Protein AF-A0A844MXN6-F1 (afdb_monomer)

pLDDT: mean 94.79, std 4.89, range [46.62, 98.81]

Sequence (641 aa):
MQPAPTQPIGYYDYFGKLLSPQQAAELVAQQGLNPNHPTSYQQVGAVEITQDLIAKGEEIFFKRKIGDTFGLQGVFGFGQGLAIIRPEINAAIANLHGQPTTNLQITLQKDITLGSRTFLKGTLINTGLQVEKGATNSFGATPDGNLTCAVCHATLNNKGDRLVGVPNGVLALPLFIALSPNTAAGFARLNFNPLDPQYQGNGKTIIDSQGQLVQLPDPQKFEQAFDDAVLDVPFGHFESSPDSINNTTQIPSIFTFKTNPYGFDGQFAVGPFAGLSAINNGVHSSEINLLAAFQLSEKALNIDSEVYLGTVLQNAADPRLRLPPGEPVQPSQWLRKVAPEATQAELEDQVSAPGTDAYPNLQPSLFTYNGLIFSPKSENPDDIASGTFLFANNAMSAFQNSLVPPANRTPENLRALKSGSVRRGAKVFQQANCATCHIPPFFTDNKIHSVEEIGTNPARARARLGLNQLLVPPKLYTFDTPVPIPANAQVLDVPTEGISDTPTTLPQGILPNGGYKTTSLRGLDLSAPYLHDGGVAVREGSLDFAKDGSFTVVDNSGLGLTGTLSQTKPADAASSLRALVDRELRALVITANKANPALVRNNLDGTGHDFYVDEQAGFSPQQQADLVNFMLALDDDPGRF

Nearest PDB structures (foldseek):
  4b2n-assembly2_B  TM=3.513E-01  e=5.515E-03  Xanthomonas sp. 35Y
  5fyf-assembly1_A  TM=2.257E-01  e=2.311E+00  Marinobacter nauticus
  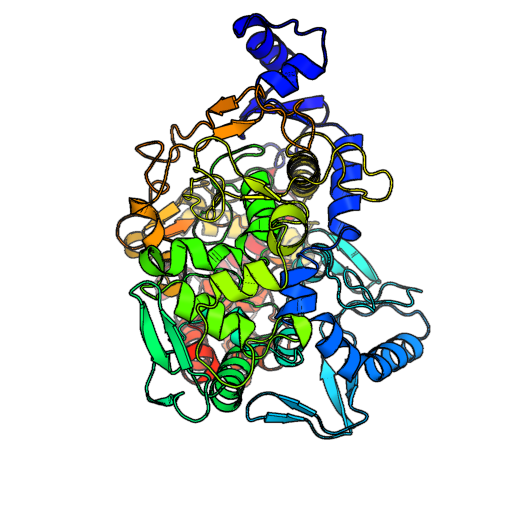6t0l-assembly1_A  TM=2.305E-01  e=2.709E+00  Mycobacterium tuberculosis H37Rv

Solvent-accessible surface area (backbone atoms only — not comparable to full-atom values): 31673 Å² total; per-residue (Å²): 113,68,60,53,82,70,72,62,75,66,24,27,33,45,51,44,44,79,28,50,59,66,57,46,35,51,54,24,44,74,73,76,39,56,62,90,40,78,59,37,39,18,60,73,52,32,45,72,36,41,70,66,40,25,54,47,7,48,49,32,38,50,69,39,64,54,48,46,69,40,38,37,42,32,27,26,8,37,24,63,14,46,53,76,49,39,69,32,49,55,51,37,53,60,71,40,73,42,50,46,39,64,52,43,57,28,51,36,89,51,69,46,74,42,41,87,45,74,48,52,52,67,42,76,42,76,42,24,42,26,31,42,63,64,48,92,55,48,50,25,40,48,92,72,44,46,37,17,57,31,42,47,29,25,37,52,47,101,86,43,48,79,37,72,31,32,26,28,54,52,24,32,52,31,58,50,48,42,47,15,74,18,48,39,38,55,35,44,25,32,71,59,63,63,77,42,76,89,28,54,74,82,24,60,56,29,27,38,86,84,71,44,8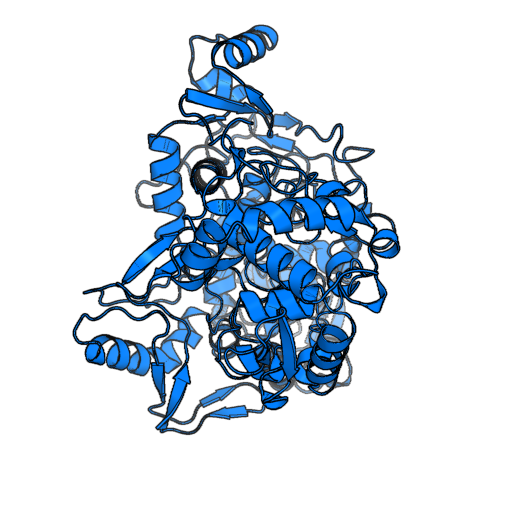3,43,66,38,31,12,63,67,59,40,29,28,53,42,24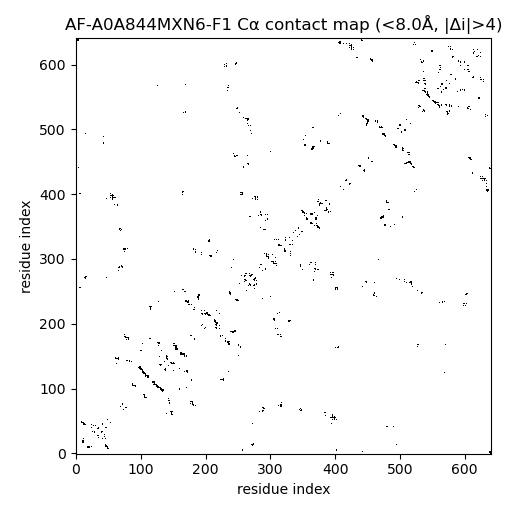,47,57,38,63,40,50,37,35,15,31,56,63,50,58,74,62,42,46,43,38,38,27,41,57,61,63,41,62,45,58,87,44,39,32,34,76,58,48,29,45,30,52,27,34,47,61,28,2,44,26,17,45,52,24,36,49,45,37,47,42,40,29,58,62,63,54,32,57,43,22,44,80,49,63,74,36,52,40,24,55,48,43,36,57,34,26,57,55,15,48,34,72,80,63,24,60,75,85,80,78,63,47,39,36,65,64,50,46,42,72,72,46,68,54,51,62,73,43,83,38,55,41,40,41,71,33,53,83,18,67,54,88,75,58,36,32,23,24,62,46,25,82,52,16,41,36,43,36,34,47,36,87,36,93,91,44,84,46,37,25,33,40,45,40,45,28,50,17,33,32,51,26,34,27,63,42,70,58,72,51,58,80,48,73,67,52,53,50,30,58,74,72,44,31,28,68,52,4,54,51,42,37,53,75,64,50,49,49,77,48,35,26,71,57,52,23,28,64,48,44,36,43,31,37,87,80,48,53,39,63,56,61,48,25,42,63,64,59,60,44,38,90,51,34,34,59,33,36,37,62,23,41,66,36,51,30,79,76,56,96,81,60,55,75,40,81,49,73,40,83,95,46,24,93,43,58,40,43,62,47,58,32,32,75,92,73,12,7,36,25,46,64,49,50,66,43,43,67,60,49,42,35,41,73,61,44,25,12,27,19,18,20,73,78,20,59,48,75,49,95,62,41,42,71,46,81,74,33,78,72,20,31,2,35,67,30,7,31,63,65,78,34,69,39,27,40,66,56,13,46,47,28,60,26,24,67,69,54,29,50,51,18,29,50,43,12,60,71,34,67,49,28,51,66,32,61,26,33,44,59,48,54,86,69,50,48,26,67,93,70,73,28,54,44,43,47,36,46,16,29,47,44,22,52,46,41,42,43,63,54,30,13,77,102

Radius of gyration: 24.49 Å; Cα contacts (8 Å, |Δi|>4): 1531; chains: 1; bounding box: 60×54×67 Å

Foldseek 3Di:
DAFDDFDDAFWKWQWQDTHHLVRLLVQLVVVVHHSVDPLSSLQQQIHHLHPVLLVLLVCCQFPPFFFDCFQQCFQFNLLVLLLQCLVQQQVQLVVCVQPKDQWRKGFACAWDDFQNDIDHGRDIDTASFIAARNGSDTGQADNSRTGGNCSAQWTADPRRDIDGQFGSQLHPVLSSLRSTQQSLLLQLLAQDDQQPPVQADPADWAQFPVRDTDGGGDRSNSRSVSSLLSLLQFGQWDGQASQNFLAIFGRHGLLPAPFADDDFQRALCWGTSRRLLLVVFCRRQPRNQSLLCLLCCCQRVVHTSQSSLLSSACRGPNPLSHDDPDDHYRSVVSNCVSPVDCCVRRANQKDFFPPQDDPPNGFAFSSGRSRIGRAHFQPDPVDSRHHFGSSNSNSSSSNSSNDARAFDPDPVLVVCVVVCLLVLLVVLCVVLVQCVALPPLQGGPNDWAACVVFVFLLRCQCRCLSRLQRHDQGKHFRRNAGPVGDPPTHMDGIDCPPQDPDRRGHGPNSPDRGTTGRGGLGNLQSHADDDGLSFLFFAPPQWDADPQLDIDGPHLCRATSNSARSVSHHGGSLNSLLLLQAPVSVVSSLVSQVVDVSSVSSSRRSGTGNSHQDVVVVHGSSNSSSNSSNSSRSSVRSPVD

Structure (mmCIF, N/CA/C/O backbone):
data_AF-A0A844MXN6-F1
#
_entry.id   AF-A0A844MXN6-F1
#
loop_
_atom_site.group_PDB
_atom_site.id
_atom_site.type_symbol
_atom_site.label_atom_id
_atom_site.label_alt_id
_atom_site.label_comp_id
_atom_site.label_asym_id
_atom_site.label_entity_id
_atom_site.label_seq_id
_atom_site.pdbx_PDB_ins_code
_atom_site.Cartn_x
_atom_site.Cartn_y
_atom_site.Cartn_z
_atom_site.occupancy
_atom_site.B_iso_or_equiv
_atom_site.auth_seq_id
_atom_site.auth_comp_id
_atom_site.auth_asym_id
_atom_site.auth_atom_id
_atom_site.pdbx_PDB_model_num
ATOM 1 N N . MET A 1 1 ? 6.397 8.516 -31.342 1.00 46.62 1 MET A N 1
ATOM 2 C CA . MET A 1 1 ? 5.245 8.529 -30.424 1.00 46.62 1 MET A CA 1
ATOM 3 C C . MET A 1 1 ? 5.465 9.695 -29.455 1.00 46.62 1 MET A C 1
ATOM 5 O O . MET A 1 1 ? 6.564 10.241 -29.443 1.00 46.62 1 MET A O 1
ATOM 9 N N . GLN A 1 2 ? 4.419 10.214 -28.812 1.00 50.38 2 GLN A N 1
ATOM 10 C CA . GLN A 1 2 ? 4.538 11.359 -27.890 1.00 50.38 2 GLN A CA 1
ATOM 11 C C . GLN A 1 2 ? 5.003 10.851 -26.511 1.00 50.38 2 GLN A C 1
ATOM 13 O O . GLN A 1 2 ? 4.646 9.719 -26.179 1.00 50.38 2 GLN A O 1
ATOM 18 N N . PRO A 1 3 ? 5.784 11.624 -25.724 1.00 64.31 3 PRO A N 1
ATOM 19 C CA . PRO A 1 3 ? 6.111 11.278 -24.334 1.00 64.31 3 PRO A CA 1
ATOM 20 C C . PRO A 1 3 ? 4.849 10.922 -23.543 1.00 64.31 3 PRO A C 1
ATOM 22 O O . PRO A 1 3 ? 3.760 11.394 -23.878 1.00 64.31 3 PRO A O 1
ATOM 25 N N . ALA A 1 4 ? 4.997 10.088 -22.505 1.00 75.25 4 ALA A N 1
ATOM 26 C CA . ALA A 1 4 ? 3.883 9.764 -21.620 1.00 75.25 4 ALA A CA 1
ATOM 27 C C . ALA A 1 4 ? 3.258 11.082 -21.140 1.00 75.25 4 ALA A C 1
ATOM 29 O O . ALA A 1 4 ? 3.989 11.945 -20.641 1.00 75.25 4 ALA A O 1
ATOM 30 N N . PRO A 1 5 ? 1.946 11.282 -21.343 1.00 82.75 5 PRO A N 1
ATOM 31 C CA . PRO A 1 5 ? 1.316 12.514 -20.917 1.00 82.75 5 PRO A CA 1
ATOM 32 C C . PRO A 1 5 ? 1.423 12.621 -19.397 1.00 82.75 5 PRO A C 1
ATOM 34 O O . PRO A 1 5 ? 1.317 11.623 -18.687 1.00 82.75 5 PRO A O 1
ATOM 37 N N . THR A 1 6 ? 1.616 13.835 -18.901 1.00 89.44 6 THR A N 1
ATOM 38 C CA . THR A 1 6 ? 1.512 14.141 -17.474 1.00 89.44 6 THR A CA 1
ATOM 39 C C . THR A 1 6 ? 0.121 14.674 -17.171 1.00 89.44 6 THR A C 1
ATOM 41 O O . THR A 1 6 ? -0.581 15.142 -18.074 1.00 89.44 6 THR A O 1
ATOM 44 N N . GLN A 1 7 ? -0.274 14.649 -15.900 1.00 93.31 7 GLN A N 1
ATOM 45 C CA . GLN A 1 7 ? -1.505 15.295 -15.467 1.00 93.31 7 GLN A CA 1
ATOM 46 C C . GLN A 1 7 ? -1.488 16.790 -15.851 1.00 93.31 7 GLN A C 1
ATOM 48 O O . GLN A 1 7 ? -0.564 17.504 -15.451 1.00 93.31 7 GLN A O 1
ATOM 53 N N . PRO A 1 8 ? -2.470 17.284 -16.627 1.00 95.50 8 PRO A N 1
ATOM 54 C CA . PRO A 1 8 ? -2.497 18.683 -17.028 1.00 95.50 8 PRO A CA 1
ATOM 55 C C . PRO A 1 8 ? -3.156 19.566 -15.962 1.00 95.50 8 PRO A C 1
ATOM 57 O O . PRO A 1 8 ? -4.239 19.263 -15.465 1.00 95.50 8 PRO A O 1
ATOM 60 N N . ILE A 1 9 ? -2.514 20.695 -15.656 1.00 97.19 9 ILE A N 1
ATOM 61 C CA . ILE A 1 9 ? -3.061 21.735 -14.776 1.00 97.19 9 ILE A CA 1
ATOM 62 C C . ILE A 1 9 ? -4.164 22.509 -15.514 1.00 97.19 9 ILE A C 1
ATOM 64 O O . ILE A 1 9 ? -4.044 22.791 -16.709 1.00 97.19 9 ILE A O 1
ATOM 68 N N . GLY A 1 10 ? -5.234 22.852 -14.796 1.00 97.00 10 GLY A N 1
ATOM 69 C CA . GLY A 1 10 ? -6.414 23.561 -15.298 1.00 97.00 10 GLY A CA 1
ATOM 70 C C . GLY A 1 10 ? -7.475 22.655 -15.929 1.00 97.00 10 GLY A C 1
ATOM 71 O O . GLY A 1 10 ? -8.504 23.147 -16.374 1.00 97.00 10 GLY A O 1
ATOM 72 N N . TYR A 1 11 ? -7.241 21.342 -15.994 1.00 98.19 11 TYR A N 1
ATOM 73 C CA . TYR A 1 11 ? -8.258 20.360 -16.385 1.00 98.19 11 TYR A CA 1
ATOM 74 C C . TYR A 1 11 ? -9.068 19.920 -15.164 1.00 98.19 11 TYR A C 1
ATOM 76 O O . TYR A 1 11 ? -8.690 20.200 -14.029 1.00 98.19 11 TYR A O 1
ATOM 84 N N . TYR A 1 12 ? -10.161 19.199 -15.401 1.00 98.50 12 TYR A N 1
ATOM 85 C CA . TYR A 1 12 ? -10.999 18.642 -14.346 1.00 98.50 12 TYR A CA 1
ATOM 86 C C . TYR A 1 12 ? -10.928 17.117 -14.357 1.00 98.50 12 TYR A C 1
ATOM 88 O O . TYR A 1 12 ? -11.031 16.499 -15.419 1.00 98.50 12 TYR A O 1
ATOM 96 N N . ASP A 1 13 ? -10.787 16.505 -13.186 1.00 98.56 13 ASP A N 1
ATOM 97 C CA . ASP A 1 13 ? -11.123 15.095 -13.013 1.00 98.56 13 ASP A CA 1
ATOM 98 C C . ASP A 1 13 ? -12.626 14.956 -12.756 1.00 98.56 13 ASP A C 1
ATOM 100 O O . ASP A 1 13 ? -13.174 15.612 -11.873 1.00 98.56 13 ASP A O 1
ATOM 104 N N . TYR A 1 14 ? -13.286 14.096 -13.524 1.00 97.94 14 TYR A N 1
ATOM 105 C CA . TYR A 1 14 ? -14.669 13.684 -13.320 1.00 97.94 14 TYR A CA 1
ATOM 106 C C . TYR A 1 14 ? -14.715 12.159 -13.214 1.00 97.94 14 TYR A C 1
ATOM 108 O O . TYR A 1 14 ? -14.846 11.452 -14.218 1.00 97.94 14 TYR A O 1
ATOM 116 N N . PHE A 1 15 ? -14.538 11.651 -11.993 1.00 97.56 15 PHE A N 1
ATOM 117 C CA . PHE A 1 15 ? -14.502 10.216 -11.691 1.00 97.56 15 PHE A CA 1
ATOM 118 C C . PHE A 1 15 ? -13.494 9.441 -12.564 1.00 97.56 15 PHE A C 1
ATOM 120 O O . PHE A 1 15 ? -13.806 8.388 -13.119 1.00 97.56 15 PHE A O 1
ATOM 127 N N . GLY A 1 16 ? -12.288 9.996 -12.750 1.00 95.19 16 GLY A N 1
ATOM 128 C CA . GLY A 1 16 ? -11.233 9.420 -13.598 1.00 95.19 16 GLY A CA 1
ATOM 129 C C . GLY A 1 16 ? -11.273 9.820 -15.074 1.00 95.19 16 GLY A C 1
ATOM 130 O O . GLY A 1 16 ? -10.302 9.590 -15.810 1.00 95.19 16 GLY A O 1
ATOM 131 N N . LYS A 1 17 ? -12.362 10.449 -15.532 1.00 95.81 17 LYS A N 1
ATOM 132 C CA . LYS A 1 17 ? -12.421 11.072 -16.859 1.00 95.81 17 LYS A CA 1
ATOM 133 C C . LYS A 1 17 ? -11.791 12.456 -16.775 1.00 95.81 17 LYS A C 1
ATOM 135 O O . LYS A 1 17 ? -12.267 13.322 -16.053 1.00 95.81 17 LYS A O 1
ATOM 140 N N . LEU A 1 18 ? -10.731 12.663 -17.546 1.00 97.06 18 LEU A N 1
ATOM 141 C CA . LEU A 1 18 ? -10.053 13.950 -17.636 1.00 97.06 18 LEU A CA 1
ATOM 142 C C . LEU A 1 18 ? -10.790 14.846 -18.641 1.00 97.06 18 LEU A C 1
ATOM 144 O O . LEU A 1 18 ? -10.838 14.519 -19.828 1.00 97.06 18 LEU A O 1
ATOM 148 N N . LEU A 1 19 ? -11.353 15.955 -18.169 1.00 98.12 19 LEU A N 1
ATOM 149 C CA . LEU A 1 19 ? -12.131 16.907 -18.961 1.00 98.12 19 LEU A CA 1
ATOM 150 C C . LEU A 1 19 ? -11.348 18.206 -19.162 1.00 98.12 19 LEU A C 1
ATOM 152 O O . LEU A 1 19 ? -10.768 18.747 -18.218 1.00 98.12 19 LEU A O 1
ATOM 156 N N . SER A 1 20 ? -11.360 18.736 -20.384 1.00 98.06 20 SER A N 1
ATOM 157 C CA . SER A 1 20 ? -10.918 20.112 -20.626 1.00 98.06 20 SER A CA 1
ATOM 158 C C . SER A 1 20 ? -11.861 21.113 -19.935 1.00 98.06 20 SER A C 1
ATOM 160 O O . SER A 1 20 ? -13.013 20.765 -19.658 1.00 98.06 20 SER A O 1
ATOM 162 N N . PRO A 1 21 ? -11.441 22.375 -19.711 1.00 98.00 21 PRO A N 1
ATOM 163 C CA . PRO A 1 21 ? -12.321 23.407 -19.155 1.00 98.00 21 PRO A CA 1
ATOM 164 C C . PRO A 1 21 ? -13.652 23.543 -19.901 1.00 98.00 21 PRO A C 1
ATOM 166 O O . PRO A 1 21 ? -14.703 23.697 -19.288 1.00 98.00 21 PRO A O 1
ATOM 169 N N . GLN A 1 22 ? -13.622 23.427 -21.232 1.00 98.06 22 GLN A N 1
ATOM 170 C CA . GLN A 1 22 ? -14.827 23.493 -22.053 1.00 98.06 22 GLN A CA 1
ATOM 171 C C . GLN A 1 22 ? -15.756 22.299 -21.792 1.00 98.06 22 GLN A C 1
ATOM 173 O O . GLN A 1 22 ? -16.947 22.492 -21.570 1.00 98.06 22 GLN A O 1
ATOM 178 N N . GLN A 1 23 ? -15.218 21.076 -21.781 1.00 98.50 23 GLN A N 1
ATOM 179 C CA . GLN A 1 23 ? -16.004 19.863 -21.525 1.00 98.50 23 GLN A CA 1
ATOM 180 C C . GLN A 1 23 ? -16.601 19.862 -20.112 1.00 98.50 23 GLN A C 1
ATOM 182 O O . GLN A 1 23 ? -17.740 19.443 -19.919 1.00 98.50 23 GLN A O 1
ATOM 187 N N . ALA A 1 24 ? -15.849 20.354 -19.125 1.00 98.12 24 ALA A N 1
ATOM 188 C CA . ALA A 1 24 ? -16.332 20.501 -17.758 1.00 98.12 24 ALA A CA 1
ATOM 189 C C . ALA A 1 24 ? -17.461 21.544 -17.666 1.00 98.12 24 ALA A C 1
ATOM 191 O O . ALA A 1 24 ? -18.482 21.289 -17.029 1.00 98.12 24 ALA A O 1
ATOM 192 N N . ALA A 1 25 ? -17.326 22.690 -18.343 1.00 98.25 25 ALA A N 1
ATOM 193 C CA . ALA A 1 25 ? -18.375 23.708 -18.397 1.00 98.25 25 ALA A CA 1
ATOM 194 C C . ALA A 1 25 ? -19.654 23.192 -19.083 1.00 98.25 25 ALA A C 1
ATOM 196 O O . ALA A 1 25 ? -20.762 23.482 -18.629 1.00 98.25 25 ALA A O 1
ATOM 197 N N . GLU A 1 26 ? -19.512 22.396 -20.148 1.00 98.25 26 GLU A N 1
ATOM 198 C CA . GLU A 1 26 ? -20.628 21.726 -20.825 1.00 98.25 26 GLU A CA 1
ATOM 199 C C . GLU A 1 26 ? -21.339 20.730 -19.894 1.00 98.25 26 GLU A C 1
ATOM 201 O O . GLU A 1 26 ? -22.567 20.760 -19.811 1.00 98.25 26 GLU A O 1
ATOM 206 N N . LEU A 1 27 ? -20.592 19.906 -19.146 1.00 97.31 27 LEU A N 1
ATOM 207 C CA . LEU A 1 27 ? -21.141 18.991 -18.135 1.00 97.31 27 LEU A CA 1
ATOM 208 C C . LEU A 1 27 ? -21.956 19.747 -17.074 1.00 97.31 27 LEU A C 1
ATOM 210 O O . LEU A 1 27 ? -23.088 19.369 -16.775 1.00 97.31 27 LEU A O 1
ATOM 214 N N . VAL A 1 28 ? -21.401 20.833 -16.529 1.00 98.06 28 VAL A N 1
ATOM 215 C CA . VAL A 1 28 ? -22.071 21.672 -15.523 1.00 98.06 28 VAL A CA 1
ATOM 216 C C . VAL A 1 28 ? -23.369 22.274 -16.074 1.00 98.06 28 VAL A C 1
ATOM 218 O O . VAL A 1 28 ? -24.412 22.200 -15.423 1.00 98.06 28 VAL A O 1
ATOM 221 N N . ALA A 1 29 ? -23.334 22.820 -17.292 1.00 97.62 29 ALA A N 1
ATOM 222 C CA . ALA A 1 29 ? -24.511 23.404 -17.931 1.00 97.62 29 ALA A CA 1
ATOM 223 C C . ALA A 1 29 ? -25.607 22.360 -18.221 1.00 97.62 29 ALA A C 1
ATOM 225 O O . ALA A 1 29 ? -26.791 22.655 -18.055 1.00 97.62 29 ALA A O 1
ATOM 226 N N . GLN A 1 30 ? -25.235 21.133 -18.608 1.00 97.06 30 GLN A N 1
ATOM 227 C CA . GLN A 1 30 ? -26.180 20.027 -18.830 1.00 97.06 30 GLN A CA 1
ATOM 228 C C . GLN A 1 30 ? -26.918 19.610 -17.552 1.00 97.06 30 GLN A C 1
ATOM 230 O O . GLN A 1 30 ? -28.066 19.177 -17.630 1.00 97.06 30 GLN A O 1
ATOM 235 N N . GLN A 1 31 ? -26.296 19.791 -16.385 1.00 94.69 31 GLN A N 1
ATOM 236 C CA . GLN A 1 31 ? -26.916 19.566 -15.074 1.00 94.69 31 GLN A CA 1
ATOM 237 C C . GLN A 1 31 ? -27.732 20.776 -14.576 1.00 94.69 31 GLN A C 1
ATOM 239 O O . GLN A 1 31 ? -28.207 20.786 -13.444 1.00 94.69 31 GLN A O 1
ATOM 244 N N . GLY A 1 32 ? -27.910 21.812 -15.408 1.00 96.44 32 GLY A N 1
ATOM 245 C CA . GLY A 1 32 ? -28.693 23.004 -15.070 1.00 96.44 32 GLY A CA 1
ATOM 246 C C . GLY A 1 32 ? -27.996 23.969 -14.106 1.00 96.44 32 GLY A C 1
ATOM 247 O O . GLY A 1 32 ? -28.651 24.845 -13.541 1.00 96.44 32 GLY A O 1
ATOM 248 N N . LEU A 1 33 ? -26.683 23.826 -13.913 1.00 97.12 33 LEU A N 1
ATOM 249 C CA . LEU A 1 33 ? -25.873 24.664 -13.032 1.00 97.12 33 LEU A CA 1
ATOM 250 C C . LEU A 1 33 ? -25.109 25.738 -13.827 1.00 97.12 33 LEU A C 1
ATOM 252 O O . LEU A 1 33 ? -24.984 25.669 -15.049 1.00 97.12 33 LEU A O 1
ATOM 256 N N . ASN A 1 34 ? -24.602 26.766 -13.139 1.00 96.94 34 ASN A N 1
ATOM 257 C CA . ASN A 1 34 ? -23.904 27.883 -13.778 1.00 96.94 34 ASN A CA 1
ATOM 258 C C . ASN A 1 34 ? -22.399 27.581 -13.930 1.00 96.94 34 ASN A C 1
ATOM 260 O O . ASN A 1 34 ? -21.684 27.624 -12.929 1.00 96.94 34 ASN A O 1
ATOM 264 N N . PRO A 1 35 ? -21.866 27.387 -15.152 1.00 96.12 35 PRO A N 1
ATOM 265 C CA . PRO A 1 35 ? -20.444 27.090 -15.357 1.00 96.12 35 PRO A CA 1
ATOM 266 C C . PRO A 1 35 ? -19.499 28.240 -14.974 1.00 96.12 35 PRO A C 1
ATOM 268 O O . PRO A 1 35 ? -18.294 28.029 -14.872 1.00 96.12 35 PRO A O 1
ATOM 271 N N . ASN A 1 36 ? -20.019 29.449 -14.729 1.00 94.94 36 ASN A N 1
ATOM 272 C CA . ASN A 1 36 ? -19.228 30.578 -14.229 1.00 94.94 36 ASN A CA 1
ATOM 273 C C . ASN A 1 36 ? -19.079 30.583 -12.697 1.00 94.94 36 ASN A C 1
ATOM 275 O O . ASN A 1 36 ? -18.428 31.476 -12.159 1.00 94.94 36 ASN A O 1
ATOM 279 N N . HIS A 1 37 ? -19.704 29.640 -11.984 1.00 94.31 37 HIS A N 1
ATOM 280 C CA . HIS A 1 37 ? -19.610 29.532 -10.532 1.00 94.31 37 HIS A CA 1
ATOM 281 C C . HIS A 1 37 ? -18.724 28.331 -10.142 1.00 94.31 37 HIS A C 1
ATOM 283 O O . HIS A 1 37 ? -19.098 27.195 -10.432 1.00 94.31 37 HIS A O 1
ATOM 289 N N . PRO A 1 38 ? -17.575 28.528 -9.462 1.00 88.69 38 PRO A N 1
ATOM 290 C CA . PRO A 1 38 ? -16.629 27.442 -9.168 1.00 88.69 38 PRO A CA 1
ATOM 291 C C . PRO A 1 38 ? -17.231 26.254 -8.402 1.00 88.69 38 PRO A C 1
ATOM 293 O O . PRO A 1 38 ? -16.878 25.105 -8.657 1.00 88.69 38 PRO A O 1
ATOM 296 N N . THR A 1 39 ? -18.188 26.499 -7.501 1.00 94.38 39 THR A N 1
ATOM 297 C CA . THR A 1 39 ? -18.835 25.411 -6.742 1.00 94.38 39 THR A CA 1
ATOM 298 C C . THR A 1 39 ? -19.716 24.516 -7.614 1.00 94.38 39 THR A C 1
ATOM 300 O O . THR A 1 39 ? -19.966 23.376 -7.240 1.00 94.38 39 THR A O 1
ATOM 303 N N . SER A 1 40 ? -20.160 24.971 -8.791 1.00 97.75 40 SER A N 1
ATOM 304 C CA . SER A 1 40 ? -20.992 24.151 -9.677 1.00 97.75 40 SER A CA 1
ATOM 305 C C . SER A 1 40 ? -20.249 22.926 -10.217 1.00 97.75 40 SER A C 1
ATOM 307 O O . SER A 1 40 ? -20.870 21.893 -10.442 1.00 97.75 40 SER A O 1
ATOM 309 N N . TYR A 1 41 ? -18.921 22.994 -10.352 1.00 98.06 41 TYR A N 1
ATOM 310 C CA . TYR A 1 41 ? -18.093 21.838 -10.712 1.00 98.06 41 TYR A CA 1
ATOM 311 C C . TYR A 1 41 ? -18.046 20.813 -9.568 1.00 98.06 41 TYR A C 1
ATOM 313 O O . TYR A 1 41 ? -18.233 19.619 -9.788 1.00 98.06 41 TYR A O 1
ATOM 321 N N . GLN A 1 42 ? -17.907 21.281 -8.326 1.00 97.56 42 GLN A N 1
ATOM 322 C CA . GLN A 1 42 ? -17.929 20.431 -7.130 1.00 97.56 42 GLN A CA 1
ATOM 323 C C . GLN A 1 42 ? -19.292 19.745 -6.931 1.00 97.56 42 GLN A C 1
ATOM 325 O O . GLN A 1 42 ? -19.348 18.574 -6.548 1.00 97.56 42 GLN A O 1
ATOM 330 N N . GLN A 1 43 ? -20.381 20.446 -7.262 1.00 97.75 43 GLN A N 1
ATOM 331 C CA . GLN A 1 43 ? -21.756 19.935 -7.213 1.00 97.75 43 GLN A CA 1
ATOM 332 C C . GLN A 1 43 ? -22.038 18.818 -8.213 1.00 97.75 43 GLN A C 1
ATOM 334 O O . GLN A 1 43 ? -22.926 18.013 -7.966 1.00 97.75 43 GLN A O 1
ATOM 339 N N . VAL A 1 44 ? -21.290 18.737 -9.318 1.00 97.62 44 VAL A N 1
ATOM 340 C CA . VAL A 1 44 ? -21.395 17.618 -10.270 1.00 97.62 44 VAL A CA 1
ATOM 341 C C . VAL A 1 44 ? -20.345 16.534 -10.027 1.00 97.62 44 VAL A C 1
ATOM 343 O O . VAL A 1 44 ? -20.328 15.547 -10.751 1.00 97.62 44 VAL A O 1
ATOM 346 N N . GLY A 1 45 ? -19.467 16.688 -9.031 1.00 97.38 45 GLY A N 1
ATOM 347 C CA . GLY A 1 45 ? -18.380 15.742 -8.762 1.00 97.38 45 GLY A CA 1
ATOM 348 C C . GLY A 1 45 ? -17.146 15.924 -9.650 1.00 97.38 45 GLY A C 1
ATOM 349 O O . GLY A 1 45 ? -16.383 14.977 -9.832 1.00 97.38 45 GLY A O 1
ATOM 350 N N . ALA A 1 46 ? -16.947 17.113 -10.224 1.00 98.25 46 ALA A N 1
ATOM 351 C CA . ALA A 1 46 ? -15.739 17.467 -10.962 1.00 98.25 46 ALA A CA 1
ATOM 352 C C . ALA A 1 46 ? -14.735 18.201 -10.054 1.00 98.25 46 ALA A C 1
ATOM 354 O O . ALA A 1 46 ? -15.088 19.151 -9.351 1.00 98.25 46 ALA A O 1
ATOM 355 N N . VAL A 1 47 ? -13.471 17.780 -10.092 1.00 98.44 47 VAL A N 1
ATOM 356 C CA . VAL A 1 47 ? -12.365 18.351 -9.309 1.00 98.44 47 VAL A CA 1
ATOM 357 C C . VAL A 1 47 ? -11.414 19.083 -10.243 1.00 98.44 47 VAL A C 1
ATOM 359 O O . VAL A 1 47 ? -10.808 18.464 -11.114 1.00 98.44 47 VAL A O 1
ATOM 362 N N . GLU A 1 48 ? -11.253 20.391 -10.059 1.00 98.25 48 GLU A N 1
ATOM 363 C CA . GLU A 1 48 ? -10.260 21.158 -10.813 1.00 98.25 48 GLU A CA 1
ATOM 364 C C . GLU A 1 48 ? -8.839 20.798 -10.370 1.00 98.25 48 GLU A C 1
ATOM 366 O O . GLU A 1 48 ? -8.505 20.842 -9.186 1.00 98.25 48 GLU A O 1
ATOM 371 N N . ILE A 1 49 ? -7.980 20.483 -11.332 1.00 98.56 49 ILE A N 1
ATOM 372 C CA . ILE A 1 49 ? -6.582 20.142 -11.099 1.00 98.56 49 ILE A CA 1
ATOM 373 C C . ILE A 1 49 ? -5.761 21.430 -11.119 1.00 98.56 49 ILE A C 1
ATOM 375 O O . ILE A 1 49 ? -5.283 21.874 -12.164 1.00 98.56 49 ILE A O 1
ATOM 379 N N . THR A 1 50 ? -5.589 22.042 -9.952 1.00 98.44 50 THR A N 1
ATOM 380 C CA . THR A 1 50 ? -4.805 23.274 -9.790 1.00 98.44 50 THR A CA 1
ATOM 381 C C . THR A 1 50 ? -3.443 22.999 -9.156 1.00 98.44 50 THR A C 1
ATOM 383 O O . THR A 1 50 ? -3.237 21.984 -8.487 1.00 98.44 50 THR A O 1
ATOM 386 N N . GLN A 1 51 ? -2.499 23.929 -9.332 1.00 98.44 51 GLN A N 1
ATOM 387 C CA . GLN A 1 51 ? -1.207 23.855 -8.642 1.00 98.44 51 GLN A CA 1
ATOM 388 C C . GLN A 1 51 ? -1.375 23.919 -7.116 1.00 98.44 51 GLN A C 1
ATOM 390 O O . GLN A 1 51 ? -0.652 23.233 -6.396 1.00 98.44 51 GLN A O 1
ATOM 395 N N . ASP A 1 52 ? -2.349 24.692 -6.631 1.00 98.38 52 ASP A N 1
ATOM 396 C CA . ASP A 1 52 ? -2.646 24.814 -5.202 1.00 98.38 52 ASP A CA 1
ATOM 397 C C . ASP A 1 52 ? -3.199 23.505 -4.628 1.00 98.38 52 ASP A C 1
ATOM 399 O O . ASP A 1 52 ? -2.792 23.095 -3.541 1.00 98.38 52 ASP A O 1
ATOM 403 N N . LEU A 1 53 ? -4.067 22.804 -5.370 1.00 98.56 53 LEU A N 1
ATOM 404 C CA . LEU A 1 53 ? -4.575 21.491 -4.968 1.00 98.56 53 LEU A CA 1
ATOM 405 C C . LEU A 1 53 ? -3.437 20.465 -4.868 1.00 98.56 53 LEU A C 1
ATOM 407 O O . LEU A 1 53 ? -3.364 19.726 -3.888 1.00 98.56 53 LEU A O 1
ATOM 411 N N . ILE A 1 54 ? -2.527 20.457 -5.848 1.00 98.75 54 ILE A N 1
ATOM 412 C CA . ILE A 1 54 ? -1.333 19.597 -5.854 1.00 98.75 54 ILE A CA 1
ATOM 413 C C . ILE A 1 54 ? -0.431 19.917 -4.655 1.00 98.75 54 ILE A C 1
ATOM 415 O O . ILE A 1 54 ? -0.044 19.009 -3.924 1.00 98.75 54 ILE A O 1
ATOM 419 N N . ALA A 1 55 ? -0.129 21.195 -4.414 1.00 98.62 55 ALA A N 1
ATOM 420 C CA . ALA A 1 55 ? 0.709 21.615 -3.291 1.00 98.62 55 ALA A CA 1
ATOM 421 C C . ALA A 1 55 ? 0.075 21.257 -1.937 1.00 98.62 55 ALA A C 1
ATOM 423 O O . ALA A 1 55 ? 0.772 20.845 -1.007 1.00 98.62 55 ALA A O 1
ATOM 424 N N . LYS A 1 56 ? -1.255 21.364 -1.821 1.00 98.56 56 LYS A N 1
ATOM 425 C CA . LYS A 1 56 ? -1.958 20.954 -0.605 1.00 98.56 56 LYS A CA 1
ATOM 426 C C . LYS A 1 56 ? -1.966 19.440 -0.428 1.00 98.56 56 LYS A C 1
ATOM 428 O O . LYS A 1 56 ? -1.775 18.965 0.688 1.00 98.56 56 LYS A O 1
ATOM 433 N N . GLY A 1 57 ? -2.112 18.694 -1.519 1.00 98.44 57 GLY A N 1
ATOM 434 C CA . GLY A 1 57 ? -1.961 17.244 -1.537 1.00 98.44 57 GLY A CA 1
ATOM 435 C C . GLY A 1 57 ? -0.593 16.795 -1.042 1.00 98.44 57 GLY A C 1
ATOM 436 O O . GLY A 1 57 ? -0.520 15.927 -0.177 1.00 98.44 57 GLY A O 1
ATOM 437 N N . GLU A 1 58 ? 0.477 17.432 -1.522 1.00 98.06 58 GLU A N 1
ATOM 438 C CA . GLU A 1 58 ? 1.841 17.196 -1.040 1.00 98.06 58 GLU A CA 1
ATOM 439 C C . GLU A 1 58 ? 1.958 17.492 0.460 1.00 98.06 58 GLU A C 1
ATOM 441 O O . GLU A 1 58 ? 2.476 16.682 1.227 1.00 98.06 58 GLU A O 1
ATOM 446 N N . GLU A 1 59 ? 1.438 18.631 0.918 1.00 97.50 59 GLU A N 1
ATOM 447 C CA . GLU A 1 59 ? 1.510 18.988 2.332 1.00 97.50 59 GLU A CA 1
ATOM 448 C C . GLU A 1 59 ? 0.822 17.949 3.230 1.00 97.50 59 GLU A C 1
ATOM 450 O O . GLU A 1 59 ? 1.417 17.503 4.217 1.00 97.50 59 GLU A O 1
ATOM 455 N N . ILE A 1 60 ? -0.397 17.538 2.873 1.00 97.69 60 ILE A N 1
ATOM 456 C CA . ILE A 1 60 ? -1.156 16.509 3.594 1.00 97.69 60 ILE A CA 1
ATOM 457 C C . ILE A 1 60 ? -0.373 15.194 3.587 1.00 97.69 60 ILE A C 1
ATOM 459 O O . ILE A 1 60 ? -0.122 14.630 4.648 1.00 97.69 60 ILE A O 1
ATOM 463 N N . PHE A 1 61 ? 0.093 14.755 2.419 1.00 96.88 61 PHE A N 1
ATOM 464 C CA . PHE A 1 61 ? 0.819 13.499 2.247 1.00 96.88 61 PHE A CA 1
ATOM 465 C C . PHE A 1 61 ? 2.073 13.395 3.132 1.00 96.88 61 PHE A C 1
ATOM 467 O O . PHE A 1 61 ? 2.372 12.331 3.680 1.00 96.88 61 PHE A O 1
ATOM 474 N N . PHE A 1 62 ? 2.818 14.495 3.280 1.00 95.19 62 PHE A N 1
ATOM 475 C CA . PHE A 1 62 ? 4.068 14.511 4.041 1.00 95.19 62 PHE A CA 1
ATOM 476 C C . PHE A 1 62 ? 3.889 14.799 5.527 1.00 95.19 62 PHE A C 1
ATOM 478 O O . PHE A 1 62 ? 4.702 14.323 6.323 1.00 95.19 62 PHE A O 1
ATOM 485 N N . LYS A 1 63 ? 2.888 15.598 5.909 1.00 94.62 63 LYS A N 1
ATOM 486 C CA . LYS A 1 63 ? 2.806 16.172 7.260 1.00 94.62 63 LYS A CA 1
ATOM 487 C C . LYS A 1 63 ? 1.579 15.739 8.052 1.00 94.62 63 LYS A C 1
ATOM 489 O O . LYS A 1 63 ? 1.607 15.847 9.277 1.00 94.62 63 LYS A O 1
ATOM 494 N N . ARG A 1 64 ? 0.507 15.275 7.405 1.00 94.38 64 ARG A N 1
ATOM 495 C CA . ARG A 1 64 ? -0.703 14.849 8.114 1.00 94.38 64 ARG A CA 1
ATOM 496 C C . ARG A 1 64 ? -0.568 13.395 8.538 1.00 94.38 64 ARG A C 1
ATOM 498 O O . ARG A 1 64 ? -0.210 12.542 7.730 1.00 94.38 64 ARG A O 1
ATOM 505 N N . LYS A 1 65 ? -0.892 13.111 9.804 1.00 92.94 65 LYS A N 1
ATOM 506 C CA . LYS A 1 65 ? -0.921 11.738 10.311 1.00 92.94 65 LYS A CA 1
ATOM 507 C C . LYS A 1 65 ? -1.936 10.883 9.536 1.00 92.94 65 LYS A C 1
ATOM 509 O O . LYS A 1 65 ? -3.040 11.360 9.250 1.00 92.94 65 LYS A O 1
ATOM 514 N N . ILE A 1 66 ? -1.572 9.635 9.258 1.00 91.56 66 ILE A N 1
ATOM 515 C CA . ILE A 1 66 ? -2.489 8.541 8.935 1.00 91.56 66 ILE A CA 1
ATOM 516 C C . ILE A 1 66 ? -2.927 7.872 10.242 1.00 91.56 66 ILE A C 1
ATOM 518 O O . ILE A 1 66 ? -2.165 7.838 11.210 1.00 91.56 66 ILE A O 1
ATOM 522 N N . GLY A 1 67 ? -4.136 7.321 10.264 1.00 82.62 67 GLY A N 1
ATOM 523 C CA . GLY A 1 67 ? -4.668 6.668 11.456 1.00 82.62 67 GLY A CA 1
ATOM 524 C C . GLY A 1 67 ? -5.359 7.592 12.439 1.00 82.62 67 GLY A C 1
ATOM 525 O O . GLY A 1 67 ? -5.160 8.811 12.453 1.00 82.62 67 GLY A O 1
ATOM 526 N N . ASP A 1 68 ? -6.192 6.964 13.258 1.00 86.62 68 ASP A N 1
ATOM 527 C CA . ASP A 1 68 ? -6.980 7.615 14.284 1.00 86.62 68 ASP A CA 1
ATOM 528 C C . ASP A 1 68 ? -6.308 7.495 15.663 1.00 86.62 68 ASP A C 1
ATOM 530 O O . ASP A 1 68 ? -5.601 6.537 15.990 1.00 86.62 68 ASP A O 1
ATOM 534 N N . THR A 1 69 ? -6.509 8.509 16.496 1.00 90.44 69 THR A N 1
ATOM 535 C CA . THR A 1 69 ? -5.944 8.600 17.847 1.00 90.44 69 THR A CA 1
ATOM 536 C C . THR A 1 69 ? -6.504 7.504 18.751 1.00 90.44 69 THR A C 1
ATOM 538 O O . THR A 1 69 ? -5.830 7.044 19.673 1.00 90.44 69 THR A O 1
ATOM 541 N N . PHE A 1 70 ? -7.735 7.067 18.506 1.00 92.75 70 PHE A N 1
ATOM 542 C CA . PHE A 1 70 ? -8.427 6.134 19.380 1.00 92.75 70 PHE A CA 1
ATOM 543 C C . PHE A 1 70 ? -7.962 4.687 19.166 1.00 92.75 70 PHE A C 1
ATOM 545 O O . PHE A 1 70 ? -7.501 4.041 20.102 1.00 92.75 70 PHE A O 1
ATOM 552 N N . GLY A 1 71 ? -8.015 4.190 17.938 1.00 93.56 71 GLY A N 1
ATOM 553 C CA . GLY A 1 71 ? -7.620 2.859 17.502 1.00 93.56 71 GLY A CA 1
ATOM 554 C C . GLY A 1 71 ? -6.106 2.681 17.451 1.00 93.56 71 GLY A C 1
ATOM 555 O O . GLY A 1 71 ? -5.567 1.842 18.174 1.00 93.56 71 GLY A O 1
ATOM 556 N N . LEU A 1 72 ? -5.391 3.474 16.646 1.00 93.19 72 LEU A N 1
ATOM 557 C CA . LEU A 1 72 ? -3.947 3.280 16.441 1.00 93.19 72 LEU A CA 1
ATOM 558 C C . LEU A 1 72 ? -3.120 3.616 17.694 1.00 93.19 72 LEU A C 1
ATOM 560 O O . LEU A 1 72 ? -2.169 2.905 18.029 1.00 93.19 72 LEU A O 1
ATOM 564 N N . GLN A 1 73 ? -3.471 4.687 18.412 1.00 93.69 73 GLN A N 1
ATOM 565 C CA . GLN A 1 73 ? -2.723 5.093 19.609 1.00 93.69 73 GLN A CA 1
ATOM 566 C C . GLN A 1 73 ? -3.343 4.545 20.901 1.00 93.69 73 GLN A C 1
ATOM 568 O O . GLN A 1 73 ? -2.620 4.009 21.739 1.00 93.69 73 GLN A O 1
ATOM 573 N N . GLY A 1 74 ? -4.662 4.653 21.075 1.00 95.25 74 GLY A N 1
ATOM 574 C CA . GLY A 1 74 ? -5.349 4.232 22.301 1.00 95.25 74 GLY A CA 1
ATOM 575 C C . GLY A 1 74 ? -5.543 2.720 22.433 1.00 95.25 74 GLY A C 1
ATOM 576 O O . GLY A 1 74 ? -5.307 2.167 23.505 1.00 95.25 74 GLY A O 1
ATOM 577 N N . VAL A 1 75 ? -5.951 2.026 21.370 1.00 96.75 75 VAL A N 1
ATOM 578 C CA . VAL A 1 75 ? -6.189 0.575 21.411 1.00 96.75 75 VAL A CA 1
ATOM 579 C C . VAL A 1 75 ? -4.908 -0.198 21.123 1.00 96.75 75 VAL A C 1
ATOM 581 O O . VAL A 1 75 ? -4.532 -1.044 21.928 1.00 96.75 75 VAL A O 1
ATOM 584 N N . PHE A 1 76 ? -4.228 0.090 20.016 1.00 96.94 76 PHE A N 1
ATOM 585 C CA . PHE A 1 76 ? -3.046 -0.656 19.568 1.00 96.94 76 PHE A CA 1
ATOM 586 C C . PHE A 1 76 ? -1.764 -0.241 20.292 1.00 96.94 76 PHE A C 1
ATOM 588 O O . PHE A 1 76 ? -0.961 -1.087 20.679 1.00 96.94 76 PHE A O 1
ATOM 595 N N . GLY A 1 77 ? -1.593 1.062 20.534 1.00 96.56 77 GLY A N 1
ATOM 596 C CA . GLY A 1 77 ? -0.451 1.596 21.275 1.00 96.56 77 GLY A CA 1
ATOM 597 C C . GLY A 1 77 ? 0.802 1.813 20.432 1.00 96.56 77 GLY A C 1
ATOM 598 O O . GLY A 1 77 ? 1.902 1.674 20.965 1.00 96.56 77 GLY A O 1
ATOM 599 N N . PHE A 1 78 ? 0.663 2.191 19.156 1.00 95.62 78 PHE A N 1
ATOM 600 C CA . PHE A 1 78 ? 1.808 2.358 18.248 1.00 95.62 78 PHE A CA 1
ATOM 601 C C . PHE A 1 78 ? 2.879 3.312 18.809 1.00 95.62 78 PHE A C 1
ATOM 603 O O . PHE A 1 78 ? 4.061 2.971 18.891 1.00 95.62 78 PHE A O 1
ATOM 610 N N . GLY A 1 79 ? 2.473 4.490 19.291 1.00 95.12 79 GLY A N 1
ATOM 611 C CA . GLY A 1 79 ? 3.378 5.455 19.918 1.00 95.12 79 GLY A CA 1
ATOM 612 C C . GLY A 1 79 ? 3.976 4.985 21.246 1.00 95.12 79 GLY A C 1
ATOM 613 O O . GLY A 1 79 ? 5.109 5.357 21.568 1.00 95.12 79 GLY A O 1
ATOM 614 N N . GLN A 1 80 ? 3.266 4.137 22.002 1.00 96.50 80 GLN A N 1
ATOM 615 C CA . GLN A 1 80 ? 3.815 3.506 23.210 1.00 96.50 80 GLN A CA 1
ATOM 616 C C . GLN A 1 80 ? 4.914 2.502 22.846 1.00 96.50 80 GLN A C 1
ATOM 618 O O . GLN A 1 80 ? 5.964 2.498 23.488 1.00 96.50 80 GLN A O 1
ATOM 623 N N . GLY A 1 81 ? 4.712 1.716 21.784 1.00 96.06 81 GLY A N 1
ATOM 624 C CA . GLY A 1 81 ? 5.721 0.801 21.258 1.00 96.06 81 GLY A CA 1
ATOM 625 C C . GLY A 1 81 ? 6.956 1.532 20.741 1.00 96.06 81 GLY A C 1
ATOM 626 O O . GLY A 1 81 ? 8.077 1.236 21.154 1.00 96.06 81 GLY A O 1
ATOM 627 N N . LEU A 1 82 ? 6.772 2.576 19.925 1.00 94.62 82 LEU A N 1
ATOM 628 C CA . LEU A 1 82 ? 7.890 3.380 19.418 1.00 94.62 82 LEU A CA 1
ATOM 629 C C . LEU A 1 82 ? 8.693 4.045 20.552 1.00 94.62 82 LEU A C 1
ATOM 631 O O . LEU A 1 82 ? 9.917 4.169 20.467 1.00 94.62 82 LEU A O 1
ATOM 635 N N . ALA A 1 83 ? 8.033 4.424 21.653 1.00 95.50 83 ALA A N 1
ATOM 636 C CA . ALA A 1 83 ? 8.698 4.988 22.825 1.00 95.50 83 ALA A CA 1
ATOM 637 C C . ALA A 1 83 ? 9.725 4.037 23.469 1.00 95.50 83 ALA A C 1
ATOM 639 O O . ALA A 1 83 ? 10.657 4.525 24.113 1.00 95.50 83 ALA A O 1
ATOM 640 N N . ILE A 1 84 ? 9.596 2.714 23.281 1.00 95.56 84 ILE A N 1
ATOM 641 C CA . ILE A 1 84 ? 10.514 1.702 23.832 1.00 95.56 84 ILE A CA 1
ATOM 642 C C . ILE A 1 84 ? 11.936 1.878 23.291 1.00 95.56 84 ILE A C 1
ATOM 644 O O . ILE A 1 84 ? 12.875 1.685 24.067 1.00 95.56 84 ILE A O 1
ATOM 648 N N . ILE A 1 85 ? 12.068 2.250 22.009 1.00 95.81 85 ILE A N 1
ATOM 649 C CA . ILE A 1 85 ? 13.340 2.406 21.276 1.00 95.81 85 ILE A CA 1
ATOM 650 C C . ILE A 1 85 ? 13.664 3.866 20.915 1.00 95.81 85 ILE A C 1
ATOM 652 O O . ILE A 1 85 ? 14.614 4.156 20.185 1.00 95.81 85 ILE A O 1
ATOM 656 N N . ARG A 1 86 ? 12.859 4.822 21.389 1.00 94.88 86 ARG A N 1
ATOM 657 C CA . ARG A 1 86 ? 13.042 6.250 21.093 1.00 94.88 86 ARG A CA 1
ATOM 658 C C . ARG A 1 86 ? 14.396 6.808 21.561 1.00 94.88 86 ARG A C 1
ATOM 660 O O . ARG A 1 86 ? 14.978 7.593 20.811 1.00 94.88 86 ARG A O 1
ATOM 667 N N . PRO A 1 87 ? 14.939 6.438 22.739 1.00 95.75 87 PRO A N 1
ATOM 668 C CA . PRO A 1 87 ? 16.291 6.846 23.125 1.00 95.75 87 PRO A CA 1
ATOM 669 C C . PRO A 1 87 ? 17.357 6.415 22.109 1.00 95.75 87 PRO A C 1
ATOM 671 O O . PRO A 1 87 ? 18.254 7.194 21.789 1.00 95.75 87 PRO A O 1
ATOM 674 N N . GLU A 1 88 ? 17.242 5.201 21.575 1.00 97.31 88 GLU A N 1
ATOM 675 C CA . GLU A 1 88 ? 18.132 4.648 20.561 1.00 97.31 88 GLU A CA 1
ATOM 676 C C . GLU A 1 88 ? 17.996 5.366 19.214 1.00 97.31 88 GLU A C 1
ATOM 678 O O . GLU A 1 88 ? 19.015 5.693 18.607 1.00 97.31 88 GLU A O 1
ATOM 683 N N . ILE A 1 89 ? 16.767 5.676 18.781 1.00 96.44 89 ILE A N 1
ATOM 684 C CA . ILE A 1 89 ? 16.505 6.480 17.574 1.00 96.44 89 ILE A CA 1
ATOM 685 C C . ILE A 1 89 ? 17.156 7.861 17.704 1.00 96.44 89 ILE A C 1
ATOM 687 O O . ILE A 1 89 ? 17.915 8.270 16.827 1.00 96.44 89 ILE A O 1
ATOM 691 N N . ASN A 1 90 ? 16.918 8.565 18.813 1.00 95.81 90 ASN A N 1
ATOM 692 C CA . ASN A 1 90 ? 17.468 9.904 19.036 1.00 95.81 90 ASN A CA 1
ATOM 693 C C . ASN A 1 90 ? 19.003 9.896 19.046 1.00 95.81 90 ASN A C 1
ATOM 695 O O . ASN A 1 90 ? 19.633 10.773 18.453 1.00 95.81 90 ASN A O 1
ATOM 699 N N . ALA A 1 91 ? 19.608 8.897 19.696 1.00 96.94 91 ALA A N 1
ATOM 700 C CA . ALA A 1 91 ? 21.056 8.724 19.707 1.00 96.94 91 ALA A CA 1
ATOM 701 C C . ALA A 1 91 ? 21.604 8.449 18.298 1.00 96.94 91 ALA A C 1
ATOM 703 O O . ALA A 1 91 ? 22.600 9.053 17.901 1.00 96.94 91 ALA A O 1
ATOM 704 N N . ALA A 1 92 ? 20.941 7.586 17.524 1.00 97.62 92 ALA A N 1
ATOM 705 C CA . ALA A 1 92 ? 21.337 7.282 16.155 1.00 97.62 92 ALA A CA 1
ATOM 706 C C . ALA A 1 92 ? 21.263 8.519 15.247 1.00 97.62 92 ALA A C 1
ATOM 708 O O . ALA A 1 92 ? 22.224 8.793 14.533 1.00 97.62 92 ALA A O 1
ATOM 709 N N . ILE A 1 93 ? 20.185 9.310 15.325 1.00 96.75 93 ILE A N 1
ATOM 710 C CA . ILE A 1 93 ? 20.039 10.560 14.559 1.00 96.75 93 ILE A CA 1
ATOM 711 C C . ILE A 1 93 ? 21.143 11.556 14.931 1.00 96.75 93 ILE A C 1
ATOM 713 O O . ILE A 1 93 ? 21.778 12.133 14.049 1.00 96.75 93 ILE A O 1
ATOM 717 N N . ALA A 1 94 ? 21.423 11.737 16.224 1.00 96.75 94 ALA A N 1
ATOM 718 C CA . ALA A 1 94 ? 22.494 12.626 16.673 1.00 96.75 94 ALA A CA 1
ATOM 719 C C . ALA A 1 94 ? 23.873 12.200 16.128 1.00 96.75 94 ALA A C 1
ATOM 721 O O . ALA A 1 94 ? 24.663 13.051 15.710 1.00 96.75 94 ALA A O 1
ATOM 722 N N . ASN A 1 95 ? 24.131 10.889 16.064 1.00 97.38 95 ASN A N 1
ATOM 723 C CA . ASN A 1 95 ? 25.369 10.309 15.535 1.00 97.38 95 ASN A CA 1
ATOM 724 C C . ASN A 1 95 ? 25.518 10.446 14.012 1.00 97.38 95 ASN A C 1
ATOM 726 O O . ASN A 1 95 ? 26.623 10.282 13.497 1.00 97.38 95 ASN A O 1
ATOM 730 N N . LEU A 1 96 ? 24.451 10.783 13.279 1.00 96.38 96 LEU A N 1
ATOM 731 C CA . LEU A 1 96 ? 24.567 11.127 11.859 1.00 96.38 96 LEU A CA 1
ATOM 732 C C . LEU A 1 96 ? 25.284 12.465 11.646 1.00 96.38 96 LEU A C 1
ATOM 734 O O . LEU A 1 96 ? 25.712 12.753 10.531 1.00 96.38 96 LEU A O 1
ATOM 738 N N . HIS A 1 97 ? 25.395 13.313 12.678 1.00 96.12 97 HIS A N 1
ATOM 739 C CA . HIS A 1 97 ? 26.002 14.645 12.580 1.00 96.12 97 HIS A CA 1
ATOM 740 C C . HIS A 1 97 ? 25.429 15.479 11.414 1.00 96.12 97 HIS A C 1
ATOM 742 O O . HIS A 1 97 ? 26.151 16.175 10.697 1.00 96.12 97 HIS A O 1
ATOM 748 N N . GLY A 1 98 ? 24.112 15.375 11.206 1.00 94.19 98 GLY A N 1
ATOM 749 C CA . GLY A 1 98 ? 23.382 16.059 10.139 1.00 94.19 98 GLY A CA 1
ATOM 750 C C . GLY A 1 98 ? 23.539 15.446 8.742 1.00 94.19 98 GLY A C 1
ATOM 751 O O . GLY A 1 98 ? 23.025 16.028 7.786 1.00 94.19 98 GLY A O 1
ATOM 752 N N . GLN A 1 99 ? 24.222 14.308 8.588 1.00 95.12 99 GLN A N 1
ATOM 753 C CA . GLN A 1 99 ? 24.230 13.562 7.328 1.00 95.12 99 GLN A CA 1
ATOM 754 C C . GLN A 1 99 ? 22.894 12.839 7.108 1.00 95.12 99 GLN A C 1
ATOM 756 O O . GLN A 1 99 ? 22.279 12.391 8.076 1.00 95.12 99 GLN A O 1
ATOM 761 N N . PRO A 1 100 ? 22.434 12.716 5.853 1.00 95.38 100 PRO A N 1
ATOM 762 C CA . PRO A 1 100 ? 21.238 11.947 5.553 1.00 95.38 100 PRO A CA 1
ATOM 763 C C . PRO A 1 100 ? 21.492 10.438 5.684 1.00 95.38 100 PRO A C 1
ATOM 765 O O . PRO A 1 100 ? 22.620 9.969 5.521 1.00 95.38 100 PRO A O 1
ATOM 768 N N . THR A 1 101 ? 20.430 9.666 5.906 1.00 94.62 101 THR A N 1
ATOM 769 C CA . THR A 1 101 ? 20.445 8.202 5.769 1.00 94.62 101 THR A CA 1
ATOM 770 C C . THR A 1 101 ? 19.132 7.697 5.182 1.00 94.62 101 THR A C 1
ATOM 772 O O . THR A 1 101 ? 18.063 8.217 5.499 1.00 94.62 101 THR A O 1
ATOM 775 N N . THR A 1 102 ? 19.212 6.661 4.349 1.00 93.00 102 THR A N 1
ATOM 776 C CA . THR A 1 102 ? 18.056 5.900 3.848 1.00 93.00 102 THR A CA 1
ATOM 777 C C . THR A 1 102 ? 17.647 4.764 4.787 1.00 93.00 102 THR A C 1
ATOM 779 O O . THR A 1 102 ? 16.604 4.147 4.600 1.00 93.00 102 THR A O 1
ATOM 782 N N . ASN A 1 103 ? 18.468 4.468 5.794 1.00 94.38 103 ASN A N 1
ATOM 783 C CA . ASN A 1 103 ? 18.219 3.423 6.773 1.00 94.38 103 ASN A CA 1
ATOM 784 C C . ASN A 1 103 ? 18.945 3.773 8.076 1.00 94.38 103 ASN A C 1
ATOM 786 O O . ASN A 1 103 ? 20.153 3.567 8.224 1.00 94.38 103 ASN A O 1
ATOM 790 N N . LEU A 1 104 ? 18.210 4.344 9.023 1.00 95.81 104 LEU A N 1
ATOM 791 C CA . LEU A 1 104 ? 18.712 4.647 10.351 1.00 95.81 104 LEU A CA 1
ATOM 792 C C . LEU A 1 104 ? 18.966 3.336 11.100 1.00 95.81 104 LEU A C 1
ATOM 794 O O . LEU A 1 104 ? 18.051 2.541 11.321 1.00 95.81 104 LEU A O 1
ATOM 798 N N . GLN A 1 105 ? 20.213 3.120 11.506 1.00 97.06 105 GLN A N 1
ATOM 799 C CA . GLN A 1 105 ? 20.595 1.964 12.307 1.00 97.06 105 GLN A CA 1
ATOM 800 C C . GLN A 1 105 ? 20.627 2.349 13.782 1.00 97.06 105 GLN A C 1
ATOM 802 O O . GLN A 1 105 ? 21.246 3.348 14.149 1.00 97.06 105 GLN A O 1
ATOM 807 N N . ILE A 1 106 ? 19.979 1.552 14.627 1.00 97.75 106 ILE A N 1
ATOM 808 C CA . ILE A 1 106 ? 19.944 1.767 16.074 1.00 97.75 106 ILE A CA 1
ATOM 809 C C . ILE A 1 106 ? 20.664 0.636 16.803 1.00 97.75 106 ILE A C 1
ATOM 811 O O . ILE A 1 106 ? 20.596 -0.516 16.384 1.00 97.75 106 ILE A O 1
ATOM 815 N N . THR A 1 107 ? 21.318 0.948 17.919 1.00 98.12 107 THR A N 1
ATOM 816 C CA . THR A 1 107 ? 21.914 -0.059 18.807 1.00 98.12 107 THR A CA 1
ATOM 817 C C . THR A 1 107 ? 21.083 -0.153 20.074 1.00 98.12 107 THR A C 1
ATOM 819 O O . THR A 1 107 ? 20.987 0.832 20.808 1.00 98.12 107 THR A O 1
ATOM 822 N N . LEU A 1 108 ? 20.512 -1.326 20.351 1.00 97.88 108 LEU A N 1
ATOM 823 C CA . LEU A 1 108 ? 19.657 -1.533 21.521 1.00 97.88 108 LEU A CA 1
ATOM 824 C C . LEU A 1 108 ? 20.392 -1.247 22.836 1.00 97.88 108 LEU A C 1
ATOM 826 O O . LEU A 1 108 ? 21.471 -1.793 23.085 1.00 97.88 108 LEU A O 1
ATOM 830 N N . GLN A 1 109 ? 19.793 -0.444 23.719 1.00 96.94 109 GLN A N 1
ATOM 831 C CA . GLN A 1 109 ? 20.370 -0.132 25.037 1.00 96.94 109 GLN A CA 1
ATOM 832 C C . GLN A 1 109 ? 19.950 -1.126 26.126 1.00 96.94 109 GLN A C 1
ATOM 834 O O . GLN A 1 109 ? 20.580 -1.182 27.189 1.00 96.94 109 GLN A O 1
ATOM 839 N N . LYS A 1 110 ? 18.927 -1.934 25.849 1.00 96.88 110 LYS A N 1
ATOM 840 C CA . LYS A 1 110 ? 18.365 -2.969 26.721 1.00 96.88 110 LYS A CA 1
ATOM 841 C C . LYS A 1 110 ? 17.903 -4.165 25.893 1.00 96.88 110 LYS A C 1
ATOM 843 O O . LYS A 1 110 ? 17.694 -4.030 24.690 1.00 96.88 110 LYS A O 1
ATOM 848 N N . ASP A 1 111 ? 17.725 -5.300 26.555 1.00 98.06 111 ASP A N 1
ATOM 849 C CA . ASP A 1 111 ? 17.074 -6.453 25.941 1.00 98.06 111 ASP A CA 1
ATOM 850 C C . ASP A 1 111 ? 15.605 -6.114 25.653 1.00 98.06 111 ASP A C 1
ATOM 852 O O . ASP A 1 111 ? 14.941 -5.445 26.454 1.00 98.06 111 ASP A O 1
ATOM 856 N N . ILE A 1 112 ? 15.102 -6.569 24.509 1.00 97.31 112 ILE A N 1
ATOM 857 C CA . ILE A 1 112 ? 13.701 -6.432 24.112 1.00 97.31 112 ILE A CA 1
ATOM 858 C C . ILE A 1 112 ? 13.204 -7.807 23.680 1.00 97.31 112 ILE A C 1
ATOM 860 O O . ILE A 1 112 ? 13.827 -8.453 22.841 1.00 97.31 112 ILE A O 1
ATOM 864 N N . THR A 1 113 ? 12.078 -8.244 24.235 1.00 97.00 113 THR A N 1
ATOM 865 C CA . THR A 1 113 ? 11.388 -9.460 23.794 1.00 97.00 113 THR A CA 1
ATOM 866 C C . THR A 1 113 ? 10.143 -9.063 23.019 1.00 97.00 113 THR A C 1
ATOM 868 O O . THR A 1 113 ? 9.326 -8.321 23.557 1.00 97.00 113 THR A O 1
ATOM 871 N N . LEU A 1 114 ? 10.029 -9.547 21.782 1.00 97.00 114 LEU A N 1
ATOM 872 C CA . LEU A 1 114 ? 8.893 -9.344 20.880 1.00 97.00 114 LEU A CA 1
ATOM 873 C C . LEU A 1 114 ? 8.466 -10.720 20.367 1.00 97.00 114 LEU A C 1
ATOM 875 O O . LEU A 1 114 ? 9.301 -11.452 19.822 1.00 97.00 114 LEU A O 1
ATOM 879 N N . GLY A 1 115 ? 7.208 -11.104 20.574 1.00 96.06 115 GLY A N 1
ATOM 880 C CA . GLY A 1 115 ? 6.786 -12.486 20.355 1.00 96.06 115 GLY A CA 1
ATOM 881 C C . GLY A 1 115 ? 7.661 -13.489 21.116 1.00 96.06 115 GLY A C 1
ATOM 882 O O . GLY A 1 115 ? 7.929 -13.349 22.311 1.00 96.06 115 GLY A O 1
ATOM 883 N N . SER A 1 116 ? 8.133 -14.517 20.416 1.00 96.31 116 SER A N 1
ATOM 884 C CA . SER A 1 116 ? 9.077 -15.517 20.936 1.00 96.31 116 SER A CA 1
ATOM 885 C C . SER A 1 116 ? 10.552 -15.106 20.838 1.00 96.31 116 SER A C 1
ATOM 887 O O . SER A 1 116 ? 11.430 -15.860 21.268 1.00 96.31 116 SER A O 1
ATOM 889 N N . ARG A 1 117 ? 10.855 -13.931 20.272 1.00 96.25 117 ARG A N 1
ATOM 890 C CA . ARG A 1 117 ? 12.223 -13.496 19.962 1.00 96.25 117 ARG A CA 1
ATOM 891 C C . ARG A 1 117 ? 12.738 -12.526 21.012 1.00 96.25 117 ARG A C 1
ATOM 893 O O . ARG A 1 117 ? 12.083 -11.539 21.331 1.00 96.25 117 ARG A O 1
ATOM 900 N N . THR A 1 118 ? 13.964 -12.748 21.480 1.00 97.25 118 THR A N 1
ATOM 901 C CA . THR A 1 118 ? 14.682 -11.787 22.327 1.00 97.25 118 THR A CA 1
ATOM 902 C C . THR A 1 118 ? 15.824 -11.149 21.546 1.00 97.25 118 THR A C 1
ATOM 904 O O . THR A 1 118 ? 16.761 -11.822 21.117 1.00 97.25 118 THR A O 1
ATOM 907 N N . PHE A 1 119 ? 15.759 -9.830 21.398 1.00 96.62 119 PHE A N 1
ATOM 908 C CA . PHE A 1 119 ? 16.814 -8.990 20.855 1.00 96.62 119 PHE A CA 1
ATOM 909 C C . PHE A 1 119 ? 17.670 -8.484 22.011 1.00 96.62 119 PHE A C 1
ATOM 911 O O . PHE A 1 119 ? 17.198 -7.742 22.872 1.00 96.62 119 PHE A O 1
ATOM 918 N N . LEU A 1 120 ? 18.930 -8.911 22.049 1.00 98.12 120 LEU A N 1
ATOM 919 C CA . LEU A 1 120 ? 19.833 -8.578 23.145 1.00 98.12 120 LEU A CA 1
ATOM 920 C C . LEU A 1 120 ? 20.306 -7.125 23.052 1.00 98.12 120 LEU A C 1
ATOM 922 O O . LEU A 1 120 ? 20.503 -6.577 21.961 1.00 98.12 120 LEU A O 1
ATOM 926 N N . LYS A 1 121 ? 20.583 -6.521 24.202 1.00 98.00 121 LYS A N 1
ATOM 927 C CA . LYS A 1 121 ? 21.320 -5.266 24.311 1.00 98.00 121 LYS A CA 1
ATOM 928 C C . LYS A 1 121 ? 22.592 -5.314 23.457 1.00 98.00 121 LYS A C 1
ATOM 930 O O . LYS A 1 121 ? 23.341 -6.287 23.479 1.00 98.00 121 LYS A O 1
ATOM 935 N N . GLY A 1 122 ? 22.866 -4.225 22.744 1.00 97.56 122 GLY A N 1
ATOM 936 C CA . GLY A 1 122 ? 23.997 -4.111 21.825 1.00 97.56 122 GLY A CA 1
ATOM 937 C C . GLY A 1 122 ? 23.707 -4.619 20.411 1.00 97.56 122 GLY A C 1
ATOM 938 O O . GLY A 1 122 ? 24.535 -4.406 19.529 1.00 97.56 122 GLY A O 1
ATOM 939 N N . THR A 1 123 ? 22.545 -5.236 20.166 1.00 97.31 123 THR A N 1
ATOM 940 C CA . THR A 1 123 ? 22.117 -5.606 18.810 1.00 97.31 123 THR A CA 1
ATOM 941 C C . THR A 1 123 ? 21.948 -4.352 17.956 1.00 97.31 123 THR A C 1
ATOM 943 O O . THR A 1 123 ? 21.263 -3.410 18.362 1.00 97.31 123 THR A O 1
ATOM 946 N N . LEU A 1 124 ? 22.561 -4.358 16.770 1.00 96.94 124 LEU A N 1
ATOM 947 C CA . LEU A 1 124 ? 22.343 -3.354 15.732 1.00 96.94 124 LEU A CA 1
ATOM 948 C C . LEU A 1 124 ? 21.089 -3.725 14.932 1.00 96.94 124 LEU A C 1
ATOM 950 O O . LEU A 1 124 ? 21.009 -4.824 14.385 1.00 96.94 124 LEU A O 1
ATOM 954 N N . ILE A 1 125 ? 20.128 -2.812 14.852 1.00 95.88 125 ILE A N 1
ATOM 955 C CA . ILE A 1 125 ? 18.855 -3.002 14.159 1.00 95.88 125 ILE A CA 1
ATOM 956 C C . ILE A 1 125 ? 18.749 -1.987 13.026 1.00 95.88 125 ILE A C 1
ATOM 958 O O . ILE A 1 125 ? 18.867 -0.780 13.244 1.00 95.88 125 ILE A O 1
ATOM 962 N N . ASN A 1 126 ? 18.492 -2.481 11.817 1.00 96.06 126 ASN A N 1
ATOM 963 C CA . ASN A 1 126 ? 18.059 -1.649 10.700 1.00 96.06 126 ASN A CA 1
ATOM 964 C C . ASN A 1 126 ? 16.596 -1.268 10.922 1.00 96.06 126 ASN A C 1
ATOM 966 O O . ASN A 1 126 ? 15.763 -2.146 11.134 1.00 96.06 126 ASN A O 1
ATOM 970 N N . THR A 1 127 ? 16.283 0.024 10.890 1.00 95.81 127 THR A N 1
ATOM 971 C CA . THR A 1 127 ? 14.906 0.496 11.102 1.00 95.81 127 THR A CA 1
ATOM 972 C C . THR A 1 127 ? 14.204 0.848 9.794 1.00 95.81 127 THR A C 1
ATOM 974 O O . THR A 1 127 ? 12.977 0.914 9.749 1.00 95.81 127 THR A O 1
ATOM 977 N N . GLY A 1 128 ? 14.965 1.126 8.730 1.00 94.31 128 GLY A N 1
ATOM 978 C CA . GLY A 1 128 ? 14.416 1.673 7.491 1.00 94.31 128 GLY A CA 1
ATOM 979 C C . GLY A 1 128 ? 13.810 3.068 7.622 1.00 94.31 128 GLY A C 1
ATOM 980 O O . GLY A 1 128 ? 13.251 3.586 6.654 1.00 94.31 128 GLY A O 1
ATOM 981 N N . LEU A 1 129 ? 13.903 3.689 8.804 1.00 95.44 129 LEU A N 1
ATOM 982 C CA . LEU A 1 129 ? 13.590 5.099 8.969 1.00 95.44 129 LEU A CA 1
ATOM 983 C C . LEU A 1 129 ? 14.647 5.903 8.232 1.00 95.44 129 LEU A C 1
ATOM 985 O O . LEU A 1 129 ? 15.842 5.614 8.309 1.00 95.44 129 LEU A O 1
ATOM 989 N N . GLN A 1 130 ? 14.201 6.932 7.537 1.00 94.62 130 GLN A N 1
ATOM 990 C CA . GLN A 1 130 ? 15.078 7.793 6.767 1.00 94.62 130 GLN A CA 1
ATOM 991 C C . GLN A 1 130 ? 15.248 9.111 7.508 1.00 94.62 130 GLN A C 1
ATOM 993 O O . GLN A 1 130 ? 14.346 9.551 8.219 1.00 94.62 130 GLN A O 1
ATOM 998 N N . VAL A 1 131 ? 16.402 9.746 7.358 1.00 95.12 131 VAL A N 1
ATOM 999 C CA . VAL A 1 131 ? 16.683 11.052 7.959 1.00 95.12 131 VAL A CA 1
ATOM 1000 C C . VAL A 1 131 ? 17.248 11.933 6.871 1.00 95.12 131 VAL A C 1
ATOM 1002 O O . VAL A 1 131 ? 18.206 11.561 6.195 1.00 95.12 131 VAL A O 1
ATOM 1005 N N . GLU A 1 132 ? 16.641 13.095 6.685 1.00 94.25 132 GLU A N 1
ATOM 1006 C CA . GLU A 1 132 ? 17.124 14.073 5.721 1.00 94.25 132 GLU A CA 1
ATOM 1007 C C . GLU A 1 132 ? 18.356 14.805 6.246 1.00 94.25 132 GLU A C 1
ATOM 1009 O O . GLU A 1 132 ? 18.623 14.865 7.449 1.00 94.25 132 GLU A O 1
ATOM 1014 N N . LYS A 1 133 ? 19.103 15.426 5.334 1.00 93.50 133 LYS A N 1
ATOM 1015 C CA . LYS A 1 133 ? 20.273 16.216 5.705 1.00 93.50 133 LYS A CA 1
ATOM 1016 C C . LYS A 1 133 ? 19.879 17.340 6.671 1.00 93.50 133 LYS A C 1
ATOM 1018 O O . LYS A 1 133 ? 19.055 18.189 6.347 1.00 93.50 133 LYS A O 1
ATOM 1023 N N . GLY A 1 134 ? 20.507 17.359 7.844 1.00 92.94 134 GLY A N 1
ATOM 1024 C CA . GLY A 1 134 ? 20.259 18.340 8.903 1.00 92.94 134 GLY A CA 1
ATOM 1025 C C . GLY A 1 134 ? 18.954 18.148 9.685 1.00 92.94 134 GLY A C 1
ATOM 1026 O O . GLY A 1 134 ? 18.686 18.946 10.582 1.00 92.94 134 GLY A O 1
ATOM 1027 N N . ALA A 1 135 ? 18.154 17.120 9.385 1.00 92.12 135 ALA A N 1
ATOM 1028 C CA . ALA A 1 135 ? 16.938 16.834 10.134 1.00 92.12 135 ALA A CA 1
ATOM 1029 C C . ALA A 1 135 ? 17.253 16.236 11.513 1.00 92.12 135 ALA A C 1
ATOM 1031 O O . ALA A 1 135 ? 18.239 15.526 11.705 1.00 92.12 135 ALA A O 1
ATOM 1032 N N . THR A 1 136 ? 16.380 16.518 12.478 1.00 90.94 136 THR A N 1
ATOM 1033 C CA . THR A 1 136 ? 16.463 16.000 13.853 1.00 90.94 136 THR A CA 1
ATOM 1034 C C . THR A 1 136 ? 15.441 14.903 14.142 1.00 90.94 136 THR A C 1
ATOM 1036 O O . THR A 1 136 ? 15.425 14.366 15.244 1.00 90.94 136 THR A O 1
ATOM 1039 N N . ASN A 1 137 ? 14.604 14.562 13.161 1.00 90.25 137 ASN A N 1
ATOM 1040 C CA . ASN A 1 137 ? 13.580 13.528 13.248 1.00 90.25 137 ASN A CA 1
ATOM 1041 C C . ASN A 1 137 ? 13.611 12.658 11.991 1.00 90.25 137 ASN A C 1
ATOM 1043 O O . ASN A 1 137 ? 14.128 13.068 10.948 1.00 90.25 137 ASN A O 1
ATOM 1047 N N . SER A 1 138 ? 13.015 11.474 12.095 1.00 90.81 138 SER A N 1
ATOM 1048 C CA . SER A 1 138 ? 12.760 10.613 10.948 1.00 90.81 138 SER A CA 1
ATOM 1049 C C . SER A 1 138 ? 11.778 11.250 9.966 1.00 90.81 138 SER A C 1
ATOM 1051 O O . SER A 1 138 ? 10.801 11.894 10.339 1.00 90.81 138 SER A O 1
ATOM 1053 N N . PHE A 1 139 ? 12.028 11.009 8.693 1.00 88.38 139 PHE A N 1
ATOM 1054 C CA . PHE A 1 139 ? 11.163 11.339 7.580 1.00 88.38 139 PHE A CA 1
ATOM 1055 C C . PHE A 1 139 ? 9.842 10.553 7.652 1.00 88.38 139 PHE A C 1
ATOM 1057 O O . PHE A 1 139 ? 9.851 9.333 7.807 1.00 88.38 139 PHE A O 1
ATOM 1064 N N . GLY A 1 140 ? 8.705 11.251 7.560 1.00 90.94 140 GLY A N 1
ATOM 1065 C CA . GLY A 1 140 ? 7.367 10.643 7.545 1.00 90.94 140 GLY A CA 1
ATOM 1066 C C . GLY A 1 140 ? 6.886 10.034 8.870 1.00 90.94 140 GLY A C 1
ATOM 1067 O O . GLY A 1 140 ? 5.810 9.446 8.908 1.00 90.94 140 GLY A O 1
ATOM 1068 N N . ALA A 1 141 ? 7.643 10.173 9.960 1.00 90.38 141 ALA A N 1
ATOM 1069 C CA . ALA A 1 141 ? 7.261 9.669 11.277 1.00 90.38 141 ALA A CA 1
ATOM 1070 C C . ALA A 1 141 ? 7.612 10.682 12.368 1.00 90.38 141 ALA A C 1
ATOM 1072 O O . ALA A 1 141 ? 8.720 11.224 12.399 1.00 90.38 141 ALA A O 1
ATOM 1073 N N . THR A 1 142 ? 6.674 10.931 13.275 1.00 85.75 142 THR A N 1
ATOM 1074 C CA . THR A 1 142 ? 6.849 11.863 14.390 1.00 85.75 142 THR A CA 1
ATOM 1075 C C . THR A 1 142 ? 7.246 11.128 15.675 1.00 85.75 142 THR A C 1
ATOM 1077 O O . THR A 1 142 ? 6.945 9.942 15.844 1.00 85.75 142 THR A O 1
ATOM 1080 N N . PRO A 1 143 ? 7.895 11.815 16.637 1.00 80.25 143 PRO A N 1
ATOM 1081 C CA . PRO A 1 143 ? 8.347 11.182 17.877 1.00 80.25 143 PRO A CA 1
ATOM 1082 C C . PRO A 1 143 ? 7.241 10.544 18.723 1.00 80.25 143 PRO A C 1
ATOM 1084 O O . PRO A 1 143 ? 7.534 9.631 19.492 1.00 80.25 143 PRO A O 1
ATOM 1087 N N . ASP A 1 144 ? 5.998 11.016 18.622 1.00 83.44 144 ASP A N 1
ATOM 1088 C CA . ASP A 1 144 ? 4.826 10.490 19.334 1.00 83.44 144 ASP A CA 1
ATOM 1089 C C . ASP A 1 144 ? 4.176 9.278 18.644 1.00 83.44 144 ASP A C 1
ATOM 1091 O O . ASP A 1 144 ? 3.200 8.742 19.160 1.00 83.44 144 ASP A O 1
ATOM 1095 N N . GLY A 1 145 ? 4.749 8.794 17.537 1.00 86.25 145 GLY A N 1
ATOM 1096 C CA . GLY A 1 145 ? 4.287 7.594 16.840 1.00 86.25 145 GLY A CA 1
ATOM 1097 C C . GLY A 1 145 ? 3.199 7.849 15.806 1.00 86.25 145 GLY A C 1
ATOM 1098 O O . GLY A 1 145 ? 2.556 6.893 15.377 1.00 86.25 145 GLY A O 1
ATOM 1099 N N . ASN A 1 146 ? 2.981 9.100 15.392 1.00 91.25 146 ASN A N 1
ATOM 1100 C CA . ASN A 1 146 ? 2.187 9.359 14.198 1.00 91.25 146 ASN A CA 1
ATOM 1101 C C . ASN A 1 146 ? 3.034 9.114 12.944 1.00 91.25 146 ASN A C 1
ATOM 1103 O O . ASN A 1 146 ? 4.215 9.461 12.877 1.00 91.25 146 ASN A O 1
ATOM 1107 N N . LEU A 1 147 ? 2.407 8.517 11.938 1.00 93.00 147 LEU A N 1
ATOM 1108 C CA . LEU A 1 147 ? 3.008 8.223 10.641 1.00 93.00 147 LEU A CA 1
ATOM 1109 C C . LEU A 1 147 ? 2.323 9.065 9.572 1.00 93.00 147 LEU A C 1
ATOM 1111 O O . LEU A 1 147 ? 1.147 9.377 9.714 1.00 93.00 147 LEU A O 1
ATOM 1115 N N . THR A 1 148 ? 3.017 9.408 8.497 1.00 95.38 148 THR A N 1
ATOM 1116 C CA . THR A 1 148 ? 2.431 10.032 7.301 1.00 95.38 148 THR A CA 1
ATOM 1117 C C . THR A 1 148 ? 2.645 9.122 6.096 1.00 95.38 148 THR A C 1
ATOM 1119 O O . THR A 1 148 ? 3.461 8.199 6.151 1.00 95.38 148 THR A O 1
ATOM 1122 N N . CYS A 1 149 ? 1.947 9.362 4.983 1.00 96.31 149 CYS A N 1
ATOM 1123 C CA . CYS A 1 149 ? 2.086 8.548 3.768 1.00 96.31 149 CYS A CA 1
ATOM 1124 C C . CYS A 1 149 ? 3.545 8.478 3.272 1.00 96.31 149 CYS A C 1
ATOM 1126 O O . CYS A 1 149 ? 3.976 7.475 2.696 1.00 96.31 149 CYS A O 1
ATOM 1128 N N . ALA A 1 150 ? 4.328 9.527 3.543 1.00 95.88 150 ALA A N 1
ATOM 1129 C CA . ALA A 1 150 ? 5.724 9.634 3.143 1.00 95.88 150 ALA A CA 1
ATOM 1130 C C . ALA A 1 150 ? 6.643 8.560 3.753 1.00 95.88 150 ALA A C 1
ATOM 1132 O O . ALA A 1 150 ? 7.623 8.205 3.104 1.00 95.88 150 ALA A O 1
ATOM 1133 N N . VAL A 1 151 ? 6.340 8.000 4.935 1.00 95.50 151 VAL A N 1
ATOM 1134 C CA . VAL A 1 151 ? 7.203 6.963 5.547 1.00 95.50 151 VAL A CA 1
ATOM 1135 C C . VAL A 1 151 ? 7.311 5.712 4.668 1.00 95.50 151 VAL A C 1
ATOM 1137 O O . VAL A 1 151 ? 8.366 5.074 4.618 1.00 95.50 151 VAL A O 1
ATOM 1140 N N . CYS A 1 152 ? 6.228 5.398 3.950 1.00 95.94 152 CYS A N 1
ATOM 1141 C CA . CYS A 1 152 ? 6.126 4.257 3.049 1.00 95.94 152 CYS A CA 1
ATOM 1142 C C . CYS A 1 152 ? 6.438 4.639 1.598 1.00 95.94 152 CYS A C 1
ATOM 1144 O O . CYS A 1 152 ? 7.077 3.870 0.893 1.00 95.94 152 CYS A O 1
ATOM 1146 N N . HIS A 1 153 ? 6.001 5.807 1.131 1.00 96.25 153 HIS A N 1
ATOM 1147 C CA . HIS A 1 153 ? 5.925 6.112 -0.306 1.00 96.25 153 HIS A CA 1
ATOM 1148 C C . HIS A 1 153 ? 6.894 7.204 -0.779 1.00 96.25 153 HIS A C 1
ATOM 1150 O O . HIS A 1 153 ? 6.694 7.824 -1.828 1.00 96.25 153 HIS A O 1
ATOM 1156 N N . ALA A 1 154 ? 7.939 7.470 -0.004 1.00 95.12 154 ALA A N 1
ATOM 1157 C CA . ALA A 1 154 ? 9.060 8.270 -0.455 1.00 95.12 154 ALA A CA 1
ATOM 1158 C C . ALA A 1 154 ? 10.376 7.724 0.107 1.00 95.12 154 ALA A C 1
ATOM 1160 O O . ALA A 1 154 ? 10.432 7.127 1.187 1.00 95.12 154 ALA A O 1
ATOM 1161 N N . THR A 1 155 ? 11.451 7.933 -0.652 1.00 94.06 155 THR A N 1
ATOM 1162 C CA . THR A 1 155 ? 12.803 7.602 -0.204 1.00 94.06 155 THR A CA 1
ATOM 1163 C C . THR A 1 155 ? 13.799 8.733 -0.433 1.00 94.06 155 THR A C 1
ATOM 1165 O O . THR A 1 155 ? 13.437 9.783 -0.963 1.00 94.06 155 THR A O 1
ATOM 1168 N N . LEU A 1 156 ? 15.053 8.539 -0.030 1.00 92.56 156 LEU A N 1
ATOM 1169 C CA . LEU A 1 156 ? 16.164 9.425 -0.361 1.00 92.56 156 LEU A CA 1
ATOM 1170 C C . LEU A 1 156 ? 17.085 8.738 -1.371 1.00 92.56 156 LEU A C 1
ATOM 1172 O O . LEU A 1 156 ? 17.328 7.536 -1.296 1.00 92.56 156 LEU A O 1
ATOM 1176 N N . ASN A 1 157 ? 17.636 9.502 -2.310 1.00 87.19 157 ASN A N 1
ATOM 1177 C CA . ASN A 1 157 ? 18.727 9.018 -3.150 1.00 87.19 157 ASN A CA 1
ATOM 1178 C C . ASN A 1 157 ? 20.064 9.023 -2.375 1.00 87.19 157 ASN A C 1
ATOM 1180 O O . ASN A 1 157 ? 20.168 9.555 -1.269 1.00 87.19 157 ASN A O 1
ATOM 1184 N N . ASN A 1 158 ? 21.137 8.526 -2.997 1.00 80.69 158 ASN A N 1
ATOM 1185 C CA . ASN A 1 158 ? 22.481 8.493 -2.394 1.00 80.69 158 ASN A CA 1
ATOM 1186 C C . ASN A 1 158 ? 23.076 9.880 -2.062 1.00 80.69 158 ASN A C 1
ATOM 1188 O O . ASN A 1 158 ? 24.100 9.963 -1.387 1.00 80.69 158 ASN A O 1
ATOM 1192 N N . LYS A 1 159 ? 22.482 10.973 -2.556 1.00 84.00 159 LYS A N 1
ATOM 1193 C CA . LYS A 1 159 ? 22.865 12.360 -2.239 1.00 84.00 159 LYS A CA 1
ATOM 1194 C C . LYS A 1 159 ? 22.036 12.953 -1.093 1.00 84.00 159 LYS A C 1
ATOM 1196 O O . LYS A 1 159 ? 22.374 14.031 -0.606 1.00 84.00 159 LYS A O 1
ATOM 1201 N N . GLY A 1 160 ? 20.986 12.256 -0.658 1.00 85.81 160 GLY A N 1
ATOM 1202 C CA . GLY A 1 160 ? 20.023 12.725 0.332 1.00 85.81 160 GLY A CA 1
ATOM 1203 C C . GLY A 1 160 ? 18.859 13.532 -0.245 1.00 85.81 160 GLY A C 1
ATOM 1204 O O . GLY A 1 160 ? 18.136 14.141 0.538 1.00 85.81 160 GLY A O 1
ATOM 1205 N N . ASP A 1 161 ? 18.668 13.565 -1.570 1.00 89.69 161 ASP A N 1
ATOM 1206 C CA . ASP A 1 161 ? 17.502 14.220 -2.177 1.00 89.69 161 ASP A CA 1
ATOM 1207 C C . ASP A 1 161 ? 16.283 13.294 -2.117 1.00 89.69 161 ASP A C 1
ATOM 1209 O O . ASP A 1 161 ? 16.411 12.084 -2.325 1.00 89.69 161 ASP A O 1
ATOM 1213 N N . ARG A 1 162 ? 15.093 13.863 -1.906 1.00 92.19 162 ARG A N 1
ATOM 1214 C CA . ARG A 1 162 ? 13.835 13.108 -1.909 1.00 92.19 162 ARG A CA 1
ATOM 1215 C C . ARG A 1 162 ? 13.536 12.520 -3.287 1.00 92.19 162 ARG A C 1
ATOM 1217 O O . ARG A 1 162 ? 13.501 13.229 -4.290 1.00 92.19 162 ARG A O 1
ATOM 1224 N N . LEU A 1 163 ? 13.228 11.232 -3.299 1.00 93.56 163 LEU A N 1
ATOM 1225 C CA . LEU A 1 163 ? 12.621 10.499 -4.399 1.00 93.56 163 LEU A CA 1
ATOM 1226 C C . LEU A 1 163 ? 11.170 10.211 -4.019 1.00 93.56 163 LEU A C 1
ATOM 1228 O O . LEU A 1 163 ? 10.847 9.198 -3.397 1.00 93.56 163 LEU A O 1
ATOM 1232 N N . VAL A 1 164 ? 10.300 11.162 -4.339 1.00 95.00 164 VAL A N 1
ATOM 1233 C CA . VAL A 1 164 ? 8.883 11.077 -3.997 1.00 95.00 164 VAL A CA 1
ATOM 1234 C C . VAL A 1 164 ? 8.183 10.095 -4.927 1.00 95.00 164 VAL A C 1
ATOM 1236 O O . VAL A 1 164 ? 8.346 10.147 -6.143 1.00 95.00 164 VAL A O 1
ATOM 1239 N N . GLY A 1 165 ? 7.404 9.198 -4.338 1.00 94.56 165 GLY A N 1
ATOM 1240 C CA . GLY A 1 165 ? 6.657 8.165 -5.037 1.00 94.56 165 GLY A CA 1
ATOM 1241 C C . GLY A 1 165 ? 7.374 6.832 -5.203 1.00 94.56 165 GLY A C 1
ATOM 1242 O O . GLY A 1 165 ? 6.746 5.847 -5.598 1.00 94.56 165 GLY A O 1
ATOM 1243 N N . VAL A 1 166 ? 8.654 6.793 -4.836 1.00 95.69 166 VAL A N 1
ATOM 1244 C CA . VAL A 1 166 ? 9.449 5.571 -4.720 1.00 95.69 166 VAL A CA 1
ATOM 1245 C C . VAL A 1 166 ? 9.154 4.905 -3.371 1.00 95.69 166 VAL A C 1
ATOM 1247 O O . VAL A 1 166 ? 9.198 5.591 -2.345 1.00 95.69 166 VAL A O 1
ATOM 1250 N N . PRO A 1 167 ? 8.855 3.594 -3.338 1.00 95.00 167 PRO A N 1
ATOM 1251 C CA . PRO A 1 167 ? 8.548 2.900 -2.095 1.00 95.00 167 PRO A CA 1
ATOM 1252 C C . PRO A 1 167 ? 9.774 2.792 -1.178 1.00 95.00 167 PRO A C 1
ATOM 1254 O O . PRO A 1 167 ? 10.903 2.582 -1.624 1.00 95.00 167 PRO A O 1
ATOM 1257 N N . ASN A 1 168 ? 9.552 2.875 0.133 1.00 95.06 168 ASN A N 1
ATOM 1258 C CA . ASN A 1 168 ? 10.560 2.606 1.150 1.00 95.06 168 ASN A CA 1
ATOM 1259 C C . ASN A 1 168 ? 10.735 1.089 1.335 1.00 95.06 168 ASN A C 1
ATOM 1261 O O . ASN A 1 168 ? 10.268 0.500 2.311 1.00 95.06 168 ASN A O 1
ATOM 1265 N N . GLY A 1 169 ? 11.426 0.455 0.385 1.00 92.75 169 GLY A N 1
ATOM 1266 C CA . GLY A 1 169 ? 11.627 -0.999 0.342 1.00 92.75 169 GLY A CA 1
ATOM 1267 C C . GLY A 1 169 ? 12.433 -1.584 1.509 1.00 92.75 169 GLY A C 1
ATOM 1268 O O . GLY A 1 169 ? 12.548 -2.798 1.622 1.00 92.75 169 GLY A O 1
ATOM 1269 N N . VAL A 1 170 ? 12.982 -0.747 2.393 1.00 92.81 170 VAL A N 1
ATOM 1270 C CA . VAL A 1 170 ? 13.737 -1.176 3.579 1.00 92.81 170 VAL A CA 1
ATOM 1271 C C . VAL A 1 170 ? 13.065 -0.770 4.889 1.00 92.81 170 VAL A C 1
ATOM 1273 O O . VAL A 1 170 ? 13.704 -0.860 5.929 1.00 92.81 170 VAL A O 1
ATOM 1276 N N . LEU A 1 171 ? 11.800 -0.330 4.879 1.00 95.62 171 LEU A N 1
ATOM 1277 C CA . LEU A 1 171 ? 11.074 0.036 6.099 1.00 95.62 171 LEU A CA 1
ATOM 1278 C C . LEU A 1 171 ? 10.845 -1.184 7.004 1.00 95.62 171 LEU A C 1
ATOM 1280 O O . LEU A 1 171 ? 10.243 -2.172 6.579 1.00 95.62 171 LEU A O 1
ATOM 1284 N N . ALA A 1 172 ? 11.253 -1.096 8.272 1.00 95.50 172 ALA A N 1
ATOM 1285 C CA . ALA A 1 172 ? 11.042 -2.139 9.277 1.00 95.50 172 ALA A CA 1
ATOM 1286 C C . ALA A 1 172 ? 9.647 -2.057 9.927 1.00 95.50 172 ALA A C 1
ATOM 1288 O O . ALA A 1 172 ? 9.524 -2.166 11.147 1.00 95.50 172 ALA A O 1
ATOM 1289 N N . LEU A 1 173 ? 8.585 -1.840 9.143 1.00 94.31 173 LEU A N 1
ATOM 1290 C CA . LEU A 1 173 ? 7.231 -1.689 9.689 1.00 94.31 173 LEU A CA 1
ATOM 1291 C C . LEU A 1 173 ? 6.803 -2.867 10.591 1.00 94.31 173 LEU A C 1
ATOM 1293 O O . LEU A 1 173 ? 6.260 -2.596 11.665 1.00 94.31 173 LEU A O 1
ATOM 1297 N N . PRO A 1 174 ? 7.131 -4.138 10.266 1.00 95.38 174 PRO A N 1
ATOM 1298 C CA . PRO A 1 174 ? 6.864 -5.262 11.161 1.00 95.38 174 PRO A CA 1
ATOM 1299 C C . PRO A 1 174 ? 7.473 -5.122 12.563 1.00 95.38 174 PRO A C 1
ATOM 1301 O O . PRO A 1 174 ? 6.834 -5.471 13.551 1.00 95.38 174 PRO A O 1
ATOM 1304 N N . LEU A 1 175 ? 8.678 -4.552 12.677 1.00 95.75 175 LEU A N 1
ATOM 1305 C CA . LEU A 1 175 ? 9.307 -4.293 13.974 1.00 95.75 175 LEU A CA 1
ATOM 1306 C C . LEU A 1 175 ? 8.513 -3.257 14.780 1.00 95.75 175 LEU A C 1
ATOM 1308 O O . LEU A 1 175 ? 8.309 -3.439 15.977 1.00 95.75 175 LEU A O 1
ATOM 1312 N N . PHE A 1 176 ? 8.066 -2.171 14.143 1.00 95.50 176 PHE A N 1
ATOM 1313 C CA . PHE A 1 176 ? 7.302 -1.122 14.830 1.00 95.50 176 PHE A CA 1
ATOM 1314 C C . PHE A 1 176 ? 5.921 -1.602 15.275 1.00 95.50 176 PHE A C 1
ATOM 1316 O O . PHE A 1 176 ? 5.474 -1.248 16.363 1.00 95.50 176 PHE A O 1
ATOM 1323 N N . ILE A 1 177 ? 5.282 -2.453 14.469 1.00 95.88 177 ILE A N 1
ATOM 1324 C CA . ILE A 1 177 ? 4.046 -3.146 14.840 1.00 95.88 177 ILE A CA 1
ATOM 1325 C C . ILE A 1 177 ? 4.310 -4.017 16.074 1.00 95.88 177 ILE A C 1
ATOM 1327 O O . ILE A 1 177 ? 3.667 -3.790 17.092 1.00 95.88 177 ILE A O 1
ATOM 1331 N N . ALA A 1 178 ? 5.305 -4.913 16.025 1.00 97.44 178 ALA A N 1
ATOM 1332 C CA . ALA A 1 178 ? 5.645 -5.844 17.109 1.00 97.44 178 ALA A CA 1
ATOM 1333 C C . ALA A 1 178 ? 6.050 -5.161 18.431 1.00 97.44 178 ALA A C 1
ATOM 1335 O O . ALA A 1 178 ? 5.926 -5.747 19.497 1.00 97.44 178 ALA A O 1
ATOM 1336 N N . LEU A 1 179 ? 6.536 -3.915 18.388 1.00 97.31 179 LEU A N 1
ATOM 1337 C CA . LEU A 1 179 ? 6.847 -3.132 19.591 1.00 97.31 179 LEU A CA 1
ATOM 1338 C C . LEU A 1 179 ? 5.600 -2.667 20.357 1.00 97.31 179 LEU A C 1
ATOM 1340 O O . LEU A 1 179 ? 5.718 -2.234 21.504 1.00 97.31 179 LEU A O 1
ATOM 1344 N N . SER A 1 180 ? 4.429 -2.674 19.724 1.00 97.06 180 SER A N 1
ATOM 1345 C CA . SER A 1 180 ? 3.210 -2.118 20.309 1.00 97.06 180 SER A CA 1
ATOM 1346 C C . SER A 1 180 ? 2.633 -3.052 21.381 1.00 97.06 180 SER A C 1
ATOM 1348 O O . SER A 1 180 ? 2.711 -4.264 21.248 1.00 97.06 180 SER A O 1
ATOM 1350 N N . PRO A 1 181 ? 2.039 -2.526 22.463 1.00 96.25 181 PRO A N 1
ATOM 1351 C CA . PRO A 1 181 ? 1.627 -3.342 23.606 1.00 96.25 181 PRO A CA 1
ATOM 1352 C C . PRO A 1 181 ? 0.343 -4.166 23.399 1.00 96.25 181 PRO A C 1
ATOM 1354 O O . PRO A 1 181 ? -0.008 -4.919 24.299 1.00 96.25 181 PRO A O 1
ATOM 1357 N N . ASN A 1 182 ? -0.382 -3.980 22.288 1.00 97.56 182 ASN A N 1
ATOM 1358 C CA . ASN A 1 182 ? -1.621 -4.702 21.965 1.00 97.56 182 ASN A CA 1
ATOM 1359 C C . ASN A 1 182 ? -1.659 -5.079 20.473 1.00 97.56 182 ASN A C 1
ATOM 1361 O O . ASN A 1 182 ? -2.596 -4.737 19.744 1.00 97.56 182 ASN A O 1
ATOM 1365 N N . THR A 1 183 ? -0.597 -5.721 19.982 1.00 96.94 183 THR A N 1
ATOM 1366 C CA . THR A 1 183 ? -0.431 -6.035 18.552 1.00 96.94 183 THR A CA 1
ATOM 1367 C C . THR A 1 183 ? -1.543 -6.916 18.002 1.00 96.94 183 THR A C 1
ATOM 1369 O O . THR A 1 183 ? -2.000 -6.711 16.876 1.00 96.94 183 THR A O 1
ATOM 1372 N N . ALA A 1 184 ? -2.054 -7.832 18.826 1.00 95.25 184 ALA A N 1
ATOM 1373 C CA . ALA A 1 184 ? -3.150 -8.715 18.472 1.00 95.25 184 ALA A CA 1
ATOM 1374 C C . ALA A 1 184 ? -4.446 -7.975 18.108 1.00 95.25 184 ALA A C 1
ATOM 1376 O O . ALA A 1 184 ? -5.298 -8.569 17.459 1.00 95.25 184 ALA A O 1
ATOM 1377 N N . ALA A 1 185 ? -4.609 -6.679 18.407 1.00 96.69 185 ALA A N 1
ATOM 1378 C CA . ALA A 1 185 ? -5.713 -5.892 17.848 1.00 96.69 185 ALA A CA 1
ATOM 1379 C C . ALA A 1 185 ? -5.692 -5.825 16.304 1.00 96.69 185 ALA A C 1
ATOM 1381 O O . ALA A 1 185 ? -6.717 -5.559 15.679 1.00 96.69 185 ALA A O 1
ATOM 1382 N N . GLY A 1 186 ? -4.545 -6.100 15.677 1.00 95.19 186 GLY A N 1
ATOM 1383 C CA . GLY A 1 186 ? -4.393 -6.244 14.232 1.00 95.19 186 GLY A CA 1
ATOM 1384 C C . GLY A 1 186 ? -4.740 -7.631 13.679 1.00 95.19 186 GLY A C 1
ATOM 1385 O O . GLY A 1 186 ? -4.588 -7.820 12.474 1.00 95.19 186 GLY A O 1
ATOM 1386 N N . PHE A 1 187 ? -5.203 -8.590 14.499 1.00 95.69 187 PHE A N 1
ATOM 1387 C CA . PHE A 1 187 ? -5.312 -10.011 14.121 1.00 95.69 187 PHE A CA 1
ATOM 1388 C C . PHE A 1 187 ? -6.049 -10.256 12.802 1.00 95.69 187 PHE A C 1
ATOM 1390 O O . PHE A 1 187 ? -5.640 -11.123 12.046 1.00 95.69 187 PHE A O 1
ATOM 1397 N N . ALA A 1 188 ? -7.089 -9.473 12.494 1.00 94.06 188 ALA A N 1
ATOM 1398 C CA . ALA A 1 188 ? -7.899 -9.642 11.289 1.00 94.06 188 ALA A CA 1
ATOM 1399 C C . ALA A 1 188 ? -7.157 -9.332 9.979 1.00 94.06 188 ALA A C 1
ATOM 1401 O O . ALA A 1 188 ? -7.668 -9.651 8.910 1.00 94.06 188 ALA A O 1
ATOM 1402 N N . ARG A 1 189 ? -5.974 -8.707 10.048 1.00 93.25 189 ARG A N 1
ATOM 1403 C CA . ARG A 1 189 ? -5.087 -8.539 8.890 1.00 93.25 189 ARG A CA 1
ATOM 1404 C C . ARG A 1 189 ? -4.350 -9.826 8.543 1.00 93.25 189 ARG A C 1
ATOM 1406 O O . ARG A 1 189 ? -3.884 -9.974 7.433 1.00 93.25 189 ARG A O 1
ATOM 1413 N N . LEU A 1 190 ? -4.241 -10.762 9.477 1.00 92.38 190 LEU A N 1
ATOM 1414 C CA . LEU A 1 190 ? -3.604 -12.053 9.261 1.00 92.38 190 LEU A CA 1
ATOM 1415 C C . LEU A 1 190 ? -4.643 -13.166 9.458 1.00 92.38 190 LEU A C 1
ATOM 1417 O O . LEU A 1 190 ? -5.754 -12.946 9.940 1.00 92.38 190 LEU A O 1
ATOM 1421 N N . ASN A 1 191 ? -4.302 -14.393 9.085 1.00 91.81 191 ASN A N 1
ATOM 1422 C CA . ASN A 1 191 ? -5.188 -15.547 9.228 1.00 91.81 191 ASN A CA 1
ATOM 1423 C C . ASN A 1 191 ? -5.194 -16.078 10.675 1.00 91.81 191 ASN A C 1
ATOM 1425 O O . ASN A 1 191 ? -4.684 -17.164 10.955 1.00 91.81 191 ASN A O 1
ATOM 1429 N N . PHE A 1 192 ? -5.732 -15.278 11.598 1.00 95.19 192 PHE A N 1
ATOM 1430 C CA . PHE A 1 192 ? -5.873 -15.602 13.015 1.00 95.19 192 PHE A CA 1
ATOM 1431 C C . PHE A 1 192 ? -7.346 -15.684 13.407 1.00 95.19 192 PHE A C 1
ATOM 1433 O O . PHE A 1 192 ? -8.110 -14.742 13.203 1.00 95.19 192 PHE A O 1
ATOM 1440 N N . ASN A 1 193 ? -7.725 -16.793 14.042 1.00 96.00 193 ASN A N 1
ATOM 1441 C CA . ASN A 1 193 ? -9.033 -16.950 14.664 1.00 96.00 193 ASN A CA 1
ATOM 1442 C C . ASN A 1 193 ? -8.887 -16.841 16.194 1.00 96.00 193 ASN A C 1
ATOM 1444 O O . ASN A 1 193 ? -8.227 -17.698 16.789 1.00 96.00 193 ASN A O 1
ATOM 1448 N N . PRO A 1 194 ? -9.508 -15.844 16.854 1.00 96.94 194 PRO A N 1
ATOM 1449 C CA . PRO A 1 194 ? -9.417 -15.684 18.307 1.00 96.94 194 PRO A CA 1
ATOM 1450 C C . PRO A 1 194 ? -10.012 -16.863 19.093 1.00 96.94 194 PRO A C 1
ATOM 1452 O O . PRO A 1 194 ? -9.658 -17.067 20.250 1.00 96.94 194 PRO A O 1
ATOM 1455 N N . LEU A 1 195 ? -10.893 -17.662 18.485 1.00 96.81 195 LEU A N 1
ATOM 1456 C CA . LEU A 1 195 ? -11.509 -18.827 19.127 1.00 96.81 195 LEU A CA 1
ATOM 1457 C C . LEU A 1 195 ? -10.771 -20.143 18.849 1.00 96.81 195 LEU A C 1
ATOM 1459 O O . LEU A 1 195 ? -11.237 -21.197 19.282 1.00 96.81 195 LEU A O 1
ATOM 1463 N N . ASP A 1 196 ? -9.628 -20.116 18.156 1.00 97.06 196 ASP A N 1
ATOM 1464 C CA . ASP A 1 196 ? -8.821 -21.321 17.963 1.00 97.06 196 ASP A CA 1
ATOM 1465 C C . ASP A 1 196 ? -8.379 -21.893 19.331 1.00 97.06 196 ASP A C 1
ATOM 1467 O O . ASP A 1 196 ? -7.798 -21.161 20.146 1.00 97.06 196 ASP A O 1
ATOM 1471 N N . PRO A 1 197 ? -8.625 -23.192 19.610 1.00 97.00 197 PRO A N 1
ATOM 1472 C CA . PRO A 1 197 ? -8.228 -23.842 20.857 1.00 97.00 197 PRO A CA 1
ATOM 1473 C C . PRO A 1 197 ? -6.760 -23.645 21.253 1.00 97.00 197 PRO A C 1
ATOM 1475 O O . PRO A 1 197 ? -6.453 -23.644 22.447 1.00 97.00 197 PRO A O 1
ATOM 1478 N N . GLN A 1 198 ? -5.850 -23.463 20.290 1.00 97.31 198 GLN A N 1
ATOM 1479 C CA . GLN A 1 198 ? -4.425 -23.274 20.577 1.00 97.31 198 GLN A CA 1
ATOM 1480 C C . GLN A 1 198 ? -4.129 -21.972 21.345 1.00 97.31 198 GLN A C 1
ATOM 1482 O O . GLN A 1 198 ? -3.152 -21.908 22.094 1.00 97.31 198 GLN A O 1
ATOM 1487 N N . TYR A 1 199 ? -4.990 -20.957 21.206 1.00 97.38 199 TYR A N 1
ATOM 1488 C CA . TYR A 1 199 ? -4.843 -19.657 21.866 1.00 97.38 199 TYR A CA 1
ATOM 1489 C C . TYR A 1 199 ? -5.659 -19.541 23.156 1.00 97.38 199 TYR A C 1
ATOM 1491 O O . TYR A 1 199 ? -5.643 -18.499 23.800 1.00 97.38 199 TYR A O 1
ATOM 1499 N N . GLN A 1 200 ? -6.359 -20.596 23.575 1.00 95.50 200 GLN A N 1
ATOM 1500 C CA . GLN A 1 200 ? -7.158 -20.581 24.800 1.00 95.50 200 GLN A CA 1
ATOM 1501 C C . GLN A 1 200 ? -6.282 -20.585 26.068 1.00 95.50 200 GLN A C 1
ATOM 1503 O O . GLN A 1 200 ? -5.116 -21.011 26.077 1.00 95.50 200 GLN A O 1
ATOM 1508 N N . GLY A 1 201 ? -6.848 -20.113 27.179 1.00 94.12 201 GLY A N 1
ATOM 1509 C CA . GLY A 1 201 ? -6.132 -20.007 28.451 1.00 94.12 201 GLY A CA 1
ATOM 1510 C C . GLY A 1 201 ? -6.807 -19.052 29.425 1.00 94.12 201 GLY A C 1
ATOM 1511 O O . GLY A 1 201 ? -7.895 -19.334 29.917 1.00 94.12 201 GLY A O 1
ATOM 1512 N N . ASN A 1 202 ? -6.142 -17.941 29.735 1.00 94.31 202 ASN A N 1
ATOM 1513 C CA . ASN A 1 202 ? -6.597 -16.955 30.722 1.00 94.31 202 ASN A CA 1
ATOM 1514 C C . ASN A 1 202 ? -7.371 -15.764 30.112 1.00 94.31 202 ASN A C 1
ATOM 1516 O O . ASN A 1 202 ? -7.511 -14.731 30.771 1.00 94.31 202 ASN A O 1
ATOM 1520 N N . GLY A 1 203 ? -7.843 -15.891 28.869 1.00 95.69 203 GLY A N 1
ATOM 1521 C CA . GLY A 1 203 ? -8.608 -14.843 28.201 1.00 95.69 203 GLY A CA 1
ATOM 1522 C C . GLY A 1 203 ? -9.926 -14.535 28.909 1.00 95.69 203 GLY A C 1
ATOM 1523 O O . GLY A 1 203 ? -10.475 -15.363 29.645 1.00 95.69 203 GLY A O 1
ATOM 1524 N N . LYS A 1 204 ? -10.419 -13.308 28.718 1.00 96.19 204 LYS A N 1
ATOM 1525 C CA . LYS A 1 204 ? -11.631 -12.819 29.392 1.00 96.19 204 LYS A CA 1
ATOM 1526 C C . LYS A 1 204 ? -12.882 -13.514 28.861 1.00 96.19 204 LYS A C 1
ATOM 1528 O O . LYS A 1 204 ? -12.993 -13.776 27.669 1.00 96.19 204 LYS A O 1
ATOM 1533 N N . THR A 1 205 ? -13.860 -13.728 29.733 1.00 97.56 205 THR A N 1
ATOM 1534 C CA . THR A 1 205 ? -15.200 -14.150 29.317 1.00 97.56 205 THR A CA 1
ATOM 1535 C C . THR A 1 205 ? -16.046 -12.925 28.982 1.00 97.56 205 THR A C 1
ATOM 1537 O O . THR A 1 205 ? -16.136 -11.995 29.785 1.00 97.56 205 THR A O 1
ATOM 1540 N N . ILE A 1 206 ? -16.672 -12.932 27.809 1.00 98.44 206 ILE A N 1
ATOM 1541 C CA . ILE A 1 206 ? -17.578 -11.889 27.322 1.00 98.44 206 ILE A CA 1
ATOM 1542 C C . ILE A 1 206 ? -18.971 -12.457 27.057 1.00 98.44 206 ILE A C 1
ATOM 1544 O O . ILE A 1 206 ? -19.168 -13.671 27.084 1.00 98.44 206 ILE A O 1
ATOM 1548 N N . ILE A 1 207 ? -19.919 -11.565 26.784 1.00 98.69 207 ILE A N 1
ATOM 1549 C CA . ILE A 1 207 ? -21.224 -11.897 26.214 1.00 98.69 207 ILE A CA 1
ATOM 1550 C C . ILE A 1 207 ? -21.151 -11.610 24.708 1.00 98.69 207 ILE A C 1
ATOM 1552 O O . ILE A 1 207 ? -20.824 -10.484 24.331 1.00 98.69 207 ILE A O 1
ATOM 1556 N N . ASP A 1 208 ? -21.415 -12.613 23.872 1.00 98.19 208 ASP A N 1
ATOM 1557 C CA . ASP A 1 208 ? -21.374 -12.485 22.410 1.00 98.19 208 ASP A CA 1
ATOM 1558 C C . ASP A 1 208 ? -22.621 -11.788 21.824 1.00 98.19 208 ASP A C 1
ATOM 1560 O O . ASP A 1 208 ? -23.502 -11.322 22.561 1.00 98.19 208 ASP A O 1
ATOM 1564 N N . SER A 1 209 ? -22.715 -11.685 20.491 1.00 96.94 209 SER A N 1
ATOM 1565 C CA . SER A 1 209 ? -23.878 -11.063 19.832 1.00 96.94 209 SER A CA 1
ATOM 1566 C C . SER A 1 209 ? -25.195 -11.822 20.063 1.00 96.94 209 SER A C 1
ATOM 1568 O O . SER A 1 209 ? -26.271 -11.232 19.958 1.00 96.94 209 SER A O 1
ATOM 1570 N N . GLN A 1 210 ? -25.120 -13.104 20.441 1.00 97.38 210 GLN A N 1
ATOM 1571 C CA . GLN A 1 210 ? -26.252 -13.996 20.708 1.00 97.38 210 GLN A CA 1
ATOM 1572 C C . GLN A 1 210 ? -26.562 -14.145 22.206 1.00 97.38 210 GLN A C 1
ATOM 1574 O O . GLN A 1 210 ? -27.388 -14.973 22.610 1.00 97.38 210 GLN A O 1
ATOM 1579 N N . GLY A 1 211 ? -25.913 -13.346 23.056 1.00 97.62 211 GLY A N 1
ATOM 1580 C CA . GLY A 1 211 ? -26.111 -13.376 24.501 1.00 97.62 211 GLY A CA 1
ATOM 1581 C C . GLY A 1 211 ? -25.472 -14.581 25.198 1.00 97.62 211 GLY A C 1
ATOM 1582 O O . GLY A 1 211 ? -25.798 -14.844 26.356 1.00 97.62 211 GLY A O 1
ATOM 1583 N N . GLN A 1 212 ? -24.601 -15.332 24.521 1.00 98.19 212 GLN A N 1
ATOM 1584 C CA . GLN A 1 212 ? -23.890 -16.472 25.093 1.00 98.19 212 GLN A CA 1
ATOM 1585 C C . GLN A 1 212 ? -22.562 -16.039 25.708 1.00 98.19 212 GLN A C 1
ATOM 1587 O O . GLN A 1 212 ? -21.937 -15.066 25.292 1.00 98.19 212 GLN A O 1
ATOM 1592 N N . LEU A 1 213 ? -22.116 -16.790 26.716 1.00 98.31 213 LEU A N 1
ATOM 1593 C CA . LEU A 1 213 ? -20.795 -16.592 27.296 1.00 98.31 213 LEU A CA 1
ATOM 1594 C C . LEU A 1 213 ? -19.731 -17.204 26.388 1.00 98.31 213 LEU A C 1
ATOM 1596 O O . LEU A 1 213 ? -19.763 -18.405 26.118 1.00 98.31 213 LEU A O 1
ATOM 1600 N N . VAL A 1 214 ? -18.761 -16.389 25.984 1.00 97.94 214 VAL A N 1
ATOM 1601 C CA . VAL A 1 214 ? -17.635 -16.810 25.144 1.00 97.94 214 VAL A CA 1
ATOM 1602 C C . VAL A 1 214 ? -16.328 -16.436 25.823 1.00 97.94 214 VAL A C 1
ATOM 1604 O O . VAL A 1 214 ? -16.171 -15.323 26.325 1.00 97.94 214 VAL A O 1
ATOM 1607 N N . GLN A 1 215 ? -15.384 -17.374 25.850 1.00 97.69 215 GLN A N 1
ATOM 1608 C CA . GLN A 1 215 ? -14.035 -17.122 26.336 1.00 97.69 215 GLN A CA 1
ATOM 1609 C C . GLN A 1 215 ? -13.150 -16.622 25.186 1.00 97.69 215 GLN A C 1
ATOM 1611 O O . GLN A 1 215 ? -12.987 -17.300 24.172 1.00 97.69 215 GLN A O 1
ATOM 1616 N N . LEU A 1 216 ? -12.596 -15.421 25.354 1.00 98.19 216 LEU A N 1
ATOM 1617 C CA . LEU A 1 216 ? -11.605 -14.827 24.457 1.00 98.19 216 LEU A CA 1
ATOM 1618 C C . LEU A 1 216 ? -10.259 -15.569 24.547 1.00 98.19 216 LEU A C 1
ATOM 1620 O O . LEU A 1 216 ? -10.020 -16.278 25.530 1.00 98.19 216 LEU A O 1
ATOM 1624 N N . PRO A 1 217 ? -9.351 -15.395 23.568 1.00 98.19 217 PRO A N 1
ATOM 1625 C CA . PRO A 1 217 ? -8.032 -16.010 23.642 1.00 98.19 217 PRO A CA 1
ATOM 1626 C C . PRO A 1 217 ? -7.229 -15.453 24.820 1.00 98.19 217 PRO A C 1
ATOM 1628 O O . PRO A 1 217 ? -7.412 -14.303 25.225 1.00 98.19 217 PRO A O 1
ATOM 1631 N N . ASP A 1 218 ? -6.309 -16.267 25.337 1.00 98.00 218 ASP A N 1
ATOM 1632 C CA . ASP A 1 218 ? -5.243 -15.837 26.239 1.00 98.00 218 ASP A CA 1
ATOM 1633 C C . ASP A 1 218 ? -4.464 -14.695 25.564 1.00 98.00 218 ASP A C 1
ATOM 1635 O O . ASP A 1 218 ? -3.813 -14.936 24.539 1.00 98.00 218 ASP A O 1
ATOM 1639 N N . PRO A 1 219 ? -4.544 -13.454 26.083 1.00 96.56 219 PRO A N 1
ATOM 1640 C CA . PRO A 1 219 ? -3.970 -12.300 25.405 1.00 96.56 219 PRO A CA 1
ATOM 1641 C C . PRO A 1 219 ? -2.467 -12.451 25.178 1.00 96.56 219 PRO A C 1
ATOM 1643 O O . PRO A 1 219 ? -1.986 -12.067 24.121 1.00 96.56 219 PRO A O 1
ATOM 1646 N N . GLN A 1 220 ? -1.730 -13.077 26.104 1.00 96.44 220 GLN A N 1
ATOM 1647 C CA . GLN A 1 220 ? -0.279 -13.220 25.969 1.00 96.44 220 GLN A CA 1
ATOM 1648 C C . GLN A 1 220 ? 0.089 -14.235 24.891 1.00 96.44 220 GLN A C 1
ATOM 1650 O O . GLN A 1 220 ? 0.972 -13.970 24.081 1.00 96.44 220 GLN A O 1
ATOM 1655 N N . LYS A 1 221 ? -0.590 -15.388 24.848 1.00 97.44 221 LYS A N 1
ATOM 1656 C CA . LYS A 1 221 ? -0.329 -16.394 23.803 1.00 97.44 221 LYS A CA 1
ATOM 1657 C C . LYS A 1 221 ? -0.701 -15.878 22.419 1.00 97.44 221 LYS A C 1
ATOM 1659 O O . LYS A 1 221 ? 0.004 -16.159 21.452 1.00 97.44 221 LYS A O 1
ATOM 1664 N N . PHE A 1 222 ? -1.818 -15.161 22.326 1.00 97.94 222 PHE A N 1
ATOM 1665 C CA . PHE A 1 222 ? -2.321 -14.646 21.060 1.00 97.94 222 PHE A CA 1
ATOM 1666 C C . PHE A 1 222 ? -1.446 -13.508 20.528 1.00 97.94 222 PHE A C 1
ATOM 1668 O O . PHE A 1 222 ? -1.067 -13.542 19.360 1.00 97.94 222 PHE A O 1
ATOM 1675 N N . GLU A 1 223 ? -1.037 -12.568 21.388 1.00 97.56 223 GLU A N 1
ATOM 1676 C CA . GLU A 1 223 ? -0.046 -11.540 21.040 1.00 97.56 223 GLU A CA 1
ATOM 1677 C C . GLU A 1 223 ? 1.295 -12.149 20.667 1.00 97.56 223 GLU A C 1
ATOM 1679 O O . GLU A 1 223 ? 1.842 -11.792 19.632 1.00 97.56 223 GLU A O 1
ATOM 1684 N N . GLN A 1 224 ? 1.792 -13.125 21.431 1.00 97.75 224 GLN A N 1
ATOM 1685 C CA . GLN A 1 224 ? 3.056 -13.781 21.111 1.00 97.75 224 GLN A CA 1
ATOM 1686 C C . GLN A 1 224 ? 3.035 -14.396 19.705 1.00 97.75 224 GLN A C 1
ATOM 1688 O O . GLN A 1 224 ? 3.969 -14.202 18.927 1.00 97.75 224 GLN A O 1
ATOM 1693 N N . ALA A 1 225 ? 1.961 -15.117 19.372 1.00 97.56 225 ALA A N 1
ATOM 1694 C CA . ALA A 1 225 ? 1.797 -15.732 18.062 1.00 97.56 225 ALA A CA 1
ATOM 1695 C C . ALA A 1 225 ? 1.635 -14.690 16.944 1.00 97.56 225 ALA A C 1
ATOM 1697 O O . ALA A 1 225 ? 2.172 -14.886 15.854 1.00 97.56 225 ALA A O 1
ATOM 1698 N N . PHE A 1 226 ? 0.924 -13.588 17.202 1.00 97.38 226 PHE A N 1
ATOM 1699 C CA . PHE A 1 226 ? 0.765 -12.495 16.244 1.00 97.38 226 PHE A CA 1
ATOM 1700 C C . PHE A 1 226 ? 2.080 -11.732 16.017 1.00 97.38 226 PHE A C 1
ATOM 1702 O O . PHE A 1 226 ? 2.441 -11.459 14.876 1.00 97.38 226 PHE A O 1
ATOM 1709 N N . ASP A 1 227 ? 2.849 -11.448 17.065 1.00 97.88 227 ASP A N 1
ATOM 1710 C CA . ASP A 1 227 ? 4.168 -10.821 16.954 1.00 97.88 227 ASP A CA 1
ATOM 1711 C C . ASP A 1 227 ? 5.133 -11.700 16.163 1.00 97.88 227 ASP A C 1
ATOM 1713 O O . ASP A 1 227 ? 5.830 -11.214 15.274 1.00 97.88 227 ASP A O 1
ATOM 1717 N N . ASP A 1 228 ? 5.143 -13.009 16.431 1.00 97.25 228 ASP A N 1
ATOM 1718 C CA . ASP A 1 228 ? 5.906 -13.963 15.629 1.00 97.25 228 ASP A CA 1
ATOM 1719 C C . ASP A 1 228 ? 5.443 -13.952 14.168 1.00 97.25 228 ASP A C 1
ATOM 1721 O O . ASP A 1 228 ? 6.290 -14.015 13.269 1.00 97.25 228 ASP A O 1
ATOM 1725 N N . ALA A 1 229 ? 4.122 -13.833 13.945 1.00 96.19 229 ALA A N 1
ATOM 1726 C CA . ALA A 1 229 ? 3.483 -13.704 12.637 1.00 96.19 229 ALA A CA 1
ATOM 1727 C C . ALA A 1 229 ? 4.064 -12.534 11.837 1.00 96.19 229 ALA A C 1
ATOM 1729 O O . ALA A 1 229 ? 4.573 -12.718 10.726 1.00 96.19 229 ALA A O 1
ATOM 1730 N N . VAL A 1 230 ? 4.014 -11.359 12.460 1.00 96.00 230 VAL A N 1
ATOM 1731 C CA . VAL A 1 230 ? 4.453 -10.074 11.928 1.00 96.00 230 VAL A CA 1
ATOM 1732 C C . VAL A 1 230 ? 5.963 -10.053 11.719 1.00 96.00 230 VAL A C 1
ATOM 1734 O O . VAL A 1 230 ? 6.412 -9.684 10.644 1.00 96.00 230 VAL A O 1
ATOM 1737 N N . LEU A 1 231 ? 6.768 -10.502 12.684 1.00 95.88 231 LEU A N 1
ATOM 1738 C CA . LEU A 1 231 ? 8.236 -10.438 12.609 1.00 95.88 231 LEU A CA 1
ATOM 1739 C C . LEU A 1 231 ? 8.865 -11.347 11.534 1.00 95.88 231 LEU A C 1
ATOM 1741 O O . LEU A 1 231 ? 10.074 -11.278 11.307 1.00 95.88 231 LEU A O 1
ATOM 1745 N N . ASP A 1 232 ? 8.088 -12.214 10.888 1.00 95.44 232 ASP A N 1
ATOM 1746 C CA . ASP A 1 232 ? 8.515 -12.972 9.700 1.00 95.44 232 ASP A CA 1
ATOM 1747 C C . ASP A 1 232 ? 8.253 -12.246 8.381 1.00 95.44 232 ASP A C 1
ATOM 1749 O O . ASP A 1 232 ? 8.753 -12.674 7.338 1.00 95.44 232 ASP A O 1
ATOM 1753 N N . VAL A 1 233 ? 7.477 -1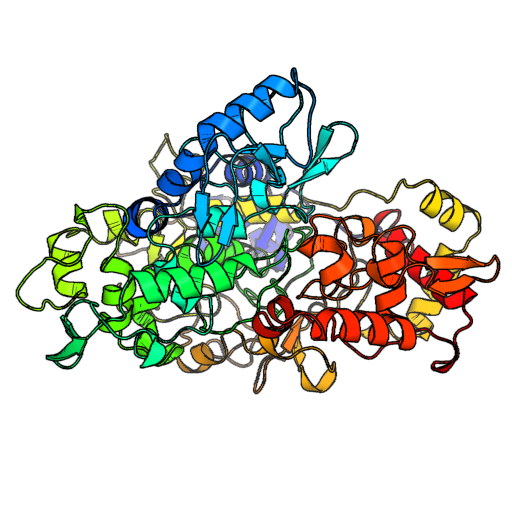1.161 8.408 1.00 96.00 233 VAL A N 1
ATOM 1754 C CA . VAL A 1 233 ? 7.269 -10.305 7.244 1.00 96.00 233 VAL A CA 1
ATOM 1755 C C . VAL A 1 233 ? 8.587 -9.587 6.914 1.00 96.00 233 VAL A C 1
ATOM 1757 O O . VAL A 1 233 ? 9.200 -8.989 7.804 1.00 96.00 233 VAL A O 1
ATOM 1760 N N . PRO A 1 234 ? 9.059 -9.634 5.654 1.00 96.25 234 PRO A N 1
ATOM 1761 C CA . PRO A 1 234 ? 10.267 -8.929 5.242 1.00 96.25 234 PRO A CA 1
ATOM 1762 C C . PRO A 1 234 ? 10.158 -7.407 5.377 1.00 96.25 234 PRO A C 1
ATOM 1764 O O . PRO A 1 234 ? 9.080 -6.824 5.463 1.00 96.25 234 PRO A O 1
ATOM 1767 N N . PHE A 1 235 ? 11.307 -6.741 5.320 1.00 96.12 235 PHE A N 1
ATOM 1768 C CA . PHE A 1 235 ? 11.374 -5.285 5.246 1.00 96.12 235 PHE A CA 1
ATOM 1769 C C . PHE A 1 235 ? 10.690 -4.780 3.967 1.00 96.12 235 PHE A C 1
ATOM 1771 O O . PHE A 1 235 ? 10.679 -5.473 2.947 1.00 96.12 235 PHE A O 1
ATOM 1778 N N . GLY A 1 236 ? 10.094 -3.589 4.028 1.00 95.50 236 GLY A N 1
ATOM 1779 C CA . GLY A 1 236 ? 9.368 -3.005 2.896 1.00 95.50 236 GLY A CA 1
ATOM 1780 C C . GLY A 1 236 ? 8.052 -3.711 2.547 1.00 95.50 236 GLY A C 1
ATOM 1781 O O . GLY A 1 236 ? 7.500 -3.455 1.480 1.00 95.50 236 GLY A O 1
ATOM 1782 N N . HIS A 1 237 ? 7.560 -4.592 3.422 1.00 95.56 237 HIS A N 1
ATOM 1783 C CA . HIS A 1 237 ? 6.306 -5.324 3.264 1.00 95.56 237 HIS A CA 1
ATOM 1784 C C . HIS A 1 237 ? 5.406 -5.123 4.480 1.00 95.56 237 HIS A C 1
ATOM 1786 O O . HIS A 1 237 ? 5.888 -4.904 5.595 1.00 95.56 237 HIS A O 1
ATOM 1792 N N . PHE A 1 238 ? 4.097 -5.215 4.265 1.00 91.44 238 PHE A N 1
ATOM 1793 C CA . PHE A 1 238 ? 3.100 -5.254 5.331 1.00 91.44 238 PHE A CA 1
ATOM 1794 C C . PHE A 1 238 ? 1.759 -5.772 4.809 1.00 91.44 238 PHE A C 1
ATOM 1796 O O . PHE A 1 238 ? 1.533 -5.840 3.599 1.00 91.44 238 PHE A O 1
ATOM 1803 N N . GLU A 1 239 ? 0.882 -6.127 5.745 1.00 91.06 239 GLU A N 1
ATOM 1804 C CA . GLU A 1 239 ? -0.520 -6.411 5.472 1.00 91.06 239 GLU A CA 1
ATOM 1805 C C . GLU A 1 239 ? -1.397 -5.361 6.138 1.00 91.06 239 GLU A C 1
ATOM 1807 O O . GLU A 1 239 ? -1.231 -5.061 7.323 1.00 91.06 239 GLU A O 1
ATOM 1812 N N . SER A 1 240 ? -2.335 -4.805 5.381 1.00 88.31 240 SER A N 1
ATOM 1813 C CA . SER A 1 240 ? -3.208 -3.733 5.855 1.00 88.31 240 SER A CA 1
ATOM 1814 C C . SER A 1 240 ? -4.688 -4.084 5.758 1.00 88.31 240 SER A C 1
ATOM 1816 O O . SER A 1 240 ? -5.505 -3.508 6.482 1.00 88.31 240 SER A O 1
ATOM 1818 N N . SER A 1 241 ? -5.052 -5.059 4.920 1.00 89.94 241 SER A N 1
ATOM 1819 C CA . SER A 1 241 ? -6.443 -5.431 4.690 1.00 89.94 241 SER A CA 1
ATOM 1820 C C . SER A 1 241 ? -6.976 -6.332 5.805 1.00 89.94 241 SER A C 1
ATOM 1822 O O . SER A 1 241 ? -6.434 -7.409 6.015 1.00 89.94 241 SER A O 1
ATOM 1824 N N . PRO A 1 242 ? -8.062 -5.958 6.512 1.00 90.75 242 PRO A N 1
ATOM 1825 C CA . PRO A 1 242 ? -8.719 -6.851 7.464 1.00 90.75 242 PRO A CA 1
ATOM 1826 C C . PRO A 1 242 ? -9.606 -7.874 6.742 1.00 90.75 242 PRO A C 1
ATOM 1828 O O . PRO A 1 242 ? -10.829 -7.737 6.739 1.00 90.75 242 PRO A O 1
ATOM 1831 N N . ASP A 1 243 ? -8.997 -8.845 6.067 1.00 90.56 243 ASP A N 1
ATOM 1832 C CA . ASP A 1 243 ? -9.688 -9.902 5.315 1.00 90.56 243 ASP A CA 1
ATOM 1833 C C . ASP A 1 243 ? -9.348 -11.329 5.791 1.00 90.56 243 ASP A C 1
ATOM 1835 O O . ASP A 1 243 ? -9.845 -12.300 5.222 1.00 90.56 243 ASP A O 1
ATOM 1839 N N . SER A 1 244 ? -8.553 -11.458 6.860 1.00 91.25 244 SER A N 1
ATOM 1840 C CA . SER A 1 244 ? -8.076 -12.724 7.430 1.00 91.25 244 SER A CA 1
ATOM 1841 C C . SER A 1 244 ? -7.294 -13.607 6.450 1.00 91.25 244 SER A C 1
ATOM 1843 O O . SER A 1 244 ? -7.258 -14.832 6.590 1.00 91.25 244 SER A O 1
ATOM 1845 N N . ILE A 1 245 ? -6.622 -13.000 5.470 1.00 89.81 245 ILE A N 1
ATOM 1846 C CA . ILE A 1 245 ? -5.750 -13.699 4.530 1.00 89.81 245 ILE A CA 1
ATOM 1847 C C . ILE A 1 245 ? -4.295 -13.347 4.851 1.00 89.81 245 ILE A C 1
ATOM 1849 O O . ILE A 1 245 ? -3.933 -12.190 4.991 1.00 89.81 245 ILE A O 1
ATOM 1853 N N . ASN A 1 246 ? -3.411 -14.346 4.910 1.00 88.62 246 ASN A N 1
ATOM 1854 C CA . ASN A 1 246 ? -1.971 -14.076 4.898 1.00 88.62 246 ASN A CA 1
ATOM 1855 C C . ASN A 1 246 ? -1.555 -13.717 3.464 1.00 88.62 246 ASN A C 1
ATOM 1857 O O . ASN A 1 246 ? -1.161 -14.604 2.714 1.00 88.62 246 ASN A O 1
ATOM 1861 N N . ASN A 1 247 ? -1.709 -12.471 3.031 1.00 85.44 247 ASN A N 1
ATOM 1862 C CA . ASN A 1 247 ? -1.454 -12.060 1.644 1.00 85.44 247 ASN A CA 1
ATOM 1863 C C . ASN A 1 247 ? -0.551 -10.826 1.535 1.00 85.44 247 ASN A C 1
ATOM 1865 O O . ASN A 1 247 ? -0.681 -10.049 0.587 1.00 85.44 247 ASN A O 1
ATOM 1869 N N . THR A 1 248 ? 0.392 -10.707 2.469 1.00 92.12 248 THR A N 1
ATOM 1870 C CA . THR A 1 248 ? 1.377 -9.632 2.576 1.00 92.12 248 THR A CA 1
ATOM 1871 C C . THR A 1 248 ? 1.894 -9.165 1.214 1.00 92.12 248 THR A C 1
ATOM 1873 O O . THR A 1 248 ? 2.290 -9.962 0.364 1.00 92.12 248 THR A O 1
ATOM 1876 N N . THR A 1 249 ? 1.920 -7.850 1.013 1.00 93.19 249 THR A N 1
ATOM 1877 C CA . THR A 1 249 ? 2.427 -7.231 -0.218 1.00 93.19 249 THR A CA 1
ATOM 1878 C C . THR A 1 249 ? 3.619 -6.338 0.064 1.00 93.19 249 THR A C 1
ATOM 1880 O O . THR A 1 249 ? 3.777 -5.821 1.175 1.00 93.19 249 THR A O 1
ATOM 1883 N N . GLN A 1 250 ? 4.438 -6.111 -0.959 1.00 93.81 250 GLN A N 1
ATOM 1884 C CA . GLN A 1 250 ? 5.428 -5.041 -0.908 1.00 93.81 250 GLN A CA 1
ATOM 1885 C C . GLN A 1 250 ? 4.754 -3.665 -0.938 1.00 93.81 250 GLN A C 1
ATOM 1887 O O . GLN A 1 250 ? 3.674 -3.504 -1.510 1.00 93.81 250 GLN A O 1
ATOM 1892 N N . ILE A 1 251 ? 5.400 -2.652 -0.359 1.00 95.25 251 ILE A N 1
ATOM 1893 C CA . ILE A 1 251 ? 4.933 -1.267 -0.470 1.00 95.25 251 ILE A CA 1
ATOM 1894 C C . ILE A 1 251 ? 4.940 -0.861 -1.957 1.00 95.25 251 ILE A C 1
ATOM 1896 O O . ILE A 1 251 ? 5.995 -0.908 -2.594 1.00 95.25 251 ILE A O 1
ATOM 1900 N N . PRO A 1 252 ? 3.802 -0.437 -2.536 1.00 93.81 252 PRO A N 1
ATOM 1901 C CA . PRO A 1 252 ? 3.755 -0.069 -3.942 1.00 93.81 252 PRO A CA 1
ATOM 1902 C C . PRO A 1 252 ? 4.346 1.326 -4.187 1.00 93.81 252 PRO A C 1
ATOM 1904 O O . PRO A 1 252 ? 4.275 2.226 -3.342 1.00 93.81 252 PRO A O 1
ATOM 1907 N N . SER A 1 253 ? 4.868 1.538 -5.398 1.00 93.69 253 SER A N 1
ATOM 1908 C CA . SER A 1 253 ? 5.114 2.892 -5.905 1.00 93.69 253 SER A CA 1
ATOM 1909 C C . SER A 1 253 ? 3.795 3.648 -6.086 1.00 93.69 253 SER A C 1
ATOM 1911 O O . SER A 1 253 ? 2.767 3.032 -6.375 1.00 93.69 253 SER A O 1
ATOM 1913 N N . ILE A 1 254 ? 3.834 4.977 -6.013 1.00 94.81 254 ILE A N 1
ATOM 1914 C CA . ILE A 1 254 ? 2.648 5.833 -6.218 1.00 94.81 254 ILE A CA 1
ATOM 1915 C C . ILE A 1 254 ? 2.743 6.703 -7.481 1.00 94.81 254 ILE A C 1
ATOM 1917 O O . ILE A 1 254 ? 2.115 7.759 -7.566 1.00 94.81 254 ILE A O 1
ATOM 1921 N N . PHE A 1 255 ? 3.482 6.239 -8.493 1.00 95.31 255 PHE A N 1
ATOM 1922 C CA . PHE A 1 255 ? 3.404 6.776 -9.855 1.00 95.31 255 PHE A CA 1
ATOM 1923 C C . PHE A 1 255 ? 2.060 6.358 -10.484 1.00 95.31 255 PHE A C 1
ATOM 1925 O O . PHE A 1 255 ? 1.922 5.304 -11.104 1.00 95.31 255 PHE A O 1
ATOM 1932 N N . THR A 1 256 ? 1.025 7.157 -10.230 1.00 95.62 256 THR A N 1
ATOM 1933 C CA . THR A 1 256 ? -0.390 6.729 -10.305 1.00 95.62 256 THR A CA 1
ATOM 1934 C C . THR A 1 256 ? -1.137 7.218 -11.541 1.00 95.62 256 THR A C 1
ATOM 1936 O O . THR A 1 256 ? -2.219 6.711 -11.859 1.00 95.62 256 THR A O 1
ATOM 1939 N N . PHE A 1 257 ? -0.566 8.173 -12.276 1.00 95.44 257 PHE A N 1
ATOM 1940 C CA . PHE A 1 257 ? -1.246 8.764 -13.419 1.00 95.44 257 PHE A CA 1
ATOM 1941 C C . PHE A 1 257 ? -1.462 7.734 -14.527 1.00 95.44 257 PHE A C 1
ATOM 1943 O O . PHE A 1 257 ? -0.505 7.209 -15.090 1.00 95.44 257 PHE A O 1
ATOM 1950 N N . LYS A 1 258 ? -2.738 7.475 -14.850 1.00 93.56 258 LYS A N 1
ATOM 1951 C CA . LYS A 1 258 ? -3.179 6.503 -15.869 1.00 93.56 258 LYS A CA 1
ATOM 1952 C C . LYS A 1 258 ? -2.747 5.054 -15.597 1.00 93.56 258 LYS A C 1
ATOM 1954 O O . LYS A 1 258 ? -2.595 4.287 -16.547 1.00 93.56 258 LYS A O 1
ATOM 1959 N N . THR A 1 259 ? -2.606 4.677 -14.323 1.00 93.31 259 THR A N 1
ATOM 1960 C CA . THR A 1 259 ? -2.272 3.303 -13.898 1.00 93.31 259 THR A CA 1
ATOM 1961 C C . THR A 1 259 ? -3.390 2.608 -13.107 1.00 93.31 259 THR A C 1
ATOM 1963 O O . THR A 1 259 ? -3.131 1.615 -12.420 1.00 93.31 259 THR A O 1
ATOM 1966 N N . ASN A 1 260 ? -4.617 3.136 -13.182 1.00 94.38 260 ASN A N 1
ATOM 1967 C CA . ASN A 1 260 ? -5.817 2.575 -12.559 1.00 94.38 260 ASN A CA 1
ATOM 1968 C C . ASN A 1 260 ? -6.199 1.214 -13.186 1.00 94.38 260 ASN A C 1
ATOM 1970 O O . ASN A 1 260 ? -5.896 0.993 -14.345 1.00 94.38 260 ASN A O 1
ATOM 1974 N N . PRO A 1 261 ? -6.928 0.324 -12.501 1.00 94.94 261 PRO A N 1
ATOM 1975 C CA . PRO A 1 261 ? -7.275 0.395 -11.087 1.00 94.94 261 PRO A CA 1
ATOM 1976 C C . PRO A 1 261 ? -6.039 0.244 -10.181 1.00 94.94 261 PRO A C 1
ATOM 1978 O O . PRO A 1 261 ? -4.930 -0.044 -10.644 1.00 94.94 261 PRO A O 1
ATOM 1981 N N . TYR A 1 262 ? -6.214 0.511 -8.889 1.00 93.69 262 TYR A N 1
ATOM 1982 C CA . TYR A 1 262 ? -5.118 0.614 -7.923 1.00 93.69 262 TYR A CA 1
ATOM 1983 C C . TYR A 1 262 ? -4.982 -0.656 -7.070 1.00 93.69 262 TYR A C 1
ATOM 1985 O O . TYR A 1 262 ? -5.723 -1.621 -7.234 1.00 93.69 262 TYR A O 1
ATOM 1993 N N . GLY A 1 263 ? -3.962 -0.704 -6.210 1.00 90.75 263 GLY A N 1
ATOM 1994 C CA . GLY A 1 263 ? -3.558 -1.952 -5.555 1.00 90.75 263 GLY A CA 1
ATOM 1995 C C . GLY A 1 263 ? -2.994 -2.982 -6.544 1.00 90.75 263 GLY A C 1
ATOM 1996 O O . GLY A 1 263 ? -2.901 -2.735 -7.749 1.00 90.75 263 GLY A O 1
ATOM 1997 N N . PHE A 1 264 ? -2.570 -4.140 -6.040 1.00 92.12 264 PHE A N 1
ATOM 1998 C CA . PHE A 1 264 ? -2.065 -5.226 -6.892 1.00 92.12 264 PHE A CA 1
ATOM 1999 C C . PHE A 1 264 ? -3.194 -6.049 -7.525 1.00 92.12 264 PHE A C 1
ATOM 2001 O O . PHE A 1 264 ? -3.068 -6.534 -8.645 1.00 92.12 264 PHE A O 1
ATOM 2008 N N . ASP A 1 265 ? -4.312 -6.169 -6.825 1.00 89.31 265 ASP A N 1
ATOM 2009 C CA . ASP A 1 265 ? -5.514 -6.911 -7.211 1.00 89.31 265 ASP A CA 1
ATOM 2010 C C . ASP A 1 265 ? -6.539 -6.070 -7.993 1.00 89.31 265 ASP A C 1
ATOM 2012 O O . ASP A 1 265 ? -7.573 -6.583 -8.412 1.00 89.31 265 ASP A O 1
ATOM 2016 N N . GLY A 1 266 ? -6.256 -4.785 -8.234 1.00 89.31 266 GLY A N 1
ATOM 2017 C CA . GLY A 1 266 ? -7.139 -3.897 -8.995 1.00 89.31 266 GLY A CA 1
ATOM 2018 C C . GLY A 1 266 ? -8.338 -3.374 -8.209 1.00 89.31 266 GLY A C 1
ATOM 2019 O O . GLY A 1 266 ? -9.370 -3.035 -8.793 1.00 89.31 266 GLY A O 1
ATOM 2020 N N . GLN A 1 267 ? -8.216 -3.297 -6.888 1.00 85.50 267 GLN A N 1
ATOM 2021 C CA . GLN A 1 267 ? -9.180 -2.616 -6.032 1.00 85.50 267 GLN A CA 1
ATOM 2022 C C . GLN A 1 267 ? -9.199 -1.089 -6.246 1.00 85.50 267 GLN A C 1
ATOM 2024 O O . GLN A 1 267 ? -8.397 -0.513 -6.983 1.00 85.50 267 GLN A O 1
ATOM 2029 N N . PHE A 1 268 ? -10.148 -0.418 -5.578 1.00 92.31 268 PHE A N 1
ATOM 2030 C CA . PHE A 1 268 ? -10.287 1.043 -5.605 1.00 92.31 268 PHE A CA 1
ATOM 2031 C C . PHE A 1 268 ? -10.397 1.578 -7.039 1.00 92.31 268 PHE A C 1
ATOM 2033 O O . PHE A 1 268 ? -9.694 2.499 -7.438 1.00 92.31 268 PHE A O 1
ATOM 2040 N N . ALA A 1 269 ? -11.257 0.946 -7.838 1.00 93.50 269 ALA A N 1
ATOM 2041 C CA . ALA A 1 269 ? -11.385 1.215 -9.268 1.00 93.50 269 ALA A CA 1
ATOM 2042 C C . ALA A 1 269 ? -12.347 2.372 -9.604 1.00 93.50 269 ALA A C 1
ATOM 2044 O O . ALA A 1 269 ? -12.422 2.786 -10.757 1.00 93.50 269 ALA A O 1
ATOM 2045 N N . VAL A 1 270 ? -13.108 2.874 -8.624 1.00 96.50 270 VAL A N 1
ATOM 2046 C CA . VAL A 1 270 ? -14.184 3.859 -8.827 1.00 96.50 270 VAL A CA 1
ATOM 2047 C C . VAL A 1 270 ? -13.978 5.083 -7.941 1.00 96.50 270 VAL A C 1
ATOM 2049 O O . VAL A 1 270 ? -13.436 4.981 -6.842 1.00 96.50 270 VAL A O 1
ATOM 2052 N N . GLY A 1 271 ? -14.473 6.238 -8.381 1.00 97.75 271 GLY A N 1
ATOM 2053 C CA . GLY A 1 271 ? -14.351 7.500 -7.648 1.00 97.75 271 GLY A CA 1
ATOM 2054 C C . GLY A 1 271 ? -13.465 8.523 -8.365 1.00 97.75 271 GLY A C 1
ATOM 2055 O O . GLY A 1 271 ? -12.966 8.252 -9.462 1.00 97.75 271 GLY A O 1
ATOM 2056 N N . PRO A 1 272 ? -13.267 9.711 -7.766 1.00 98.44 272 PRO A N 1
ATOM 2057 C CA . PRO A 1 272 ? -12.359 10.723 -8.296 1.00 98.44 272 PRO A CA 1
ATOM 2058 C C . PRO A 1 272 ? -10.959 10.168 -8.545 1.00 98.44 272 PRO A C 1
ATOM 2060 O O . PRO A 1 272 ? -10.478 9.287 -7.823 1.00 98.44 272 PRO A O 1
ATOM 2063 N N . PHE A 1 273 ? -10.323 10.687 -9.590 1.00 98.31 273 PHE A N 1
ATOM 2064 C CA . PHE A 1 273 ? -9.012 10.275 -10.075 1.00 98.31 273 PHE A CA 1
ATOM 2065 C C . PHE A 1 273 ? -8.952 8.769 -10.355 1.00 98.31 273 PHE A C 1
ATOM 2067 O O . PHE A 1 273 ? -8.019 8.088 -9.946 1.00 98.31 273 PHE A O 1
ATOM 2074 N N . ALA A 1 274 ? -9.986 8.245 -11.023 1.00 97.25 274 ALA A N 1
ATOM 2075 C CA . ALA A 1 274 ? -10.156 6.831 -11.375 1.00 97.25 274 ALA A CA 1
ATOM 2076 C C . ALA A 1 274 ? -10.086 5.878 -10.165 1.00 97.25 274 ALA A C 1
ATOM 2078 O O . ALA A 1 274 ? -9.650 4.736 -10.291 1.00 97.25 274 ALA A O 1
ATOM 2079 N N . GLY A 1 275 ? -10.490 6.378 -8.991 1.00 97.75 275 GLY A N 1
ATOM 2080 C CA . GLY A 1 275 ? -10.451 5.667 -7.716 1.00 97.75 275 GLY A CA 1
ATOM 2081 C C . GLY A 1 275 ? -9.200 5.899 -6.865 1.00 97.75 275 GLY A C 1
ATOM 2082 O O . GLY A 1 275 ? -9.098 5.343 -5.773 1.00 97.75 275 GLY A O 1
ATOM 2083 N N . LEU A 1 276 ? -8.290 6.797 -7.260 1.00 98.12 276 LEU A N 1
ATOM 2084 C CA . LEU A 1 276 ? -7.129 7.154 -6.432 1.00 98.12 276 LEU A CA 1
ATOM 2085 C C . LEU A 1 276 ? -7.561 7.801 -5.102 1.00 98.12 276 LEU A C 1
ATOM 2087 O O . LEU A 1 276 ? -6.958 7.593 -4.051 1.00 98.12 276 LEU A O 1
ATOM 2091 N N . SER A 1 277 ? -8.682 8.525 -5.114 1.00 98.56 277 SER A N 1
ATOM 2092 C CA . SER A 1 277 ? -9.278 9.042 -3.879 1.00 98.56 277 SER A CA 1
ATOM 2093 C C . SER A 1 277 ? -9.889 7.943 -3.007 1.00 98.56 277 SER A C 1
ATOM 2095 O O . SER A 1 277 ? -9.938 8.102 -1.790 1.00 98.56 277 SER A O 1
ATOM 2097 N N . ALA A 1 278 ? -10.314 6.823 -3.601 1.00 97.94 278 ALA A N 1
ATOM 2098 C CA . ALA A 1 278 ? -10.828 5.668 -2.871 1.00 97.94 278 ALA A CA 1
ATOM 2099 C C . ALA A 1 278 ? -9.703 4.889 -2.170 1.00 97.94 278 ALA A C 1
ATOM 2101 O O . ALA A 1 278 ? -9.883 4.490 -1.024 1.00 97.94 278 ALA A O 1
ATOM 2102 N N . ILE A 1 279 ? -8.527 4.728 -2.793 1.00 95.69 279 ILE A N 1
ATOM 2103 C CA . ILE A 1 279 ? -7.365 4.099 -2.131 1.00 95.69 279 ILE A CA 1
ATOM 2104 C C . ILE A 1 279 ? -6.827 4.971 -0.993 1.00 95.69 279 ILE A C 1
ATOM 2106 O O . ILE A 1 279 ? -6.603 4.459 0.102 1.00 95.69 279 ILE A O 1
ATOM 2110 N N . ASN A 1 280 ? -6.717 6.292 -1.190 1.00 97.12 280 ASN A N 1
ATOM 2111 C CA . ASN A 1 280 ? -6.362 7.212 -0.103 1.00 97.12 280 ASN A CA 1
ATOM 2112 C C . ASN A 1 280 ? -7.372 7.100 1.045 1.00 97.12 280 ASN A C 1
ATOM 2114 O O . ASN A 1 280 ? -6.994 6.957 2.208 1.00 97.12 280 ASN A O 1
ATOM 2118 N N . ASN A 1 281 ? -8.663 7.055 0.714 1.00 97.44 281 ASN A N 1
ATOM 2119 C CA . ASN A 1 281 ? -9.696 6.815 1.703 1.00 97.44 281 ASN A CA 1
ATOM 2120 C C . ASN A 1 281 ? -9.520 5.465 2.419 1.00 97.44 281 ASN A C 1
ATOM 2122 O O . ASN A 1 281 ? -9.655 5.409 3.638 1.00 97.44 281 ASN A O 1
ATOM 2126 N N . GLY A 1 282 ? -9.219 4.389 1.691 1.00 94.94 282 GLY A N 1
ATOM 2127 C CA . GLY A 1 282 ? -9.004 3.050 2.237 1.00 94.94 282 GLY A CA 1
ATOM 2128 C C . GLY A 1 282 ? -7.920 3.031 3.311 1.00 94.94 282 GLY A C 1
ATOM 2129 O O . GLY A 1 282 ? -8.176 2.540 4.413 1.00 94.94 282 GLY A O 1
ATOM 2130 N N . VAL A 1 283 ? -6.776 3.669 3.040 1.00 93.56 283 VAL A N 1
ATOM 2131 C CA . VAL A 1 283 ? -5.668 3.810 3.999 1.00 93.56 283 VAL A CA 1
ATOM 2132 C C . VAL A 1 283 ? -6.131 4.497 5.285 1.00 93.56 283 VAL A C 1
ATOM 2134 O O . VAL A 1 283 ? -5.856 4.001 6.374 1.00 93.56 283 VAL A O 1
ATOM 2137 N N . HIS A 1 284 ? -6.867 5.608 5.177 1.00 93.25 284 HIS A N 1
ATOM 2138 C CA . HIS A 1 284 ? -7.279 6.415 6.332 1.00 93.25 284 HIS A CA 1
ATOM 2139 C C . HIS A 1 284 ? -8.508 5.884 7.084 1.00 93.25 284 HIS A C 1
ATOM 2141 O O . HIS A 1 284 ? -8.632 6.134 8.281 1.00 93.25 284 HIS A O 1
ATOM 2147 N N . SER A 1 285 ? -9.423 5.189 6.407 1.00 91.88 285 SER A N 1
ATOM 2148 C CA . SER A 1 285 ? -10.721 4.804 6.975 1.00 91.88 285 SER A CA 1
ATOM 2149 C C . SER A 1 285 ? -10.859 3.315 7.259 1.00 91.88 285 SER A C 1
ATOM 2151 O O . SER A 1 285 ? -11.526 2.959 8.224 1.00 91.88 285 SER A O 1
ATOM 2153 N N . SER A 1 286 ? -10.250 2.435 6.457 1.00 88.88 286 SER A N 1
ATOM 2154 C CA . SER A 1 286 ? -10.455 0.982 6.551 1.00 88.88 286 SER A CA 1
ATOM 2155 C C . SER A 1 286 ? -9.219 0.227 7.019 1.00 88.88 286 SER A C 1
ATOM 2157 O O . SER A 1 286 ? -9.341 -0.686 7.831 1.00 88.88 286 SER A O 1
ATOM 2159 N N . GLU A 1 287 ? -8.050 0.541 6.474 1.00 89.62 287 GLU A N 1
ATOM 2160 C CA . GLU A 1 287 ? -6.837 -0.251 6.687 1.00 89.62 287 GLU A CA 1
ATOM 2161 C C . GLU A 1 287 ? -6.202 0.041 8.045 1.00 89.62 287 GLU A C 1
ATOM 2163 O O . GLU A 1 287 ? -5.810 -0.878 8.765 1.00 89.62 287 GLU A O 1
ATOM 2168 N N . ILE A 1 288 ? -6.170 1.315 8.437 1.00 87.94 288 ILE A N 1
ATOM 2169 C CA . ILE A 1 288 ? -5.594 1.751 9.711 1.00 87.94 288 ILE A CA 1
ATOM 2170 C C . ILE A 1 288 ? -6.615 1.771 10.863 1.00 87.94 288 ILE A C 1
ATOM 2172 O O . ILE A 1 288 ? -6.228 1.642 12.021 1.00 87.94 288 ILE A O 1
ATOM 2176 N N . ASN A 1 289 ? -7.917 1.893 10.562 1.00 89.94 289 ASN A N 1
ATOM 2177 C CA . ASN A 1 289 ? -8.973 1.881 11.575 1.00 89.94 289 ASN A CA 1
ATOM 2178 C C . ASN A 1 289 ? -9.194 0.442 12.064 1.00 89.94 289 ASN A C 1
ATOM 2180 O O . ASN A 1 289 ? -9.754 -0.410 11.366 1.00 89.94 289 ASN A O 1
ATOM 2184 N N . LEU A 1 290 ? -8.728 0.152 13.275 1.00 89.38 290 LEU A N 1
ATOM 2185 C CA . LEU A 1 290 ? -8.768 -1.200 13.839 1.00 89.38 290 LEU A CA 1
ATOM 2186 C C . LEU A 1 290 ? -10.169 -1.632 14.272 1.00 89.38 290 LEU A C 1
ATOM 2188 O O . LEU A 1 290 ? -10.462 -2.829 14.299 1.00 89.38 290 LEU A O 1
ATOM 2192 N N . LEU A 1 291 ? -11.033 -0.670 14.592 1.00 89.94 291 LEU A N 1
ATOM 2193 C CA . LEU A 1 291 ? -12.366 -0.934 15.119 1.00 89.94 291 LEU A CA 1
ATOM 2194 C C . LEU A 1 291 ? -13.375 -1.093 13.987 1.00 89.94 291 LEU A C 1
ATOM 2196 O O . LEU A 1 291 ? -14.162 -2.027 14.023 1.00 89.94 291 LEU A O 1
ATOM 2200 N N . ALA A 1 292 ? -13.319 -0.274 12.935 1.00 88.75 292 ALA A N 1
ATOM 2201 C CA . ALA A 1 292 ? -14.350 -0.261 11.890 1.00 88.75 292 ALA A CA 1
ATOM 2202 C C . ALA A 1 292 ? -14.645 -1.627 11.236 1.00 88.75 292 ALA A C 1
ATOM 2204 O O . ALA A 1 292 ? -15.750 -1.831 10.743 1.00 88.75 292 ALA A O 1
ATOM 2205 N N . ALA A 1 293 ? -13.704 -2.575 11.233 1.00 89.50 293 ALA A N 1
ATOM 2206 C CA . ALA A 1 293 ? -13.938 -3.909 10.679 1.00 89.50 293 ALA A CA 1
ATOM 2207 C C . ALA A 1 293 ? -14.905 -4.778 11.514 1.00 89.50 293 ALA A C 1
ATOM 2209 O O . ALA A 1 293 ? -15.487 -5.708 10.955 1.00 89.50 293 ALA A O 1
ATOM 2210 N N . PHE A 1 294 ? -15.147 -4.469 12.798 1.00 93.31 294 PHE A N 1
ATOM 2211 C CA . PHE A 1 294 ? -16.053 -5.265 13.642 1.00 93.31 294 PHE A CA 1
ATOM 2212 C C . PHE A 1 294 ? -17.482 -5.316 13.085 1.00 93.31 294 PHE A C 1
ATOM 2214 O O . PHE A 1 294 ? -18.160 -6.328 13.224 1.00 93.31 294 PHE A O 1
ATOM 2221 N N . GLN A 1 295 ? -17.940 -4.251 12.417 1.00 92.56 295 GLN A N 1
ATOM 2222 C CA . GLN A 1 295 ? -19.309 -4.181 11.890 1.00 92.56 295 GLN A CA 1
ATOM 2223 C C . GLN A 1 295 ? -19.577 -5.189 10.761 1.00 92.56 295 GLN A C 1
ATOM 2225 O O . GLN A 1 295 ? -20.725 -5.540 10.495 1.00 92.56 295 GLN A O 1
ATOM 2230 N N . LEU A 1 296 ? -18.520 -5.647 10.080 1.00 93.56 296 LEU A N 1
ATOM 2231 C CA . LEU A 1 296 ? -18.600 -6.617 8.988 1.00 93.56 296 LEU A CA 1
ATOM 2232 C C . LEU A 1 296 ? -18.010 -7.979 9.368 1.00 93.56 296 LEU A C 1
ATOM 2234 O O . LEU A 1 296 ? -18.068 -8.894 8.549 1.00 93.56 296 LEU A O 1
ATOM 2238 N N . SER A 1 297 ? -17.446 -8.142 10.570 1.00 94.88 297 SER A N 1
ATOM 2239 C CA . SER A 1 297 ? -16.625 -9.311 10.907 1.00 94.88 297 SER A CA 1
ATOM 2240 C C . SER A 1 297 ? -17.393 -10.628 10.803 1.00 94.88 297 SER A C 1
ATOM 2242 O O . SER A 1 297 ? -16.849 -11.612 10.308 1.00 94.88 297 SER A O 1
ATOM 2244 N N . GLU A 1 298 ? -18.669 -10.654 11.188 1.00 94.44 298 GLU A N 1
ATOM 2245 C CA . GLU A 1 298 ? -19.475 -11.876 11.120 1.00 94.44 298 GLU A CA 1
ATOM 2246 C C . GLU A 1 298 ? -19.713 -12.291 9.663 1.00 94.44 298 GLU A C 1
ATOM 2248 O O . GLU A 1 298 ? -19.506 -13.445 9.297 1.00 94.44 298 GLU A O 1
ATOM 2253 N N . LYS A 1 299 ? -20.066 -11.330 8.801 1.00 93.00 299 LYS A N 1
ATOM 2254 C CA . LYS A 1 299 ? -20.398 -11.590 7.393 1.00 93.00 299 LYS A CA 1
ATOM 2255 C C . LYS A 1 299 ? -19.166 -11.814 6.515 1.00 93.00 299 LYS A C 1
ATOM 2257 O O . LYS A 1 299 ? -19.234 -12.597 5.574 1.00 93.00 299 LYS A O 1
ATOM 2262 N N . ALA A 1 300 ? -18.068 -11.110 6.790 1.00 91.00 300 ALA A N 1
ATOM 2263 C CA . ALA A 1 300 ? -16.876 -11.100 5.943 1.00 91.00 300 ALA A CA 1
ATOM 2264 C C . ALA A 1 300 ? -15.767 -12.038 6.440 1.00 91.00 300 ALA A C 1
ATOM 2266 O O . ALA A 1 300 ? -15.038 -12.588 5.619 1.00 91.00 300 ALA A O 1
ATOM 2267 N N . LEU A 1 301 ? -15.635 -12.214 7.760 1.00 91.94 301 LEU A N 1
ATOM 2268 C CA . LEU A 1 301 ? -14.551 -12.980 8.390 1.00 91.94 301 LEU A CA 1
ATOM 2269 C C . LEU A 1 301 ? -15.052 -14.238 9.111 1.00 91.94 301 LEU A C 1
ATOM 2271 O O . LEU A 1 301 ? -14.237 -15.040 9.559 1.00 91.94 301 LEU A O 1
ATOM 2275 N N . ASN A 1 302 ? -16.374 -14.419 9.235 1.00 93.94 302 ASN A N 1
ATOM 2276 C CA . ASN A 1 302 ? -16.986 -15.467 10.053 1.00 93.94 302 ASN A CA 1
ATOM 2277 C C . ASN A 1 302 ? -16.535 -15.397 11.530 1.00 93.94 302 ASN A C 1
ATOM 2279 O O . ASN A 1 302 ? -16.275 -16.415 12.172 1.00 93.94 302 ASN A O 1
ATOM 2283 N N . ILE A 1 303 ? -16.415 -14.173 12.058 1.00 96.44 303 ILE A N 1
ATOM 2284 C CA . ILE A 1 303 ? -16.066 -13.887 13.455 1.00 96.44 303 ILE A CA 1
ATOM 2285 C C . ILE A 1 303 ? -17.160 -13.009 14.055 1.00 96.44 303 ILE A C 1
ATOM 2287 O O . ILE A 1 303 ? -17.402 -11.906 13.567 1.00 96.44 303 ILE A O 1
ATOM 2291 N N . ASP A 1 304 ? -17.791 -13.484 15.128 1.00 98.00 304 ASP A N 1
ATOM 2292 C CA . ASP A 1 304 ? -18.790 -12.728 15.887 1.00 98.00 304 ASP A CA 1
ATOM 2293 C C . ASP A 1 304 ? -18.280 -11.314 16.241 1.00 98.00 304 ASP A C 1
ATOM 2295 O O . ASP A 1 304 ? -17.124 -11.134 16.638 1.00 98.00 304 ASP A O 1
ATOM 2299 N N . SER A 1 305 ? -19.129 -10.297 16.071 1.00 97.19 305 SER A N 1
ATOM 2300 C CA . SER A 1 305 ? -18.737 -8.889 16.228 1.00 97.19 305 SER A CA 1
ATOM 2301 C C . SER A 1 305 ? -18.268 -8.544 17.642 1.00 97.19 305 SER A C 1
ATOM 2303 O O . SER A 1 305 ? -17.357 -7.731 17.820 1.00 97.19 305 SER A O 1
ATOM 2305 N N . GLU A 1 306 ? -18.852 -9.181 18.657 1.00 98.12 306 GLU A N 1
ATOM 2306 C CA . GLU A 1 306 ? -18.455 -9.017 20.052 1.00 98.12 306 GLU A CA 1
ATOM 2307 C C . GLU A 1 306 ? -17.156 -9.769 20.345 1.00 98.12 306 GLU A C 1
ATOM 2309 O O . GLU A 1 306 ? -16.307 -9.255 21.069 1.00 98.12 306 GLU A O 1
ATOM 2314 N N . VAL A 1 307 ? -16.925 -10.933 19.731 1.00 98.31 307 VAL A N 1
ATOM 2315 C CA . VAL A 1 307 ? -15.625 -11.626 19.805 1.00 98.31 307 VAL A CA 1
ATOM 2316 C C . VAL A 1 307 ? -14.516 -10.795 19.156 1.00 98.31 307 VAL A C 1
ATOM 2318 O O . VAL A 1 307 ? -13.429 -10.681 19.733 1.00 98.31 307 VAL A O 1
ATOM 2321 N N . TYR A 1 308 ? -14.781 -10.167 18.004 1.00 98.12 308 TYR A N 1
ATOM 2322 C CA . TYR A 1 308 ? -13.841 -9.251 17.348 1.00 98.12 308 TYR A CA 1
ATOM 2323 C C . TYR A 1 308 ? -13.493 -8.082 18.278 1.00 98.12 308 TYR A C 1
ATOM 2325 O O . TYR A 1 308 ? -12.323 -7.877 18.611 1.00 98.12 308 TYR A O 1
ATOM 2333 N N . LEU A 1 309 ? -14.507 -7.339 18.742 1.00 97.56 309 LEU A N 1
ATOM 2334 C CA . LEU A 1 309 ? -14.314 -6.191 19.632 1.00 97.56 309 LEU A CA 1
ATOM 2335 C C . LEU A 1 309 ? -13.652 -6.597 20.948 1.00 97.56 309 LEU A C 1
ATOM 2337 O O . LEU A 1 309 ? -12.745 -5.917 21.421 1.00 97.56 309 LEU A O 1
ATOM 2341 N N . GLY A 1 310 ? -14.075 -7.711 21.538 1.00 97.94 310 GLY A N 1
ATOM 2342 C CA . GLY A 1 310 ? -13.523 -8.218 22.785 1.00 97.94 310 GLY A CA 1
ATOM 2343 C C . GLY A 1 310 ? -12.041 -8.558 22.662 1.00 97.94 310 GLY A C 1
ATOM 2344 O O . GLY A 1 310 ? -11.258 -8.157 23.522 1.00 97.94 310 GLY A O 1
ATOM 2345 N N . THR A 1 311 ? -11.643 -9.219 21.571 1.00 97.88 311 THR A N 1
ATOM 2346 C CA . THR A 1 311 ? -10.234 -9.524 21.271 1.00 97.88 311 THR A CA 1
ATOM 2347 C C . THR A 1 311 ? -9.411 -8.244 21.125 1.00 97.88 311 THR A C 1
ATOM 2349 O O . THR A 1 311 ? -8.348 -8.135 21.728 1.00 97.88 311 THR A O 1
ATOM 2352 N N . VAL A 1 312 ? -9.923 -7.250 20.395 1.00 97.19 312 VAL A N 1
ATOM 2353 C CA . VAL A 1 312 ? -9.253 -5.954 20.191 1.00 97.19 312 VAL A CA 1
ATOM 2354 C C . VAL A 1 312 ? -9.106 -5.167 21.502 1.00 97.19 312 VAL A C 1
ATOM 2356 O O . VAL A 1 312 ? -8.076 -4.534 21.741 1.00 97.19 312 VAL A O 1
ATOM 2359 N N . LEU A 1 313 ? -10.124 -5.200 22.368 1.00 97.44 313 LEU A N 1
ATOM 2360 C CA . LEU A 1 313 ? -10.188 -4.372 23.573 1.00 97.44 313 LEU A CA 1
ATOM 2361 C C . LEU A 1 313 ? -9.575 -5.027 24.814 1.00 97.44 313 LEU A C 1
ATOM 2363 O O . LEU A 1 313 ? -9.185 -4.305 25.731 1.00 97.44 313 LEU A O 1
ATOM 2367 N N . GLN A 1 314 ? -9.488 -6.358 24.910 1.00 96.19 314 GLN A N 1
ATOM 2368 C CA . GLN A 1 314 ? -9.122 -7.017 26.172 1.00 96.19 314 GLN A CA 1
ATOM 2369 C C . GLN A 1 314 ? -7.753 -6.599 26.726 1.00 96.19 314 GLN A C 1
ATOM 2371 O O . GLN A 1 314 ? -7.616 -6.518 27.951 1.00 96.19 314 GLN A O 1
ATOM 2376 N N . ASN A 1 315 ? -6.793 -6.283 25.847 1.00 95.75 315 ASN A N 1
ATOM 2377 C CA . ASN A 1 315 ? -5.463 -5.790 26.206 1.00 95.75 315 ASN A CA 1
ATOM 2378 C C . ASN A 1 315 ? -5.156 -4.381 25.660 1.00 95.75 315 ASN A C 1
ATOM 2380 O O . ASN A 1 315 ? -3.994 -4.003 25.554 1.00 95.75 315 ASN A O 1
ATOM 2384 N N . ALA A 1 316 ? -6.183 -3.567 25.373 1.00 97.50 316 ALA A N 1
ATOM 2385 C CA . ALA A 1 316 ? -6.021 -2.206 24.848 1.00 97.50 316 ALA A CA 1
ATOM 2386 C C . ALA A 1 316 ? -4.903 -1.403 25.546 1.00 97.50 316 ALA A C 1
ATOM 2388 O O . ALA A 1 316 ? -4.765 -1.434 26.775 1.00 97.50 316 ALA A O 1
ATOM 2389 N N . ALA A 1 317 ? -4.104 -0.674 24.764 1.00 97.44 317 ALA A N 1
ATOM 2390 C CA . ALA A 1 317 ? -2.935 0.054 25.253 1.00 97.44 317 ALA A CA 1
ATOM 2391 C C . ALA A 1 317 ? -3.296 1.131 26.292 1.00 97.44 317 ALA A C 1
ATOM 2393 O O . ALA A 1 317 ? -2.566 1.323 27.265 1.00 97.44 317 ALA A O 1
ATOM 2394 N N . ASP A 1 318 ? -4.432 1.807 26.121 1.00 96.94 318 ASP A N 1
ATOM 2395 C CA . ASP A 1 318 ? -5.058 2.650 27.134 1.00 96.94 318 ASP A CA 1
ATOM 2396 C C . ASP A 1 318 ? -5.877 1.779 28.108 1.00 96.94 318 ASP A C 1
ATOM 2398 O O . ASP A 1 318 ? -6.901 1.202 27.720 1.00 96.94 318 ASP A O 1
ATOM 2402 N N . PRO A 1 319 ? -5.497 1.708 29.401 1.00 96.44 319 PRO A N 1
ATOM 2403 C CA . PRO A 1 319 ? -6.211 0.903 30.389 1.00 96.44 319 PRO A CA 1
ATOM 2404 C C . PRO A 1 319 ? -7.692 1.262 30.557 1.00 96.44 319 PRO A C 1
ATOM 2406 O O . PRO A 1 319 ? -8.457 0.424 31.029 1.00 96.44 319 PRO A O 1
ATOM 2409 N N . ARG A 1 320 ? -8.110 2.479 30.181 1.00 95.69 320 ARG A N 1
ATOM 2410 C CA . ARG A 1 320 ? -9.515 2.918 30.244 1.00 95.69 320 ARG A CA 1
ATOM 2411 C C . ARG A 1 320 ? -10.399 2.224 29.208 1.00 95.69 320 ARG A C 1
ATOM 2413 O O . ARG A 1 320 ? -11.605 2.155 29.412 1.00 95.69 320 ARG A O 1
ATOM 2420 N N . LEU A 1 321 ? -9.811 1.726 28.119 1.00 96.06 321 LEU A N 1
ATOM 2421 C CA . LEU A 1 321 ? -10.524 1.037 27.041 1.00 96.06 321 LEU A CA 1
ATOM 2422 C C . LEU A 1 321 ? -10.648 -0.470 27.291 1.00 96.06 321 LEU A C 1
ATOM 2424 O O . LEU A 1 321 ? -11.533 -1.117 26.729 1.00 96.06 321 LEU A O 1
ATOM 2428 N N . ARG A 1 322 ? -9.795 -1.030 28.158 1.00 96.69 322 ARG A N 1
ATOM 2429 C CA . ARG A 1 322 ? -9.769 -2.467 28.450 1.00 96.69 322 ARG A CA 1
ATOM 2430 C C . ARG A 1 322 ? -11.099 -2.951 28.991 1.00 96.69 322 ARG A C 1
ATOM 2432 O O . ARG A 1 322 ? -11.686 -2.301 29.850 1.00 96.69 322 ARG A O 1
ATOM 2439 N N . LEU A 1 323 ? -11.522 -4.139 28.560 1.00 96.56 323 LEU A N 1
ATOM 2440 C CA . LEU A 1 323 ? -12.659 -4.826 29.175 1.00 96.56 323 LEU A CA 1
ATOM 2441 C C . LEU A 1 323 ? -12.473 -4.876 30.708 1.00 96.56 323 LEU A C 1
ATOM 2443 O O . LEU A 1 323 ? -11.343 -5.080 31.172 1.00 96.56 323 LEU A O 1
ATOM 2447 N N . PRO A 1 324 ? -13.528 -4.726 31.520 1.00 94.25 324 PRO A N 1
ATOM 2448 C CA . PRO A 1 324 ? -13.399 -4.716 32.972 1.00 94.25 324 PRO A CA 1
ATOM 2449 C C . PRO A 1 324 ? -12.995 -6.103 33.512 1.00 94.25 324 PRO A C 1
ATOM 2451 O O . PRO A 1 324 ? -13.153 -7.118 32.827 1.00 94.25 324 PRO A O 1
ATOM 2454 N N . PRO A 1 325 ? -12.412 -6.188 34.720 1.00 89.94 325 PRO A N 1
ATOM 2455 C CA . PRO A 1 325 ? -12.330 -7.447 35.454 1.00 89.94 325 PRO A CA 1
ATOM 2456 C C . PRO A 1 325 ? -13.696 -7.801 36.071 1.00 89.94 325 PRO A C 1
ATOM 2458 O O . PRO A 1 325 ? -14.471 -6.907 36.410 1.00 89.94 325 PRO A O 1
ATOM 2461 N N . GLY A 1 326 ? -13.952 -9.091 36.297 1.00 89.56 326 GLY A N 1
ATOM 2462 C CA . GLY A 1 326 ? -15.153 -9.567 36.990 1.00 89.56 326 GLY A CA 1
ATOM 2463 C C . GLY A 1 326 ? -16.225 -10.097 36.041 1.00 89.56 326 GLY A C 1
ATOM 2464 O O . GLY A 1 326 ? -15.924 -10.945 35.205 1.00 89.56 326 GLY A O 1
ATOM 2465 N N . GLU A 1 327 ? -17.464 -9.635 36.224 1.00 92.62 327 GLU A N 1
ATOM 2466 C CA . GLU A 1 327 ? -18.630 -10.118 35.473 1.00 92.62 327 GLU A CA 1
ATOM 2467 C C . GLU A 1 327 ? -18.463 -9.920 33.956 1.00 92.62 327 GLU A C 1
ATOM 2469 O O . GLU A 1 327 ? -18.015 -8.846 33.531 1.00 92.62 327 GLU A O 1
ATOM 2474 N N . PRO A 1 328 ? -18.846 -10.917 33.134 1.00 97.25 328 PRO A N 1
ATOM 2475 C CA . PRO A 1 328 ? -18.838 -10.791 31.683 1.00 97.25 328 PRO A CA 1
ATOM 2476 C C . PRO A 1 328 ? -19.661 -9.592 31.212 1.00 97.25 328 PRO A C 1
ATOM 2478 O O . PRO A 1 328 ? -20.782 -9.358 31.665 1.00 97.25 328 PRO A O 1
ATOM 2481 N N . VAL A 1 329 ? -19.106 -8.845 30.263 1.00 98.06 329 VAL A N 1
ATOM 2482 C CA . VAL A 1 329 ? -19.787 -7.734 29.590 1.00 98.06 329 VAL A CA 1
ATOM 2483 C C . VAL A 1 329 ? -19.914 -8.034 28.107 1.00 98.06 329 VAL A C 1
ATOM 2485 O O . VAL A 1 329 ? -19.117 -8.797 27.561 1.00 98.06 329 VAL A O 1
ATOM 2488 N N . GLN A 1 330 ? -20.875 -7.390 27.449 1.00 98.31 330 GLN A N 1
ATOM 2489 C CA . GLN A 1 330 ? -20.889 -7.294 25.994 1.00 98.31 330 GLN A CA 1
ATOM 2490 C C . GLN A 1 330 ? -19.898 -6.187 25.562 1.00 98.31 330 GLN A C 1
ATOM 2492 O O . GLN A 1 330 ? -20.069 -5.035 25.984 1.00 98.31 330 GLN A O 1
ATOM 2497 N N . PRO A 1 331 ? -18.836 -6.497 24.795 1.00 97.88 331 PRO A N 1
ATOM 2498 C CA . PRO A 1 331 ? -17.797 -5.546 24.389 1.00 97.88 331 PRO A CA 1
ATOM 2499 C C . PRO A 1 331 ? -18.300 -4.248 23.751 1.00 97.88 331 PRO A C 1
ATOM 2501 O O . PRO A 1 331 ? -17.801 -3.178 24.103 1.00 97.88 331 PRO A O 1
ATOM 2504 N N . SER A 1 332 ? -19.309 -4.289 22.884 1.00 96.38 332 SER A N 1
ATOM 2505 C CA . SER A 1 332 ? -19.899 -3.091 22.277 1.00 96.38 332 SER A CA 1
ATOM 2506 C C . SER A 1 332 ? -20.586 -2.184 23.305 1.00 96.38 332 SER A C 1
ATOM 2508 O O . SER A 1 332 ? -20.416 -0.961 23.266 1.00 96.38 332 SER A O 1
ATOM 2510 N N . GLN A 1 333 ? -21.295 -2.764 24.281 1.00 96.75 333 GLN A N 1
ATOM 2511 C CA . GLN A 1 333 ? -21.900 -2.024 25.394 1.00 96.75 333 GLN A CA 1
ATOM 2512 C C . GLN A 1 333 ? -20.835 -1.419 26.311 1.00 96.75 333 GLN A C 1
ATOM 2514 O O . GLN A 1 333 ? -20.965 -0.274 26.753 1.00 96.75 333 GLN A O 1
ATOM 2519 N N . TRP A 1 334 ? -19.762 -2.167 26.584 1.00 97.06 334 TRP A N 1
ATOM 2520 C CA . TRP A 1 334 ? -18.612 -1.648 27.318 1.00 97.06 334 TRP A CA 1
ATOM 2521 C C . TRP A 1 334 ? -17.976 -0.467 26.585 1.00 97.06 334 TRP A C 1
ATOM 2523 O O . TRP A 1 334 ? -17.752 0.577 27.198 1.00 97.06 334 TRP A O 1
ATOM 2533 N N . LEU A 1 335 ? -17.760 -0.595 25.274 1.00 95.56 335 LEU A N 1
ATOM 2534 C CA . LEU A 1 335 ? -17.196 0.465 24.451 1.00 95.56 335 LEU A CA 1
ATOM 2535 C C . LEU A 1 335 ? -18.066 1.726 24.500 1.00 95.56 335 LEU A C 1
ATOM 2537 O O . LEU A 1 335 ? -17.534 2.801 24.754 1.00 95.56 335 LEU A O 1
ATOM 2541 N N . ARG A 1 336 ? -19.401 1.607 24.396 1.00 94.94 336 ARG A N 1
ATOM 2542 C CA . ARG A 1 336 ? -20.314 2.757 24.578 1.00 94.94 336 ARG A CA 1
ATOM 2543 C C . ARG A 1 336 ? -20.219 3.391 25.965 1.00 94.94 336 ARG A C 1
ATOM 2545 O O . ARG A 1 336 ? -20.430 4.589 26.105 1.00 94.94 336 ARG A O 1
ATOM 2552 N N . LYS A 1 337 ? -19.918 2.616 27.008 1.00 95.69 337 LYS A N 1
ATOM 2553 C CA . LYS A 1 337 ? -19.774 3.147 28.370 1.00 95.69 337 LYS A CA 1
ATOM 2554 C C . LYS A 1 337 ? -18.503 3.984 28.536 1.00 95.69 337 LYS A C 1
ATOM 2556 O O . LYS A 1 337 ? -18.543 4.995 29.233 1.00 95.69 337 LYS A O 1
ATOM 2561 N N . VAL A 1 338 ? -17.385 3.557 27.946 1.00 95.31 338 VAL A N 1
ATOM 2562 C CA . VAL A 1 338 ? -16.082 4.241 28.091 1.00 95.31 338 VAL A CA 1
ATOM 2563 C C . VAL A 1 338 ? -15.809 5.275 27.000 1.00 95.31 338 VAL A C 1
ATOM 2565 O O . VAL A 1 338 ? -15.050 6.215 27.227 1.00 95.31 338 VAL A O 1
ATOM 2568 N N . ALA A 1 339 ? -16.458 5.128 25.847 1.00 94.00 339 ALA A N 1
ATOM 2569 C CA . ALA A 1 339 ? -16.411 6.016 24.694 1.00 94.00 339 ALA A CA 1
ATOM 2570 C C . ALA A 1 339 ? -17.844 6.230 24.150 1.00 94.00 339 ALA A C 1
ATOM 2572 O O . ALA A 1 339 ? -18.237 5.616 23.155 1.00 94.00 339 ALA A O 1
ATOM 2573 N N . PRO A 1 340 ? -18.661 7.072 24.818 1.00 92.62 340 PRO A N 1
ATOM 2574 C CA . PRO A 1 340 ? -20.074 7.245 24.469 1.00 92.62 340 PRO A CA 1
ATOM 2575 C C . PRO A 1 340 ? -20.284 7.861 23.082 1.00 92.62 340 PRO A C 1
ATOM 2577 O O . PRO A 1 340 ? -21.188 7.448 22.357 1.00 92.62 340 PRO A O 1
ATOM 2580 N N . GLU A 1 341 ? -19.418 8.793 22.681 1.00 91.56 341 GLU A N 1
ATOM 2581 C CA . GLU A 1 341 ? -19.515 9.500 21.404 1.00 91.56 341 GLU A CA 1
ATOM 2582 C C . GLU A 1 341 ? -18.668 8.816 20.322 1.00 91.56 341 GLU A C 1
ATOM 2584 O O . GLU A 1 341 ? -17.473 9.088 20.180 1.00 91.56 341 GLU A O 1
ATOM 2589 N N . ALA A 1 342 ? -19.298 7.953 19.517 1.00 87.62 342 ALA A N 1
ATOM 2590 C CA . ALA A 1 342 ? -18.637 7.223 18.424 1.00 87.62 342 ALA A CA 1
ATOM 2591 C C . ALA A 1 342 ? -17.895 8.154 17.448 1.00 87.62 342 ALA A C 1
ATOM 2593 O O . ALA A 1 342 ? -16.796 7.858 16.989 1.00 87.62 342 ALA A O 1
ATOM 2594 N N . THR A 1 343 ? -18.494 9.313 17.166 1.00 84.81 343 THR A N 1
ATOM 2595 C CA . THR A 1 343 ? -17.964 10.317 16.236 1.00 84.81 343 THR A CA 1
ATOM 2596 C C . THR A 1 343 ? -16.668 10.957 16.729 1.00 84.81 343 THR A C 1
ATOM 2598 O O . THR A 1 343 ? -15.848 11.365 15.917 1.00 84.81 343 THR A O 1
ATOM 2601 N N . GLN A 1 344 ? -16.459 11.032 18.046 1.00 85.00 344 GLN A N 1
ATOM 2602 C CA . GLN A 1 344 ? -15.237 11.584 18.640 1.00 85.00 344 GLN A CA 1
ATOM 2603 C C . GLN A 1 344 ? -14.161 10.519 18.856 1.00 85.00 344 GLN A C 1
ATOM 2605 O O . GLN A 1 344 ? -12.979 10.849 18.859 1.00 85.00 344 GLN A O 1
ATOM 2610 N N . ALA A 1 345 ? -14.573 9.269 19.068 1.00 87.44 345 ALA A N 1
ATOM 2611 C CA . ALA A 1 345 ? -13.681 8.154 19.348 1.00 87.44 345 ALA A CA 1
ATOM 2612 C C . ALA A 1 345 ? -13.326 7.372 18.075 1.00 87.44 345 ALA A C 1
ATOM 2614 O O . ALA A 1 345 ? -12.242 7.532 17.536 1.00 87.44 345 ALA A O 1
ATOM 2615 N N . GLU A 1 346 ? -14.239 6.535 17.588 1.00 91.12 346 GLU A N 1
ATOM 2616 C CA . GLU A 1 346 ? -13.970 5.529 16.548 1.00 91.12 346 GLU A CA 1
ATOM 2617 C C . GLU A 1 346 ? -13.889 6.095 15.132 1.00 91.12 346 GLU A C 1
ATOM 2619 O O . GLU A 1 346 ? -13.258 5.496 14.258 1.00 91.12 346 GLU A O 1
ATOM 2624 N N . LEU A 1 347 ? -14.589 7.203 14.888 1.00 90.50 347 LEU A N 1
ATOM 2625 C CA . LEU A 1 347 ? -14.654 7.810 13.564 1.00 90.50 347 LEU A CA 1
ATOM 2626 C C . LEU A 1 347 ? -13.637 8.947 13.411 1.00 90.50 347 LEU A C 1
ATOM 2628 O O . LEU A 1 347 ? -13.017 9.039 12.356 1.00 90.50 347 LEU A O 1
ATOM 2632 N N . GLU A 1 348 ? -13.429 9.769 14.448 1.00 90.00 348 GLU A N 1
ATOM 2633 C CA . GLU A 1 348 ? -12.564 10.967 14.445 1.00 90.00 348 GLU A CA 1
ATOM 2634 C C . GLU A 1 348 ? -12.835 11.869 13.221 1.00 90.00 348 GLU A C 1
ATOM 2636 O O . GLU A 1 348 ? -13.768 12.674 13.234 1.00 90.00 348 GLU A O 1
ATOM 2641 N N . ASP A 1 349 ? -12.057 11.697 12.151 1.00 92.19 349 ASP A N 1
ATOM 2642 C CA . ASP A 1 349 ? -12.132 12.441 10.889 1.00 92.19 349 ASP A CA 1
ATOM 2643 C C . ASP A 1 349 ? -12.900 11.688 9.785 1.00 92.19 349 ASP A C 1
ATOM 2645 O O . ASP A 1 349 ? -12.714 11.948 8.595 1.00 92.19 349 ASP A O 1
ATOM 2649 N N . GLN A 1 350 ? -13.717 10.700 10.148 1.00 94.81 350 GLN A N 1
ATOM 2650 C CA . GLN A 1 350 ? -14.456 9.856 9.212 1.00 94.81 350 GLN A CA 1
ATOM 2651 C C . GLN A 1 350 ? -15.959 10.134 9.271 1.00 94.81 350 GLN A C 1
ATOM 2653 O O . GLN A 1 350 ? -16.545 10.324 10.337 1.00 94.81 350 GLN A O 1
ATOM 2658 N N . VAL A 1 351 ? -16.604 10.097 8.108 1.00 95.69 351 VAL A N 1
ATOM 2659 C CA . VAL A 1 351 ? -18.059 10.205 7.954 1.00 95.69 351 VAL A CA 1
ATOM 2660 C C . VAL A 1 351 ? -18.606 8.979 7.232 1.00 95.69 351 VAL A C 1
ATOM 2662 O O . VAL A 1 351 ? -17.908 8.362 6.430 1.00 95.69 351 VAL A O 1
ATOM 2665 N N . SER A 1 352 ? -19.863 8.617 7.484 1.00 96.44 352 SER A N 1
ATOM 2666 C CA . SER A 1 352 ? -20.533 7.560 6.722 1.00 96.44 352 SER A CA 1
ATOM 2667 C C . SER A 1 352 ? -20.751 8.001 5.275 1.00 96.44 352 SER A C 1
ATOM 2669 O O . SER A 1 352 ? -21.238 9.107 5.022 1.00 96.44 352 SER A O 1
ATOM 2671 N N . ALA A 1 353 ? -20.411 7.132 4.325 1.00 97.56 353 ALA A N 1
ATOM 2672 C CA . ALA A 1 353 ? -20.774 7.324 2.929 1.00 97.56 353 ALA A CA 1
ATOM 2673 C C . ALA A 1 353 ? -22.310 7.335 2.777 1.00 97.56 353 ALA A C 1
ATOM 2675 O O . ALA A 1 353 ? -23.014 6.620 3.491 1.00 97.56 353 ALA A O 1
ATOM 2676 N N . PRO A 1 354 ? -22.877 8.134 1.862 1.00 97.88 354 PRO A N 1
ATOM 2677 C CA . PRO A 1 354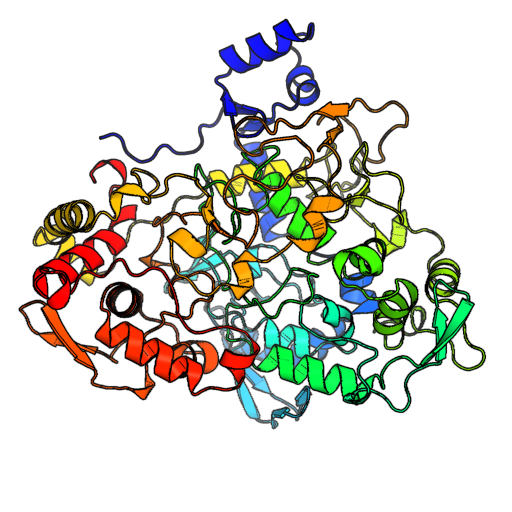 ? -24.313 8.090 1.634 1.00 97.88 354 PRO A CA 1
ATOM 2678 C C . PRO A 1 354 ? -24.727 6.719 1.083 1.00 97.88 354 PRO A C 1
ATOM 2680 O O . PRO A 1 354 ? -24.054 6.144 0.232 1.00 97.88 354 PRO A O 1
ATOM 2683 N N . GLY A 1 355 ? -25.863 6.201 1.552 1.00 95.69 355 GLY A N 1
ATOM 2684 C CA . GLY A 1 355 ? -26.409 4.919 1.092 1.00 95.69 355 GLY A CA 1
ATOM 2685 C C . GLY A 1 355 ? -25.772 3.668 1.706 1.00 95.69 355 GLY A C 1
ATOM 2686 O O . GLY A 1 355 ? -26.162 2.574 1.313 1.00 95.69 355 GLY A O 1
ATOM 2687 N N . THR A 1 356 ? -24.849 3.803 2.666 1.00 96.25 356 THR A N 1
ATOM 2688 C CA . THR A 1 356 ? -24.216 2.668 3.362 1.00 96.25 356 THR A CA 1
ATOM 2689 C C . THR A 1 356 ? -24.824 2.368 4.732 1.00 96.25 356 THR A C 1
ATOM 2691 O O . THR A 1 356 ? -24.194 1.669 5.508 1.00 96.25 356 THR A O 1
ATOM 2694 N N . ASP A 1 357 ? -26.033 2.849 5.033 1.00 95.00 357 ASP A N 1
ATOM 2695 C CA . ASP A 1 357 ? -26.660 2.833 6.367 1.00 95.00 357 ASP A CA 1
ATOM 2696 C C . ASP A 1 357 ? -25.941 3.734 7.396 1.00 95.00 357 ASP A C 1
ATOM 2698 O O . ASP A 1 357 ? -25.341 4.749 7.040 1.00 95.00 357 ASP A O 1
ATOM 2702 N N . ALA A 1 358 ? -26.082 3.441 8.693 1.00 91.56 358 ALA A N 1
ATOM 2703 C CA . ALA A 1 358 ? -25.551 4.246 9.790 1.00 91.56 358 ALA A CA 1
ATOM 2704 C C . ALA A 1 358 ? -24.593 3.427 10.655 1.00 91.56 358 ALA A C 1
ATOM 2706 O O . ALA A 1 358 ? -24.832 2.250 10.922 1.00 91.56 358 ALA A O 1
ATOM 2707 N N . TYR A 1 359 ? -23.528 4.067 11.139 1.00 92.06 359 TYR A N 1
ATOM 2708 C CA . TYR A 1 359 ? -22.572 3.436 12.045 1.00 92.06 359 TYR A CA 1
ATOM 2709 C C . TYR A 1 359 ? -23.265 2.976 13.346 1.00 92.06 359 TYR A C 1
ATOM 2711 O O . TYR A 1 359 ? -24.042 3.754 13.908 1.00 92.06 359 TYR A O 1
ATOM 2719 N N . PRO A 1 360 ? -23.011 1.751 13.849 1.00 92.06 360 PRO A N 1
ATOM 2720 C CA . PRO A 1 360 ? -21.984 0.789 13.431 1.00 92.06 360 PRO A CA 1
ATOM 2721 C C . PRO A 1 360 ? -22.498 -0.344 12.521 1.00 92.06 360 PRO A C 1
ATOM 2723 O O . PRO A 1 360 ? -22.064 -1.475 12.664 1.00 92.06 360 PRO A O 1
ATOM 2726 N N . ASN A 1 361 ? -23.454 -0.094 11.626 1.00 92.88 361 ASN A N 1
ATOM 2727 C CA . ASN A 1 361 ? -24.026 -1.112 10.731 1.00 92.88 361 ASN A CA 1
ATOM 2728 C C . ASN A 1 361 ? -23.766 -0.792 9.254 1.00 92.88 361 ASN A C 1
ATOM 2730 O O . ASN A 1 361 ? -24.641 -0.997 8.413 1.00 92.88 361 ASN A O 1
ATOM 2734 N N . LEU A 1 362 ? -22.590 -0.247 8.934 1.00 96.00 362 LEU A N 1
ATOM 2735 C CA . LEU A 1 362 ? -22.333 0.239 7.585 1.00 96.00 362 LEU A CA 1
ATOM 2736 C C . LEU A 1 362 ? -22.139 -0.906 6.583 1.00 96.00 362 LEU A C 1
ATOM 2738 O O . LEU A 1 362 ? -21.511 -1.917 6.899 1.00 96.00 362 LEU A O 1
ATOM 2742 N N . GLN A 1 363 ? -22.630 -0.724 5.357 1.00 96.19 363 GLN A N 1
ATOM 2743 C CA . GLN A 1 363 ? -22.355 -1.615 4.225 1.00 96.19 363 GLN A CA 1
ATOM 2744 C C . GLN A 1 363 ? -21.161 -1.121 3.386 1.00 96.19 363 GLN A C 1
ATOM 2746 O O . GLN A 1 363 ? -20.955 0.088 3.244 1.00 96.19 363 GLN A O 1
ATOM 2751 N N . PRO A 1 364 ? -20.366 -2.029 2.795 1.00 96.62 364 PRO A N 1
ATOM 2752 C CA . PRO A 1 364 ? -19.315 -1.653 1.859 1.00 96.62 364 PRO A CA 1
ATOM 2753 C C . PRO A 1 364 ? -19.887 -1.209 0.504 1.00 96.62 364 PRO A C 1
ATOM 2755 O O . PRO A 1 364 ? -20.967 -1.614 0.090 1.00 96.62 364 PRO A O 1
ATOM 2758 N N . SER A 1 365 ? -19.113 -0.428 -0.239 1.00 97.06 365 SER A N 1
ATOM 2759 C CA . SER A 1 365 ? -19.322 -0.127 -1.658 1.00 97.06 365 SER A CA 1
ATOM 2760 C C . SER A 1 365 ? -17.986 -0.208 -2.399 1.00 97.06 365 SER A C 1
ATOM 2762 O O . SER A 1 365 ? -16.931 -0.317 -1.774 1.00 97.06 365 SER A O 1
ATOM 2764 N N . LEU A 1 366 ? -17.998 -0.095 -3.729 1.00 95.94 366 LEU A N 1
ATOM 2765 C CA . LEU A 1 366 ? -16.758 -0.069 -4.517 1.00 95.94 366 LEU A CA 1
ATOM 2766 C C . LEU A 1 366 ? -15.849 1.142 -4.214 1.00 95.94 366 LEU A C 1
ATOM 2768 O O . LEU A 1 366 ? -14.665 1.099 -4.539 1.00 95.94 366 LEU A O 1
ATOM 2772 N N . PHE A 1 367 ? -16.372 2.209 -3.593 1.00 97.56 367 PHE A N 1
ATOM 2773 C CA . PHE A 1 367 ? -15.567 3.356 -3.150 1.00 97.56 367 PHE A CA 1
ATOM 2774 C C . PHE A 1 367 ? -14.987 3.171 -1.736 1.00 97.56 367 PHE A C 1
ATOM 2776 O O . PHE A 1 367 ? -13.896 3.651 -1.438 1.00 97.56 367 PHE A O 1
ATOM 2783 N N . THR A 1 368 ? -15.718 2.503 -0.840 1.00 96.44 368 THR A N 1
ATOM 2784 C CA . THR A 1 368 ? -15.309 2.308 0.558 1.00 96.44 368 THR A CA 1
ATOM 2785 C C . THR A 1 368 ? -15.714 0.931 1.070 1.00 96.44 368 THR A C 1
ATOM 2787 O O . THR A 1 368 ? -16.895 0.595 1.124 1.00 96.44 368 THR A O 1
ATOM 2790 N N . TYR A 1 369 ? -14.738 0.133 1.500 1.00 92.88 369 TYR A N 1
ATOM 2791 C CA . TYR A 1 369 ? -14.962 -1.252 1.928 1.00 92.88 369 TYR A CA 1
ATOM 2792 C C . TYR A 1 369 ? -15.438 -1.413 3.375 1.00 92.88 369 TYR A C 1
ATOM 2794 O O . TYR A 1 369 ? -15.688 -2.531 3.816 1.00 92.88 369 TYR A O 1
ATOM 2802 N N . ASN A 1 370 ? -15.597 -0.317 4.114 1.00 94.00 370 ASN A N 1
ATOM 2803 C CA . ASN A 1 370 ? -16.210 -0.308 5.443 1.00 94.00 370 ASN A CA 1
ATOM 2804 C C . ASN A 1 370 ? -17.312 0.760 5.575 1.00 94.00 370 ASN A C 1
ATOM 2806 O O . ASN A 1 370 ? -17.751 1.064 6.681 1.00 94.00 370 ASN A O 1
ATOM 2810 N N . GLY A 1 371 ? -17.724 1.369 4.461 1.00 96.19 371 GLY A N 1
ATOM 2811 C CA . GLY A 1 371 ? -18.759 2.400 4.439 1.00 96.19 371 GLY A CA 1
ATOM 2812 C C . GLY A 1 371 ? -18.346 3.755 5.024 1.00 96.19 371 GLY A C 1
ATOM 2813 O O . GLY A 1 371 ? -19.200 4.638 5.109 1.00 96.19 371 GLY A O 1
ATOM 2814 N N . LEU A 1 372 ? -17.078 3.941 5.411 1.00 96.62 372 LEU A N 1
ATOM 2815 C CA . LEU A 1 372 ? -16.545 5.188 5.967 1.00 96.62 372 LEU A CA 1
ATOM 2816 C C . LEU A 1 372 ? -15.712 5.960 4.941 1.00 96.62 372 LEU A C 1
ATOM 2818 O O . LEU A 1 372 ? -15.090 5.385 4.042 1.00 96.62 372 LEU A O 1
ATOM 2822 N N . ILE A 1 373 ? -15.710 7.284 5.086 1.00 97.50 373 ILE A N 1
ATOM 2823 C CA . ILE A 1 373 ? -14.950 8.214 4.257 1.00 97.50 373 ILE A CA 1
ATOM 2824 C C . ILE A 1 373 ? -14.156 9.165 5.149 1.00 97.50 373 ILE A C 1
ATOM 2826 O O . ILE A 1 373 ? -14.740 9.900 5.939 1.00 97.50 373 ILE A O 1
ATOM 2830 N N . PHE A 1 374 ? -12.835 9.197 4.984 1.00 96.81 374 PHE A N 1
ATOM 2831 C CA . PHE A 1 374 ? -11.949 10.196 5.568 1.00 96.81 374 PHE A CA 1
ATOM 2832 C C . PHE A 1 374 ? -12.277 11.578 4.996 1.00 96.81 374 PHE A C 1
ATOM 2834 O O . PHE A 1 374 ? -12.127 11.846 3.801 1.00 96.81 374 PHE A O 1
ATOM 2841 N N . SER A 1 375 ? -12.788 12.452 5.848 1.00 97.00 375 SER A N 1
ATOM 2842 C CA . SER A 1 375 ? -13.144 13.834 5.551 1.00 97.00 375 SER A CA 1
ATOM 2843 C C . SER A 1 375 ? -13.122 14.611 6.868 1.00 97.00 375 SER A C 1
ATOM 2845 O O . SER A 1 375 ? -14.137 14.639 7.565 1.00 97.00 375 SER A O 1
ATOM 2847 N N . PRO A 1 376 ? -11.973 15.213 7.232 1.00 95.81 376 PRO A N 1
ATOM 2848 C CA . PRO A 1 376 ? -11.865 16.070 8.408 1.00 95.81 376 PRO A CA 1
ATOM 2849 C C . PRO A 1 376 ? -12.873 17.225 8.383 1.00 95.81 376 PRO A C 1
ATOM 2851 O O . PRO A 1 376 ? -13.399 17.603 7.333 1.00 95.81 376 PRO A O 1
ATOM 2854 N N . LYS A 1 377 ? -13.126 17.817 9.554 1.00 95.38 377 LYS A N 1
ATOM 2855 C CA . LYS A 1 377 ? -14.036 18.966 9.693 1.00 95.38 377 LYS A CA 1
ATOM 2856 C C . LYS A 1 377 ? -13.583 20.135 8.816 1.00 95.38 377 LYS A C 1
ATOM 2858 O O . LYS A 1 377 ? -12.408 20.484 8.805 1.00 95.38 377 LYS A O 1
ATOM 2863 N N . SER A 1 378 ? -14.527 20.794 8.148 1.00 96.38 378 SER A N 1
ATOM 2864 C CA . SER A 1 378 ? -14.209 21.884 7.217 1.00 96.38 378 SER A CA 1
ATOM 2865 C C . SER A 1 378 ? -13.625 23.115 7.903 1.00 96.38 378 SER A C 1
ATOM 2867 O O . SER A 1 378 ? -12.777 23.792 7.333 1.00 96.38 378 SER A O 1
ATOM 2869 N N . GLU A 1 379 ? -14.048 23.393 9.134 1.00 92.38 379 GLU A N 1
ATOM 2870 C CA . GLU A 1 379 ? -13.634 24.573 9.897 1.00 92.38 379 GLU A CA 1
ATOM 2871 C C . GLU A 1 379 ? -12.678 24.200 11.038 1.00 92.38 379 GLU A C 1
ATOM 2873 O O . GLU A 1 379 ? -12.922 24.512 12.203 1.00 92.38 379 GLU A O 1
ATOM 2878 N N . ASN A 1 380 ? -11.585 23.504 10.714 1.00 93.50 380 ASN A N 1
ATOM 2879 C CA . ASN A 1 380 ? -10.500 23.249 11.661 1.00 93.50 380 ASN A CA 1
ATOM 2880 C C . ASN A 1 380 ? -9.172 23.849 11.148 1.00 93.50 380 ASN A C 1
ATOM 2882 O O . ASN A 1 380 ? -8.484 23.210 10.350 1.00 93.50 380 ASN A O 1
ATOM 2886 N N . PRO A 1 381 ? -8.792 25.066 11.585 1.00 89.81 381 PRO A N 1
ATOM 2887 C CA . PRO A 1 381 ? -7.589 25.743 11.092 1.00 89.81 381 PRO A CA 1
ATOM 2888 C C . PRO A 1 381 ? -6.282 25.042 11.490 1.00 89.81 381 PRO A C 1
ATOM 2890 O O . PRO A 1 381 ? -5.254 25.293 10.863 1.00 89.81 381 PRO A O 1
ATOM 2893 N N . ASP A 1 382 ? -6.319 24.165 12.496 1.00 92.19 382 ASP A N 1
ATOM 2894 C CA . ASP A 1 382 ? -5.150 23.427 12.980 1.00 92.19 382 ASP A CA 1
ATOM 2895 C C . ASP A 1 382 ? -4.902 22.128 12.196 1.00 92.19 382 ASP A C 1
ATOM 2897 O O . ASP A 1 382 ? -3.848 21.506 12.341 1.00 92.19 382 ASP A O 1
ATOM 2901 N N . ASP A 1 383 ? -5.848 21.715 11.346 1.00 94.69 383 ASP A N 1
ATOM 2902 C CA . ASP A 1 383 ? -5.694 20.546 10.487 1.00 94.69 383 ASP A CA 1
ATOM 2903 C C . ASP A 1 383 ? -5.511 20.959 9.022 1.00 94.69 383 ASP A C 1
ATOM 2905 O O . ASP A 1 383 ? -6.399 21.499 8.366 1.00 94.69 383 ASP A O 1
ATOM 2909 N N . ILE A 1 384 ? -4.330 20.659 8.484 1.00 95.69 384 ILE A N 1
ATOM 2910 C CA . ILE A 1 384 ? -3.970 20.920 7.086 1.00 95.69 384 ILE A CA 1
ATOM 2911 C C . ILE A 1 384 ? -4.819 20.135 6.075 1.00 95.69 384 ILE A C 1
ATOM 2913 O O . ILE A 1 384 ? -4.825 20.496 4.898 1.00 95.69 384 ILE A O 1
ATOM 2917 N N . ALA A 1 385 ? -5.507 19.078 6.517 1.00 96.50 385 ALA A N 1
ATOM 2918 C CA . ALA A 1 385 ? -6.428 18.280 5.716 1.00 96.50 385 ALA A CA 1
ATOM 2919 C C . ALA A 1 385 ? -7.885 18.781 5.783 1.00 96.50 385 ALA A C 1
ATOM 2921 O O . ALA A 1 385 ? -8.750 18.206 5.120 1.00 96.50 385 ALA A O 1
ATOM 2922 N N . SER A 1 386 ? -8.161 19.853 6.536 1.00 96.56 386 SER A N 1
ATOM 2923 C CA . SER A 1 386 ? -9.480 20.486 6.588 1.00 96.56 386 SER A CA 1
ATOM 2924 C C . SER A 1 386 ? -9.900 21.046 5.236 1.00 96.56 386 SER A C 1
ATOM 2926 O O . SER A 1 386 ? -9.147 21.750 4.561 1.00 96.56 386 SER A O 1
ATOM 2928 N N . GLY A 1 387 ? -11.144 20.769 4.868 1.00 96.31 387 GLY A N 1
ATOM 2929 C CA . GLY A 1 387 ? -11.785 21.261 3.657 1.00 96.31 387 GLY A CA 1
ATOM 2930 C C . GLY A 1 387 ? -13.220 20.758 3.573 1.00 96.31 387 GLY A C 1
ATOM 2931 O O . GLY A 1 387 ? -13.744 20.172 4.523 1.00 96.31 387 GLY A O 1
ATOM 2932 N N . THR A 1 388 ? -13.883 20.994 2.448 1.00 97.62 388 THR A N 1
ATOM 2933 C CA . THR A 1 388 ? -15.174 20.356 2.170 1.00 97.62 388 THR A CA 1
ATOM 2934 C C . THR A 1 388 ? -15.010 18.842 2.022 1.00 97.62 388 THR A C 1
ATOM 2936 O O . THR A 1 388 ? -13.897 18.306 1.986 1.00 97.62 388 THR A O 1
ATOM 2939 N N . PHE A 1 389 ? -16.133 18.136 1.970 1.00 98.56 389 PHE A N 1
ATOM 2940 C CA . PHE A 1 389 ? -16.181 16.690 1.830 1.00 98.56 389 PHE A CA 1
ATOM 2941 C C . PHE A 1 389 ? -15.210 16.182 0.747 1.00 98.56 389 PHE A C 1
ATOM 2943 O O . PHE A 1 389 ? -15.176 16.686 -0.377 1.00 98.56 389 PHE A O 1
ATOM 2950 N N . LEU A 1 390 ? -14.414 15.169 1.107 1.00 98.38 390 LEU A N 1
ATOM 2951 C CA . LEU A 1 390 ? -13.410 14.512 0.263 1.00 98.38 390 LEU A CA 1
ATOM 2952 C C . LEU A 1 390 ? -12.211 15.376 -0.186 1.00 98.38 390 LEU A C 1
ATOM 2954 O O . LEU A 1 390 ? -11.356 14.886 -0.928 1.00 98.38 390 LEU A O 1
ATOM 2958 N N . PHE A 1 391 ? -12.077 16.616 0.296 1.00 98.50 391 PHE A N 1
ATOM 2959 C CA . PHE A 1 391 ? -10.986 17.523 -0.083 1.00 98.50 391 PHE A CA 1
ATOM 2960 C C . PHE A 1 391 ? -9.593 16.888 0.037 1.00 98.50 391 PHE A C 1
ATOM 2962 O O . PHE A 1 391 ? -8.844 16.870 -0.938 1.00 98.50 391 PHE A O 1
ATOM 2969 N N . ALA A 1 392 ? -9.258 16.320 1.200 1.00 98.31 392 ALA A N 1
ATOM 2970 C CA . ALA A 1 392 ? -7.931 15.758 1.454 1.00 98.31 392 ALA A CA 1
ATOM 2971 C C . ALA A 1 392 ? -7.589 14.586 0.516 1.00 98.31 392 ALA A C 1
ATOM 2973 O O . ALA A 1 392 ? -6.481 14.522 -0.016 1.00 98.31 392 ALA A O 1
ATOM 2974 N N . ASN A 1 393 ? -8.551 13.691 0.264 1.00 98.62 393 ASN A N 1
ATOM 2975 C CA . ASN A 1 393 ? -8.368 12.560 -0.648 1.00 98.62 393 ASN A CA 1
ATOM 2976 C C . ASN A 1 393 ? -8.156 13.029 -2.093 1.00 98.62 393 ASN A C 1
ATOM 2978 O O . ASN A 1 393 ? -7.253 12.529 -2.770 1.00 98.62 393 ASN A O 1
ATOM 2982 N N . ASN A 1 394 ? -8.938 14.014 -2.545 1.00 98.81 394 ASN A N 1
ATOM 2983 C CA . ASN A 1 394 ? -8.808 14.610 -3.875 1.00 98.81 394 ASN A CA 1
ATOM 2984 C C . ASN A 1 394 ? -7.472 15.357 -4.032 1.00 98.81 394 ASN A C 1
ATOM 2986 O O . ASN A 1 394 ? -6.805 15.214 -5.055 1.00 98.81 394 ASN A O 1
ATOM 2990 N N . ALA A 1 395 ? -7.046 16.105 -3.009 1.00 98.81 395 ALA A N 1
ATOM 2991 C CA . ALA A 1 395 ? -5.776 16.825 -3.003 1.00 98.81 395 ALA A CA 1
ATOM 2992 C C . ALA A 1 395 ? -4.581 15.867 -3.102 1.00 98.81 395 ALA A C 1
ATOM 2994 O O . ALA A 1 395 ? -3.742 16.017 -3.992 1.00 98.81 395 ALA A O 1
ATOM 2995 N N . MET A 1 396 ? -4.534 14.835 -2.248 1.00 98.75 396 MET A N 1
ATOM 2996 C CA . MET A 1 396 ? -3.494 13.802 -2.314 1.00 98.75 396 MET A CA 1
ATOM 2997 C C . MET A 1 396 ? -3.494 13.089 -3.671 1.00 98.75 396 MET A C 1
ATOM 2999 O O . MET A 1 396 ? -2.429 12.905 -4.253 1.00 98.75 396 MET A O 1
ATOM 3003 N N . SER A 1 397 ? -4.669 12.783 -4.231 1.00 98.75 397 SER A N 1
ATOM 3004 C CA . SER A 1 397 ? -4.780 12.144 -5.551 1.00 98.75 397 SER A CA 1
ATOM 3005 C C . SER A 1 397 ? -4.205 13.016 -6.669 1.00 98.75 397 SER A C 1
ATOM 3007 O O . SER A 1 397 ? -3.430 12.533 -7.496 1.00 98.75 397 SER A O 1
ATOM 3009 N N . ALA A 1 398 ? -4.534 14.312 -6.679 1.00 98.75 398 ALA A N 1
ATOM 3010 C CA . ALA A 1 398 ? -3.983 15.262 -7.640 1.00 98.75 398 ALA A CA 1
ATOM 3011 C C . ALA A 1 398 ? -2.453 15.342 -7.533 1.00 98.75 398 ALA A C 1
ATOM 3013 O O . ALA A 1 398 ? -1.769 15.386 -8.557 1.00 98.75 398 ALA A O 1
ATOM 3014 N N . PHE A 1 399 ? -1.919 15.321 -6.309 1.00 98.69 399 PHE A N 1
ATOM 3015 C CA . PHE A 1 399 ? -0.483 15.280 -6.058 1.00 98.69 399 PHE A CA 1
ATOM 3016 C C . PHE A 1 399 ? 0.165 13.986 -6.557 1.00 98.69 399 PHE A C 1
ATOM 3018 O O . PHE A 1 399 ? 1.117 14.045 -7.332 1.00 98.69 399 PHE A O 1
ATOM 3025 N N . GLN A 1 400 ? -0.360 12.823 -6.183 1.00 98.25 400 GLN A N 1
ATOM 3026 C CA . GLN A 1 400 ? 0.181 11.524 -6.585 1.00 98.25 400 GLN A CA 1
ATOM 3027 C C . GLN A 1 400 ? 0.198 11.365 -8.116 1.00 98.25 400 GLN A C 1
ATOM 3029 O O . GLN A 1 400 ? 1.203 10.931 -8.678 1.00 98.25 400 GLN A O 1
ATOM 3034 N N . ASN A 1 401 ? -0.853 11.807 -8.812 1.00 97.81 401 ASN A N 1
ATOM 3035 C CA . ASN A 1 401 ? -0.898 11.815 -10.278 1.00 97.81 401 ASN A CA 1
ATOM 3036 C C . ASN A 1 401 ? 0.054 12.839 -10.932 1.00 97.81 401 ASN A C 1
ATOM 3038 O O . ASN A 1 401 ? 0.297 12.776 -12.138 1.00 97.81 401 ASN A O 1
ATOM 3042 N N . SER A 1 402 ? 0.585 13.804 -10.176 1.00 96.81 402 SER A N 1
ATOM 3043 C CA . SER A 1 402 ? 1.618 14.722 -10.675 1.00 96.81 402 SER A CA 1
ATOM 3044 C C . SER A 1 402 ? 3.019 14.099 -10.668 1.00 96.81 402 SER A C 1
ATOM 3046 O O . SER A 1 402 ? 3.921 14.609 -11.336 1.00 96.81 402 SER A O 1
ATOM 3048 N N . LEU A 1 403 ? 3.207 12.989 -9.944 1.00 95.44 403 LEU A N 1
ATOM 3049 C CA . LEU A 1 403 ? 4.496 12.320 -9.817 1.00 95.44 403 LEU A CA 1
ATOM 3050 C C . LEU A 1 403 ? 4.847 11.546 -11.089 1.00 95.44 403 LEU A C 1
ATOM 3052 O O . LEU A 1 403 ? 4.040 10.798 -11.643 1.00 95.44 403 LEU A O 1
ATOM 3056 N N . VAL A 1 404 ? 6.104 11.677 -11.507 1.00 92.56 404 VAL A N 1
ATOM 3057 C CA . VAL A 1 404 ? 6.682 10.943 -12.634 1.00 92.56 404 VAL A CA 1
ATOM 3058 C C . VAL A 1 404 ? 7.973 10.284 -12.153 1.00 92.56 404 VAL A C 1
ATOM 3060 O O . VAL A 1 404 ? 8.784 10.965 -11.517 1.00 92.56 404 VAL A O 1
ATOM 3063 N N . PRO A 1 405 ? 8.199 8.992 -12.445 1.00 92.31 405 PRO A N 1
ATOM 3064 C CA . PRO A 1 405 ? 9.461 8.350 -12.105 1.00 92.31 405 PRO A CA 1
ATOM 3065 C C . PRO A 1 405 ? 10.625 9.058 -12.815 1.00 92.31 405 PRO A C 1
ATOM 3067 O O . PRO A 1 405 ? 10.521 9.363 -14.010 1.00 92.31 405 PRO A O 1
ATOM 3070 N N . PRO A 1 406 ? 11.736 9.341 -12.113 1.00 90.50 406 PRO A N 1
ATOM 3071 C CA . PRO A 1 406 ? 12.911 9.915 -12.745 1.00 90.50 406 PRO A CA 1
ATOM 3072 C C . PRO A 1 406 ? 13.559 8.910 -13.707 1.00 90.50 406 PRO A C 1
ATOM 3074 O O . PRO A 1 406 ? 13.530 7.704 -13.486 1.00 90.50 406 PRO A O 1
ATOM 3077 N N . ALA A 1 407 ? 14.193 9.432 -14.756 1.00 90.56 407 ALA A N 1
ATOM 3078 C CA . ALA A 1 407 ? 14.982 8.645 -15.702 1.00 90.56 407 ALA A CA 1
ATOM 3079 C C . ALA A 1 407 ? 16.103 7.853 -15.002 1.00 90.56 407 ALA A C 1
ATOM 3081 O O . ALA A 1 407 ? 16.764 8.378 -14.096 1.00 90.56 407 ALA A O 1
ATOM 3082 N N . ASN A 1 408 ? 16.390 6.645 -15.486 1.00 92.38 408 ASN A N 1
ATOM 3083 C CA . ASN A 1 408 ? 17.464 5.807 -14.969 1.00 92.38 408 ASN A CA 1
ATOM 3084 C C . ASN A 1 408 ? 18.820 6.361 -15.438 1.00 92.38 408 ASN A C 1
ATOM 3086 O O . ASN A 1 408 ? 19.214 6.269 -16.603 1.00 92.38 408 ASN A O 1
ATOM 3090 N N . ARG A 1 409 ? 19.572 6.971 -14.519 1.00 90.12 409 ARG A N 1
ATOM 3091 C CA . ARG A 1 409 ? 20.883 7.582 -14.812 1.00 90.12 409 ARG A CA 1
ATOM 3092 C C . ARG A 1 409 ? 22.070 6.709 -14.402 1.00 90.12 409 ARG A C 1
ATOM 3094 O O . ARG A 1 409 ? 23.187 7.226 -14.329 1.00 90.12 409 ARG A O 1
ATOM 3101 N N . THR A 1 410 ? 21.858 5.418 -14.146 1.00 91.88 410 THR A N 1
ATOM 3102 C CA . THR A 1 410 ? 22.951 4.494 -13.817 1.00 91.88 410 THR A CA 1
ATOM 3103 C C . THR A 1 410 ? 23.950 4.381 -14.980 1.00 91.88 410 THR A C 1
ATOM 3105 O O . THR A 1 410 ? 23.568 4.468 -16.157 1.00 91.88 410 THR A O 1
ATOM 3108 N N . PRO A 1 411 ? 25.254 4.194 -14.700 1.00 95.00 411 PRO A N 1
ATOM 3109 C CA . PRO A 1 411 ? 26.253 3.952 -15.740 1.00 95.00 411 PRO A CA 1
ATOM 3110 C C . PRO A 1 411 ? 25.900 2.778 -16.666 1.00 95.00 411 PRO A C 1
ATOM 3112 O O . PRO A 1 411 ? 26.208 2.818 -17.859 1.00 95.00 411 PRO A O 1
ATOM 3115 N N . GLU A 1 412 ? 25.273 1.740 -16.125 1.00 94.00 412 GLU A N 1
ATOM 3116 C CA . GLU A 1 412 ? 24.826 0.523 -16.802 1.00 94.00 412 GLU A CA 1
ATOM 3117 C C . GLU A 1 412 ? 23.767 0.863 -17.850 1.00 94.00 412 GLU A C 1
ATOM 3119 O O . GLU A 1 412 ? 23.954 0.562 -19.036 1.00 94.00 412 GLU A O 1
ATOM 3124 N N . ASN A 1 413 ? 22.724 1.593 -17.449 1.00 95.31 413 ASN A N 1
ATOM 3125 C CA . ASN A 1 413 ? 21.666 2.018 -18.355 1.00 95.31 413 ASN A CA 1
ATOM 3126 C C . ASN A 1 413 ? 22.190 2.956 -19.461 1.00 95.31 413 ASN A C 1
ATOM 3128 O O . ASN A 1 413 ? 21.899 2.776 -20.647 1.00 95.31 413 ASN A O 1
ATOM 3132 N N . LEU A 1 414 ? 23.079 3.898 -19.123 1.00 95.38 414 LEU A N 1
ATOM 3133 C CA . LEU A 1 414 ? 23.713 4.775 -20.117 1.00 95.38 414 LEU A CA 1
ATOM 3134 C C . LEU A 1 414 ? 24.514 3.987 -21.173 1.00 95.38 414 LEU A C 1
ATOM 3136 O O . LEU A 1 414 ? 24.494 4.333 -22.363 1.00 95.38 414 LEU A O 1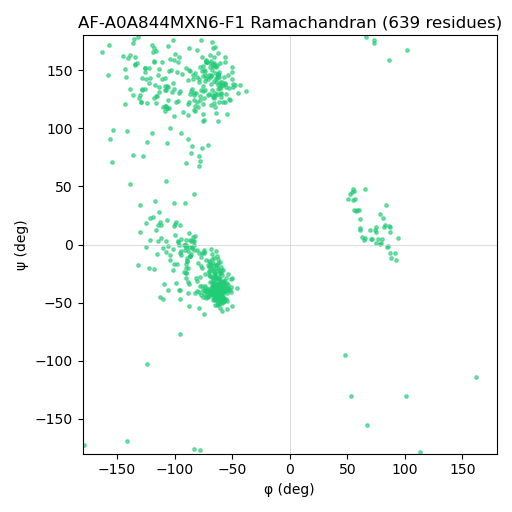
ATOM 3140 N N . ARG A 1 415 ? 25.201 2.905 -20.777 1.00 95.88 415 ARG A N 1
ATOM 3141 C CA . ARG A 1 415 ? 25.877 1.992 -21.719 1.00 95.88 415 ARG A CA 1
ATOM 3142 C C . ARG A 1 415 ? 24.871 1.223 -22.578 1.00 95.88 415 ARG A C 1
ATOM 3144 O O . ARG A 1 415 ? 25.096 1.078 -23.787 1.00 95.88 415 ARG A O 1
ATOM 3151 N N . ALA A 1 416 ? 23.761 0.768 -22.003 1.00 95.25 416 ALA A N 1
ATOM 3152 C CA . ALA A 1 416 ? 22.703 0.069 -22.729 1.00 95.25 416 ALA A CA 1
ATOM 3153 C C . ALA A 1 416 ? 22.043 0.959 -23.800 1.00 95.25 416 ALA A C 1
ATOM 3155 O O . ALA A 1 416 ? 21.896 0.544 -24.956 1.00 95.25 416 ALA A O 1
ATOM 3156 N N . LEU A 1 417 ? 21.736 2.216 -23.469 1.00 94.44 417 LEU A N 1
ATOM 3157 C CA . LEU A 1 417 ? 21.217 3.212 -24.412 1.00 94.44 417 LEU A CA 1
ATOM 3158 C C . LEU A 1 417 ? 22.189 3.457 -25.575 1.00 94.44 417 LEU A C 1
ATOM 3160 O O . LEU A 1 417 ? 21.793 3.434 -26.748 1.00 94.44 417 LEU A O 1
ATOM 3164 N N . LYS A 1 418 ? 23.477 3.663 -25.261 1.00 95.75 418 LYS A N 1
ATOM 3165 C CA . LYS A 1 418 ? 24.521 3.962 -26.255 1.00 95.75 418 LYS A CA 1
ATOM 3166 C C . LYS A 1 418 ? 24.791 2.787 -27.195 1.00 95.75 418 LYS A C 1
ATOM 3168 O O . LYS A 1 418 ? 24.959 2.996 -28.394 1.00 95.75 418 LYS A O 1
ATOM 3173 N N . SER A 1 419 ? 24.803 1.562 -26.675 1.00 95.62 419 SER A N 1
ATOM 3174 C CA . SER A 1 419 ? 25.020 0.337 -27.463 1.00 95.62 419 SER A CA 1
ATOM 3175 C C . SER A 1 419 ? 23.808 -0.079 -28.311 1.00 95.62 419 SER A C 1
ATOM 3177 O O . SER A 1 419 ? 23.884 -1.028 -29.095 1.00 95.62 419 SER A O 1
ATOM 3179 N N . GLY A 1 420 ? 22.670 0.608 -28.155 1.00 95.75 420 GLY A N 1
ATOM 3180 C CA . GLY A 1 420 ? 21.413 0.254 -28.809 1.00 95.75 420 GLY A CA 1
ATOM 3181 C C . GLY A 1 420 ? 20.715 -0.967 -28.205 1.00 95.75 420 GLY A C 1
ATOM 3182 O O . GLY A 1 420 ? 19.753 -1.437 -28.808 1.00 95.75 420 GLY A O 1
ATOM 3183 N N . SER A 1 421 ? 21.167 -1.454 -27.044 1.00 96.62 421 SER A N 1
ATOM 3184 C CA . SER A 1 421 ? 20.570 -2.580 -26.313 1.00 96.62 421 SER A CA 1
ATOM 3185 C C . SER A 1 421 ? 19.099 -2.329 -25.994 1.00 96.62 421 SER A C 1
ATOM 3187 O O . SER A 1 421 ? 18.254 -3.113 -26.407 1.00 96.62 421 SER A O 1
ATOM 3189 N N . VAL A 1 422 ? 18.771 -1.154 -25.448 1.00 96.69 422 VAL A N 1
ATOM 3190 C CA . VAL A 1 422 ? 17.387 -0.742 -25.142 1.00 96.69 422 VAL A CA 1
ATOM 3191 C C . VAL A 1 422 ? 16.465 -0.830 -26.371 1.00 96.69 422 VAL A C 1
ATOM 3193 O O . VAL A 1 422 ? 15.352 -1.338 -26.296 1.00 96.69 422 VAL A O 1
ATOM 3196 N N . ARG A 1 423 ? 16.941 -0.409 -27.555 1.00 95.31 423 ARG A N 1
ATOM 3197 C CA . ARG A 1 423 ? 16.152 -0.489 -28.802 1.00 95.31 423 ARG A CA 1
ATOM 3198 C C . ARG A 1 423 ? 15.942 -1.921 -29.290 1.00 95.31 423 ARG A C 1
ATOM 3200 O O . ARG A 1 423 ? 14.939 -2.189 -29.945 1.00 95.31 423 ARG A O 1
ATOM 3207 N N . ARG A 1 424 ? 16.900 -2.820 -29.051 1.00 97.31 424 ARG A N 1
ATOM 3208 C CA . ARG A 1 424 ? 16.732 -4.247 -29.356 1.00 97.31 424 ARG A CA 1
ATOM 3209 C C . ARG A 1 424 ? 15.780 -4.894 -28.353 1.00 97.31 424 ARG A C 1
ATOM 3211 O O . ARG A 1 424 ? 14.902 -5.634 -28.778 1.00 97.31 424 ARG A O 1
ATOM 3218 N N . GLY A 1 425 ? 15.876 -4.524 -27.078 1.00 97.62 425 GLY A N 1
ATOM 3219 C CA . GLY A 1 425 ? 14.996 -4.991 -26.012 1.00 97.62 425 GLY A CA 1
ATOM 3220 C C . GLY A 1 425 ? 13.533 -4.645 -26.242 1.00 97.62 425 GLY A C 1
ATOM 3221 O O . GLY A 1 425 ? 12.687 -5.513 -26.090 1.00 97.62 425 GLY A O 1
ATOM 3222 N N . ALA A 1 426 ? 13.236 -3.442 -26.742 1.00 96.38 426 ALA A N 1
ATOM 3223 C CA . ALA A 1 426 ? 11.876 -3.069 -27.142 1.00 96.38 426 ALA A CA 1
ATOM 3224 C C . ALA A 1 426 ? 11.279 -4.024 -28.200 1.00 96.38 426 ALA A C 1
ATOM 3226 O O . ALA A 1 426 ? 10.088 -4.326 -28.176 1.00 96.38 426 ALA A O 1
ATOM 3227 N N . LYS A 1 427 ? 12.104 -4.555 -29.117 1.00 96.94 427 LYS A N 1
ATOM 3228 C CA . LYS A 1 427 ? 11.653 -5.570 -30.087 1.00 96.94 427 LYS A CA 1
ATOM 3229 C C . LYS A 1 427 ? 11.406 -6.914 -29.415 1.00 96.94 427 LYS A C 1
ATOM 3231 O O . LYS A 1 427 ? 10.420 -7.564 -29.738 1.00 96.94 427 LYS A O 1
ATOM 3236 N N . VAL A 1 428 ? 12.278 -7.312 -28.488 1.00 98.31 428 VAL A N 1
ATOM 3237 C CA . VAL A 1 428 ? 12.099 -8.540 -27.698 1.00 98.31 428 VAL A CA 1
ATOM 3238 C C . VAL A 1 428 ? 10.815 -8.455 -26.877 1.00 98.31 428 VAL A C 1
ATOM 3240 O O . VAL A 1 428 ? 10.036 -9.394 -26.895 1.00 98.31 428 VAL A O 1
ATOM 3243 N N . PHE A 1 429 ? 10.530 -7.310 -26.258 1.00 97.62 429 PHE A N 1
ATOM 3244 C CA . PHE A 1 429 ? 9.303 -7.057 -25.500 1.00 97.62 429 PHE A CA 1
ATOM 3245 C C . PHE A 1 429 ? 8.032 -7.266 -26.340 1.00 97.62 429 PHE A C 1
ATOM 3247 O O . PHE A 1 429 ? 7.057 -7.850 -25.873 1.00 97.62 429 PHE A O 1
ATOM 3254 N N . GLN A 1 430 ? 8.047 -6.838 -27.606 1.00 95.81 430 GLN A N 1
ATOM 3255 C CA . GLN A 1 430 ? 6.952 -7.105 -28.546 1.00 95.81 430 GLN A CA 1
ATOM 3256 C C . GLN A 1 430 ? 6.894 -8.585 -28.954 1.00 95.81 430 GLN A C 1
ATOM 3258 O O . GLN A 1 430 ? 5.819 -9.173 -28.967 1.00 95.81 430 GLN A O 1
ATOM 3263 N N . GLN A 1 431 ? 8.042 -9.198 -29.264 1.00 97.25 431 GLN A N 1
ATOM 3264 C CA . GLN A 1 431 ? 8.140 -10.604 -29.684 1.00 97.25 431 GLN A CA 1
ATOM 3265 C C . GLN A 1 431 ? 7.736 -11.592 -28.583 1.00 97.25 431 GLN A C 1
ATOM 3267 O O . GLN A 1 431 ? 7.164 -12.635 -28.882 1.00 97.25 431 GLN A O 1
ATOM 3272 N N . ALA A 1 432 ? 8.014 -11.257 -27.324 1.00 97.00 432 ALA A N 1
ATOM 3273 C CA . ALA A 1 432 ? 7.648 -12.028 -26.140 1.00 97.00 432 ALA A CA 1
ATOM 3274 C C . ALA A 1 432 ? 6.198 -11.778 -25.684 1.00 97.00 432 ALA A C 1
ATOM 3276 O O . ALA A 1 432 ? 5.797 -12.246 -24.624 1.00 97.00 432 ALA A O 1
ATOM 3277 N N . ASN A 1 433 ? 5.405 -11.036 -26.471 1.00 95.25 433 ASN A N 1
ATOM 3278 C CA . ASN A 1 433 ? 4.016 -10.671 -26.184 1.00 95.25 433 ASN A CA 1
ATOM 3279 C C . ASN A 1 433 ? 3.806 -9.843 -24.904 1.00 95.25 433 ASN A C 1
ATOM 3281 O O . ASN A 1 433 ? 2.662 -9.653 -24.496 1.00 95.25 433 ASN A O 1
ATOM 3285 N N . CYS A 1 434 ? 4.854 -9.269 -24.304 1.00 96.75 434 CYS A N 1
ATOM 3286 C CA . CYS A 1 434 ? 4.720 -8.429 -23.108 1.00 96.75 434 CYS A CA 1
ATOM 3287 C C . CYS A 1 434 ? 3.805 -7.218 -23.367 1.00 96.75 434 CYS A C 1
ATOM 3289 O O . CYS A 1 434 ? 3.011 -6.835 -22.512 1.00 96.75 434 CYS A O 1
ATOM 3291 N N . ALA A 1 435 ? 3.859 -6.659 -24.581 1.00 94.81 435 ALA A N 1
ATOM 3292 C CA . ALA A 1 435 ? 3.054 -5.508 -25.000 1.00 94.81 435 ALA A CA 1
ATOM 3293 C C . ALA A 1 435 ? 1.543 -5.787 -25.140 1.00 94.81 435 ALA A C 1
ATOM 3295 O O . ALA A 1 435 ? 0.795 -4.859 -25.439 1.00 94.81 435 ALA A O 1
ATOM 3296 N N . THR A 1 436 ? 1.087 -7.032 -24.960 1.00 94.75 436 THR A N 1
ATOM 3297 C CA . THR A 1 436 ? -0.348 -7.374 -25.003 1.00 94.75 436 THR A CA 1
ATOM 3298 C C . THR A 1 436 ? -1.093 -6.892 -23.759 1.00 94.75 436 THR A C 1
ATOM 3300 O O . THR A 1 436 ? -2.205 -6.387 -23.891 1.00 94.75 436 THR A O 1
ATOM 3303 N N . CYS A 1 437 ? -0.447 -6.963 -22.591 1.00 96.00 437 CYS A N 1
ATOM 3304 C CA . CYS A 1 437 ? -0.941 -6.408 -21.329 1.00 96.00 437 CYS A CA 1
ATOM 3305 C C . CYS A 1 437 ? -0.182 -5.128 -20.952 1.00 96.00 437 CYS A C 1
ATOM 3307 O O . CYS A 1 437 ? -0.774 -4.150 -20.517 1.00 96.00 437 CYS A O 1
ATOM 3309 N N . HIS A 1 438 ? 1.134 -5.056 -21.164 1.00 96.00 438 HIS A N 1
ATOM 3310 C CA . HIS A 1 438 ? 1.929 -3.881 -20.793 1.00 96.00 438 HIS A CA 1
ATOM 3311 C C . HIS A 1 438 ? 2.010 -2.852 -21.930 1.00 96.00 438 HIS A C 1
ATOM 3313 O O . HIS A 1 438 ? 3.058 -2.639 -22.544 1.00 96.00 438 HIS A O 1
ATOM 3319 N N . ILE A 1 439 ? 0.879 -2.201 -22.209 1.00 93.75 439 ILE A N 1
ATOM 3320 C CA . ILE A 1 439 ? 0.692 -1.303 -23.358 1.00 93.75 439 ILE A CA 1
ATOM 3321 C C . ILE A 1 439 ? 1.344 0.082 -23.114 1.00 93.75 439 ILE A C 1
ATOM 3323 O O . ILE A 1 439 ? 1.055 0.721 -22.098 1.00 93.75 439 ILE A O 1
ATOM 3327 N N . PRO A 1 440 ? 2.201 0.600 -24.023 1.00 91.69 440 PRO A N 1
ATOM 3328 C CA . PRO A 1 440 ? 2.760 1.955 -23.924 1.00 91.69 440 PRO A CA 1
ATOM 3329 C C . PRO A 1 440 ? 1.683 3.065 -23.946 1.00 91.69 440 PRO A C 1
ATOM 3331 O O . PRO A 1 440 ? 0.611 2.872 -24.517 1.00 91.69 440 PRO A O 1
ATOM 3334 N N . PRO A 1 441 ? 1.954 4.268 -23.399 1.00 91.19 441 PRO A N 1
ATOM 3335 C CA . PRO A 1 441 ? 3.223 4.703 -22.807 1.00 91.19 441 PRO A CA 1
ATOM 3336 C C . PRO A 1 441 ? 3.328 4.437 -21.294 1.00 91.19 441 PRO A C 1
ATOM 3338 O O . PRO A 1 441 ? 4.372 4.699 -20.700 1.00 91.19 441 PRO A O 1
ATOM 3341 N N . PHE A 1 442 ? 2.261 3.936 -20.661 1.00 92.12 442 PHE A N 1
ATOM 3342 C CA . PHE A 1 442 ? 2.228 3.631 -19.224 1.00 92.12 442 PHE A CA 1
ATOM 3343 C C . PHE A 1 442 ? 2.557 2.167 -18.911 1.00 92.12 442 PHE A C 1
ATOM 3345 O O . PHE A 1 442 ? 2.715 1.813 -17.746 1.00 92.12 442 PHE A O 1
ATOM 3352 N N . PHE A 1 443 ? 2.710 1.326 -19.935 1.00 94.88 443 PHE A N 1
ATOM 3353 C CA . PHE A 1 443 ? 3.063 -0.091 -19.825 1.00 94.88 443 PHE A CA 1
ATOM 3354 C C . PHE A 1 443 ? 2.092 -0.873 -18.935 1.00 94.88 443 PHE A C 1
ATOM 3356 O O . PHE A 1 443 ? 2.493 -1.648 -18.070 1.00 94.88 443 PHE A O 1
ATOM 3363 N N . THR A 1 444 ? 0.804 -0.635 -19.158 1.00 96.00 444 THR A N 1
ATOM 3364 C CA . THR A 1 444 ? -0.329 -1.329 -18.542 1.00 96.00 444 THR A CA 1
ATOM 3365 C C . THR A 1 444 ? -1.551 -1.155 -19.440 1.00 96.00 444 THR A C 1
ATOM 3367 O O . THR A 1 444 ? -1.704 -0.123 -20.096 1.00 96.00 444 THR A O 1
ATOM 3370 N N . ASP A 1 445 ? -2.410 -2.164 -19.493 1.00 96.31 445 ASP A N 1
ATOM 3371 C CA . ASP A 1 445 ? -3.698 -2.128 -20.174 1.00 96.31 445 ASP A CA 1
ATOM 3372 C C . ASP A 1 445 ? -4.831 -1.704 -19.237 1.00 96.31 445 ASP A C 1
ATOM 3374 O O . ASP A 1 445 ? -5.973 -1.575 -19.683 1.00 96.31 445 ASP A O 1
ATOM 3378 N N . ASN A 1 446 ? -4.502 -1.436 -17.965 1.00 95.94 446 ASN A N 1
ATOM 3379 C CA . ASN A 1 446 ? -5.425 -1.005 -16.924 1.00 95.94 446 ASN A CA 1
ATOM 3380 C C . ASN A 1 446 ? -6.575 -2.003 -16.693 1.00 95.94 446 ASN A C 1
ATOM 3382 O O . ASN A 1 446 ? -7.677 -1.612 -16.304 1.00 95.94 446 ASN A O 1
ATOM 3386 N N . LYS A 1 447 ? -6.319 -3.299 -16.927 1.00 95.88 447 LYS A N 1
ATOM 3387 C CA . LYS A 1 447 ? -7.274 -4.388 -16.691 1.00 95.88 447 LYS A CA 1
ATOM 3388 C C . LYS A 1 447 ? -6.857 -5.270 -15.532 1.00 95.88 447 LYS A C 1
ATOM 3390 O O . LYS A 1 447 ? -5.680 -5.364 -15.187 1.00 95.88 447 LYS A O 1
ATOM 3395 N N . ILE A 1 448 ? -7.858 -5.937 -14.968 1.00 96.25 448 ILE A N 1
ATOM 3396 C CA . ILE A 1 448 ? -7.695 -7.036 -14.025 1.00 96.25 448 ILE A CA 1
ATOM 3397 C C . ILE A 1 448 ? -7.824 -8.333 -14.813 1.00 96.25 448 ILE A C 1
ATOM 3399 O O . ILE A 1 448 ? -8.833 -8.559 -15.481 1.00 96.25 448 ILE A O 1
ATOM 3403 N N . HIS A 1 449 ? -6.802 -9.171 -14.726 1.00 95.50 449 HIS A N 1
ATOM 3404 C CA . HIS A 1 449 ? -6.797 -10.509 -15.293 1.00 95.50 449 HIS A CA 1
ATOM 3405 C C . HIS A 1 449 ? -7.057 -11.530 -14.192 1.00 95.50 449 HIS A C 1
ATOM 3407 O O . HIS A 1 449 ? -6.515 -11.417 -13.087 1.00 95.50 449 HIS A O 1
ATOM 3413 N N . SER A 1 450 ? -7.877 -12.532 -14.502 1.00 95.00 450 SER A N 1
ATOM 3414 C CA . SER A 1 450 ? -8.176 -13.614 -13.559 1.00 95.00 450 SER A CA 1
ATOM 3415 C C . SER A 1 450 ? -6.910 -14.390 -13.212 1.00 95.00 450 SER A C 1
ATOM 3417 O O . SER A 1 450 ? -6.038 -14.578 -14.064 1.00 95.00 450 SER A O 1
ATOM 3419 N N . VAL A 1 451 ? -6.797 -14.872 -11.975 1.00 93.25 451 VAL A N 1
ATOM 3420 C CA . VAL A 1 451 ? -5.621 -15.654 -11.561 1.00 93.25 451 VAL A CA 1
ATOM 3421 C C . VAL A 1 451 ? -5.456 -16.935 -12.390 1.00 93.25 451 VAL A C 1
ATOM 3423 O O . VAL A 1 451 ? -4.326 -17.358 -12.635 1.00 93.25 451 VAL A O 1
ATOM 3426 N N . GLU A 1 452 ? -6.556 -17.510 -12.885 1.00 91.62 452 GLU A N 1
ATOM 3427 C CA . GLU A 1 452 ? -6.563 -18.658 -13.799 1.00 91.62 452 GLU A CA 1
ATOM 3428 C C . GLU A 1 452 ? -5.913 -18.356 -15.150 1.00 91.62 452 GLU A C 1
ATOM 3430 O O . GLU A 1 452 ? -5.283 -19.235 -15.734 1.00 91.62 452 GLU A O 1
ATOM 3435 N N . GLU A 1 453 ? -6.081 -17.133 -15.654 1.00 91.62 453 GLU A N 1
ATOM 3436 C CA . GLU A 1 453 ? -5.506 -16.694 -16.926 1.00 91.62 453 GLU A CA 1
ATOM 3437 C C . GLU A 1 453 ? -3.994 -16.496 -16.811 1.00 91.62 453 GLU A C 1
ATOM 3439 O O . GLU A 1 453 ? -3.247 -16.940 -17.682 1.00 91.62 453 GLU A O 1
ATOM 3444 N N . ILE A 1 454 ? -3.540 -15.830 -15.743 1.00 90.50 454 ILE A N 1
ATOM 3445 C CA . ILE A 1 454 ? -2.147 -15.374 -15.634 1.00 90.50 454 ILE A CA 1
ATOM 3446 C C . ILE A 1 454 ? -1.240 -16.296 -14.817 1.00 90.50 454 ILE A C 1
ATOM 3448 O O . ILE A 1 454 ? -0.028 -16.168 -14.934 1.00 90.50 454 ILE A O 1
ATOM 3452 N N . GLY A 1 455 ? -1.770 -17.212 -13.999 1.00 87.88 455 GLY A N 1
ATOM 3453 C CA . GLY A 1 455 ? -0.963 -18.222 -13.300 1.00 87.88 455 GLY A CA 1
ATOM 3454 C C . GLY A 1 455 ? 0.014 -17.660 -12.257 1.00 87.88 455 GLY A C 1
ATOM 3455 O O . GLY A 1 455 ? 1.183 -18.024 -12.238 1.00 87.88 455 GLY A O 1
ATOM 3456 N N . THR A 1 456 ? -0.448 -16.769 -11.379 1.00 90.38 456 THR A N 1
ATOM 3457 C CA . THR A 1 456 ? 0.347 -16.185 -10.276 1.00 90.38 456 THR A CA 1
ATOM 3458 C C . THR A 1 456 ? -0.058 -16.771 -8.917 1.00 90.38 456 THR A C 1
ATOM 3460 O O . THR A 1 456 ? -1.059 -17.482 -8.818 1.00 90.38 456 THR A O 1
ATOM 3463 N N . ASN A 1 457 ? 0.694 -16.481 -7.848 1.00 92.56 457 ASN A N 1
ATOM 3464 C CA . ASN A 1 457 ? 0.278 -16.828 -6.483 1.00 92.56 457 ASN A CA 1
ATOM 3465 C C . ASN A 1 457 ? -1.144 -16.277 -6.206 1.00 92.56 457 ASN A C 1
ATOM 3467 O O . ASN A 1 457 ? -1.360 -15.084 -6.402 1.00 92.56 457 ASN A O 1
ATOM 3471 N N . PRO A 1 458 ? -2.122 -17.106 -5.785 1.00 92.88 458 PRO A N 1
ATOM 3472 C CA . PRO A 1 458 ? -3.525 -16.700 -5.665 1.00 92.88 458 PRO A CA 1
ATOM 3473 C C . PRO A 1 458 ? -3.887 -16.059 -4.317 1.00 92.88 458 PRO A C 1
ATOM 3475 O O . PRO A 1 458 ? -5.049 -15.709 -4.099 1.00 92.88 458 PRO A O 1
ATOM 3478 N N . ALA A 1 459 ? -2.953 -15.953 -3.366 1.00 91.94 459 ALA A N 1
ATOM 3479 C CA . ALA A 1 459 ? -3.277 -15.525 -2.008 1.00 91.94 459 ALA A CA 1
ATOM 3480 C C . ALA A 1 459 ? -3.862 -14.106 -1.975 1.00 91.94 459 ALA A C 1
ATOM 3482 O O . ALA A 1 459 ? -4.951 -13.924 -1.427 1.00 91.94 459 ALA A O 1
ATOM 3483 N N . ARG A 1 460 ? -3.192 -13.128 -2.603 1.00 92.81 460 ARG A N 1
ATOM 3484 C CA . ARG A 1 460 ? -3.683 -11.741 -2.649 1.00 92.81 460 ARG A CA 1
ATOM 3485 C C . ARG A 1 460 ? -4.870 -11.556 -3.590 1.00 92.81 460 ARG A C 1
ATOM 3487 O O . ARG A 1 460 ? -5.777 -10.825 -3.222 1.00 92.81 460 ARG A O 1
ATOM 3494 N N . ALA A 1 461 ? -4.929 -12.257 -4.722 1.00 92.81 461 ALA A N 1
ATOM 3495 C CA . ALA A 1 461 ? -6.055 -12.171 -5.664 1.00 92.81 461 ALA A CA 1
ATOM 3496 C C . ALA A 1 461 ? -7.438 -12.366 -5.009 1.00 92.81 461 ALA A C 1
ATOM 3498 O O . ALA A 1 461 ? -8.426 -11.804 -5.472 1.00 92.81 461 ALA A O 1
ATOM 3499 N N . ARG A 1 462 ? -7.516 -13.152 -3.927 1.00 91.12 462 ARG A N 1
ATOM 3500 C CA . ARG A 1 462 ? -8.766 -13.439 -3.204 1.00 91.12 462 ARG A CA 1
ATOM 3501 C C . ARG A 1 462 ? -9.207 -12.344 -2.233 1.00 91.12 462 ARG A C 1
ATOM 3503 O O . ARG A 1 462 ? -10.273 -12.481 -1.624 1.00 91.12 462 ARG A O 1
ATOM 3510 N N . ALA A 1 463 ? -8.405 -11.298 -2.053 1.00 88.38 463 ALA A N 1
ATOM 3511 C CA . ALA A 1 463 ? -8.745 -10.198 -1.168 1.00 88.38 463 ALA A CA 1
ATOM 3512 C C . ALA A 1 463 ? -10.137 -9.651 -1.515 1.00 88.38 463 ALA A C 1
ATOM 3514 O O . ALA A 1 463 ? -10.497 -9.469 -2.678 1.00 88.38 463 ALA A O 1
ATOM 3515 N N . ARG A 1 464 ? -10.947 -9.426 -0.476 1.00 83.19 464 ARG A N 1
ATOM 3516 C CA . ARG A 1 464 ? -12.293 -8.824 -0.562 1.00 83.19 464 ARG A CA 1
ATOM 3517 C C . ARG A 1 464 ? -13.348 -9.600 -1.357 1.00 83.19 464 ARG A C 1
ATOM 3519 O O . ARG A 1 464 ? -14.474 -9.113 -1.443 1.00 83.19 464 ARG A O 1
ATOM 3526 N N . LEU A 1 465 ? -13.078 -10.823 -1.826 1.00 90.94 465 LEU A N 1
ATOM 3527 C CA . LEU A 1 465 ? -14.121 -11.688 -2.403 1.00 90.94 465 LEU A CA 1
ATOM 3528 C C . LEU A 1 465 ? -15.305 -11.873 -1.438 1.00 90.94 465 LEU A C 1
ATOM 3530 O O . LEU A 1 465 ? -16.461 -11.835 -1.860 1.00 90.94 465 LEU A O 1
ATOM 3534 N N . GLY A 1 466 ? -15.021 -11.972 -0.133 1.00 89.00 466 GLY A N 1
ATOM 3535 C CA . GLY A 1 466 ? -16.033 -12.061 0.927 1.00 89.00 466 GLY A CA 1
ATOM 3536 C C . GLY A 1 466 ? -16.952 -10.837 1.047 1.00 89.00 466 GLY A C 1
ATOM 3537 O O . GLY A 1 466 ? -18.020 -10.938 1.639 1.00 89.00 466 GLY A O 1
ATOM 3538 N N . LEU A 1 467 ? -16.590 -9.693 0.453 1.00 90.69 467 LEU A N 1
ATOM 3539 C CA . LEU A 1 467 ? -17.425 -8.489 0.457 1.00 90.69 467 LEU A CA 1
ATOM 3540 C C . LEU A 1 467 ? -18.399 -8.420 -0.722 1.00 90.69 467 LEU A C 1
ATOM 3542 O O . LEU A 1 467 ? -19.319 -7.611 -0.673 1.00 90.69 467 LEU A O 1
ATOM 3546 N N . ASN A 1 468 ? -18.241 -9.243 -1.767 1.00 92.19 468 ASN A N 1
ATOM 3547 C CA . ASN A 1 468 ? -19.002 -9.099 -3.016 1.00 92.19 468 ASN A CA 1
ATOM 3548 C C . ASN A 1 468 ? -20.526 -9.101 -2.801 1.00 92.19 468 ASN A C 1
ATOM 3550 O O . ASN A 1 468 ? -21.241 -8.337 -3.437 1.00 92.19 468 ASN A O 1
ATOM 3554 N N . GLN A 1 469 ? -21.025 -9.931 -1.882 1.00 94.06 469 GLN A N 1
ATOM 3555 C CA . GLN A 1 469 ? -22.460 -10.031 -1.579 1.00 94.06 469 GLN A CA 1
ATOM 3556 C C . GLN A 1 469 ? -22.984 -8.907 -0.670 1.00 94.06 469 GLN A C 1
ATOM 3558 O O . GLN A 1 469 ? -24.186 -8.824 -0.434 1.00 94.06 469 GLN A O 1
ATOM 3563 N N . LEU A 1 470 ? -22.091 -8.069 -0.142 1.00 95.69 470 LEU A N 1
ATOM 3564 C CA . LEU A 1 470 ? -22.398 -6.987 0.796 1.00 95.69 470 LEU A CA 1
ATOM 3565 C C . LEU A 1 470 ? -22.381 -5.608 0.123 1.00 95.69 470 LEU A C 1
ATOM 3567 O O . LEU A 1 470 ? -22.758 -4.623 0.750 1.00 95.69 470 LEU A O 1
ATOM 3571 N N . LEU A 1 471 ? -21.918 -5.521 -1.128 1.00 97.00 471 LEU A N 1
ATOM 3572 C CA . LEU A 1 471 ? -21.742 -4.253 -1.827 1.00 97.00 471 LEU A CA 1
ATOM 3573 C C . LEU A 1 471 ? -23.083 -3.552 -2.075 1.00 97.00 471 LEU A C 1
ATOM 3575 O O . LEU A 1 471 ? -23.986 -4.107 -2.700 1.00 97.00 471 LEU A O 1
ATOM 3579 N N . VAL A 1 472 ? -23.166 -2.287 -1.668 1.00 97.94 472 VAL A N 1
ATOM 3580 C CA . VAL A 1 472 ? -24.224 -1.352 -2.074 1.00 97.94 472 VAL A CA 1
ATOM 3581 C C . VAL A 1 472 ? -23.719 -0.413 -3.179 1.00 97.94 472 VAL A C 1
ATOM 3583 O O . VAL A 1 472 ? -22.502 -0.233 -3.316 1.00 97.94 472 VAL A O 1
ATOM 3586 N N . PRO A 1 473 ? -24.615 0.202 -3.983 1.00 98.19 473 PRO A N 1
ATOM 3587 C CA . PRO A 1 473 ? -24.201 1.138 -5.023 1.00 98.19 473 PRO A CA 1
ATOM 3588 C C . PRO A 1 473 ? -23.346 2.276 -4.441 1.00 98.19 473 PRO A C 1
ATOM 3590 O O . PRO A 1 473 ? -23.763 2.896 -3.459 1.00 98.19 473 PRO A O 1
ATOM 3593 N N . PRO A 1 474 ? -22.169 2.577 -5.020 1.00 98.19 474 PRO A N 1
ATOM 3594 C CA . PRO A 1 474 ? -21.286 3.603 -4.486 1.00 98.19 474 PRO A CA 1
ATOM 3595 C C . PRO A 1 474 ? -21.878 4.998 -4.701 1.00 98.19 474 PRO A C 1
ATOM 3597 O O . PRO A 1 474 ? -22.237 5.381 -5.818 1.00 98.19 474 PRO A O 1
ATOM 3600 N N . LYS A 1 475 ? -21.947 5.773 -3.619 1.00 98.50 475 LYS A N 1
ATOM 3601 C CA . LYS A 1 475 ? -22.407 7.164 -3.619 1.00 98.50 475 LYS A CA 1
ATOM 3602 C C . LYS A 1 475 ? -21.471 8.043 -2.799 1.00 98.50 475 LYS A C 1
ATOM 3604 O O . LYS A 1 475 ? -20.796 7.567 -1.888 1.00 98.50 475 LYS A O 1
ATOM 3609 N N . LEU A 1 476 ? -21.455 9.334 -3.111 1.00 98.69 476 LEU A N 1
ATOM 3610 C CA . LEU A 1 476 ? -20.658 10.361 -2.434 1.00 98.69 476 LEU A CA 1
ATOM 3611 C C . LEU A 1 476 ? -21.515 11.594 -2.155 1.00 98.69 476 LEU A C 1
ATOM 3613 O O . LEU A 1 476 ? -22.473 11.833 -2.877 1.00 98.69 476 LEU A O 1
ATOM 3617 N N . TYR A 1 477 ? -21.190 12.397 -1.143 1.00 98.69 477 TYR A N 1
ATOM 3618 C CA . TYR A 1 477 ? -21.761 13.746 -1.065 1.00 98.69 477 TYR A CA 1
ATOM 3619 C C . TYR A 1 477 ? -21.125 14.641 -2.137 1.00 98.69 477 TYR A C 1
ATOM 3621 O O . TYR A 1 477 ? -20.024 14.353 -2.619 1.00 98.69 477 TYR A O 1
ATOM 3629 N N . THR A 1 478 ? -21.796 15.724 -2.525 1.00 98.38 478 THR A N 1
ATOM 3630 C CA . THR A 1 478 ? -21.190 16.709 -3.432 1.00 98.38 478 THR A CA 1
ATOM 3631 C C . THR A 1 478 ? -19.954 17.345 -2.796 1.00 98.38 478 THR A C 1
ATOM 3633 O O . THR A 1 478 ? -19.892 17.529 -1.579 1.00 98.38 478 THR A O 1
ATOM 3636 N N . PHE A 1 479 ? -18.948 17.694 -3.602 1.00 98.44 479 PHE A N 1
ATOM 3637 C CA . PHE A 1 479 ? -17.644 18.131 -3.078 1.00 98.44 479 PHE A CA 1
ATOM 3638 C C . PHE A 1 479 ? -17.651 19.550 -2.490 1.00 98.44 479 PHE A C 1
ATOM 3640 O O . PHE A 1 479 ? -16.651 19.967 -1.914 1.00 98.44 479 PHE A O 1
ATOM 3647 N N . ASP A 1 480 ? -18.764 20.281 -2.592 1.00 97.62 480 ASP A N 1
ATOM 3648 C CA . ASP A 1 480 ? -19.008 21.555 -1.903 1.00 97.62 480 ASP A CA 1
ATOM 3649 C C . ASP A 1 480 ? -19.634 21.366 -0.508 1.00 97.62 480 ASP A C 1
ATOM 3651 O O . ASP A 1 480 ? -19.792 22.331 0.241 1.00 97.62 480 ASP A O 1
ATOM 3655 N N . THR A 1 481 ? -19.982 20.130 -0.134 1.00 98.50 481 THR A N 1
ATOM 3656 C CA . THR A 1 481 ? -20.620 19.819 1.149 1.00 98.50 481 THR A CA 1
ATOM 3657 C C . THR A 1 481 ? -19.657 20.084 2.316 1.00 98.50 481 THR A C 1
ATOM 3659 O O . THR A 1 481 ? -18.547 19.544 2.319 1.00 98.50 481 THR A O 1
ATOM 3662 N N . PRO A 1 482 ? -20.046 20.872 3.337 1.00 98.00 482 PRO A N 1
ATOM 3663 C CA . PRO A 1 482 ? -19.229 21.053 4.533 1.00 98.00 482 PRO A CA 1
ATOM 3664 C C . PRO A 1 482 ? -19.250 19.802 5.423 1.00 98.00 482 PRO A C 1
ATOM 3666 O O . PRO A 1 482 ? -20.182 19.001 5.380 1.00 98.00 482 PRO A O 1
ATOM 3669 N N . VAL A 1 483 ? -18.239 19.663 6.276 1.00 97.19 483 VAL A N 1
ATOM 3670 C CA . VAL A 1 483 ? -18.140 18.633 7.313 1.00 97.19 483 VAL A CA 1
ATOM 3671 C C . VAL A 1 483 ? -18.147 19.323 8.682 1.00 97.19 483 VAL A C 1
ATOM 3673 O O . VAL A 1 483 ? -17.248 20.131 8.938 1.00 97.19 483 VAL A O 1
ATOM 3676 N N . PRO A 1 484 ? -19.099 19.022 9.590 1.00 95.75 484 PRO A N 1
ATOM 3677 C CA . PRO A 1 484 ? -20.052 17.901 9.572 1.00 95.75 484 PRO A CA 1
ATOM 3678 C C . PRO A 1 484 ? -21.120 17.967 8.475 1.00 95.75 484 PRO A C 1
ATOM 3680 O O . PRO A 1 484 ? -21.597 19.045 8.134 1.00 95.75 484 PRO A O 1
ATOM 3683 N N . ILE A 1 485 ? -21.510 16.794 7.967 1.00 97.12 485 ILE A N 1
ATOM 3684 C CA . ILE A 1 485 ? -22.448 16.664 6.846 1.00 97.12 485 ILE A CA 1
ATOM 3685 C C . ILE A 1 485 ? -23.847 17.179 7.243 1.00 97.12 485 ILE A C 1
ATOM 3687 O O . ILE A 1 485 ? -24.443 16.650 8.188 1.00 97.12 485 ILE A O 1
ATOM 3691 N N . PRO A 1 486 ? -24.411 18.174 6.532 1.00 97.38 486 PRO A N 1
ATOM 3692 C CA . PRO A 1 486 ? -25.784 18.622 6.745 1.00 97.38 486 PRO A CA 1
ATOM 3693 C C . PRO A 1 486 ? -26.811 17.536 6.400 1.00 97.38 486 PRO A C 1
ATOM 3695 O O . PRO A 1 486 ? -26.639 16.784 5.445 1.00 97.38 486 PRO A O 1
ATOM 3698 N N . ALA A 1 487 ? -27.944 17.508 7.107 1.00 94.62 487 ALA A N 1
ATOM 3699 C CA . ALA A 1 487 ? -28.996 16.505 6.890 1.00 94.62 487 ALA A CA 1
ATOM 3700 C C . ALA A 1 487 ? -29.595 16.511 5.466 1.00 94.62 487 ALA A C 1
ATOM 3702 O O . ALA A 1 487 ? -30.145 15.510 5.021 1.00 94.62 487 ALA A O 1
ATOM 3703 N N . ASN A 1 488 ? -29.503 17.638 4.758 1.00 95.31 488 ASN A N 1
ATOM 3704 C CA . ASN A 1 488 ? -29.978 17.828 3.387 1.00 95.31 488 ASN A CA 1
ATOM 3705 C C . ASN A 1 488 ? -28.833 17.902 2.360 1.00 95.31 488 ASN A C 1
ATOM 3707 O O . ASN A 1 488 ? -29.025 18.480 1.288 1.00 95.31 488 ASN A O 1
ATOM 3711 N N . ALA A 1 489 ? -27.648 17.379 2.697 1.00 97.81 489 ALA A N 1
ATOM 3712 C CA . ALA A 1 489 ? -26.517 17.323 1.779 1.00 97.81 489 ALA A CA 1
ATOM 3713 C C . ALA A 1 489 ? -26.895 16.589 0.485 1.00 97.81 489 ALA A C 1
ATOM 3715 O O . ALA A 1 489 ? -27.597 15.574 0.500 1.00 97.81 489 ALA A O 1
ATOM 3716 N N . GLN A 1 490 ? -26.428 17.119 -0.642 1.00 97.62 490 GLN A N 1
ATOM 3717 C CA . GLN A 1 490 ? -26.664 16.513 -1.945 1.00 97.62 490 GLN A CA 1
ATOM 3718 C C . GLN A 1 490 ? -25.754 15.302 -2.137 1.00 97.62 490 GLN A C 1
ATOM 3720 O O . GLN A 1 490 ? -24.639 15.253 -1.616 1.00 97.62 490 GLN A O 1
ATOM 3725 N N . VAL A 1 491 ? -26.242 14.323 -2.895 1.00 98.31 491 VAL A N 1
ATOM 3726 C CA . VAL A 1 491 ? -25.566 13.046 -3.125 1.00 98.31 491 VAL A CA 1
ATOM 3727 C C . VAL A 1 491 ? -25.347 12.844 -4.620 1.00 98.31 491 VAL A C 1
ATOM 3729 O O . VAL A 1 491 ? -26.227 13.119 -5.431 1.00 98.31 491 VAL A O 1
ATOM 3732 N N . LEU A 1 492 ? -24.169 12.335 -4.954 1.00 98.19 492 LEU A N 1
ATOM 3733 C CA . LEU A 1 492 ? -23.708 11.932 -6.269 1.00 98.19 492 LEU A CA 1
ATOM 3734 C C . LEU A 1 492 ? -23.699 10.408 -6.360 1.00 98.19 492 LEU A C 1
ATOM 3736 O O . LEU A 1 492 ? -23.196 9.732 -5.458 1.00 98.19 492 LEU A O 1
ATOM 3740 N N . ASP A 1 493 ? -24.189 9.874 -7.474 1.00 97.75 493 ASP A N 1
ATOM 3741 C CA . ASP A 1 493 ? -23.918 8.486 -7.839 1.00 97.75 493 ASP A CA 1
ATOM 3742 C C . ASP A 1 493 ? -22.492 8.389 -8.406 1.00 97.75 493 ASP A C 1
ATOM 3744 O O . ASP A 1 493 ? -22.088 9.200 -9.244 1.00 97.75 493 ASP A O 1
ATOM 3748 N N . VAL A 1 494 ? -21.716 7.402 -7.951 1.00 98.06 494 VAL A N 1
ATOM 3749 C CA . VAL A 1 494 ? -20.365 7.153 -8.471 1.00 98.06 494 VAL A CA 1
ATOM 3750 C C . VAL A 1 494 ? -20.467 6.226 -9.688 1.00 98.06 494 VAL A C 1
ATOM 3752 O O . VAL A 1 494 ? -20.984 5.113 -9.556 1.00 98.06 494 VAL A O 1
ATOM 3755 N N . PRO A 1 495 ? -19.969 6.629 -10.871 1.00 97.06 495 PRO A N 1
ATOM 3756 C CA . PRO A 1 495 ? -20.025 5.787 -12.061 1.00 97.06 495 PRO A CA 1
ATOM 3757 C C . PRO A 1 495 ? -19.241 4.476 -11.898 1.00 97.06 495 PRO A C 1
ATOM 3759 O O . PRO A 1 495 ? -18.111 4.472 -11.413 1.00 97.06 495 PRO A O 1
ATOM 3762 N N . THR A 1 496 ? -19.835 3.375 -12.361 1.00 96.94 496 THR A N 1
ATOM 3763 C CA . THR A 1 496 ? -19.240 2.020 -12.358 1.00 96.94 496 THR A CA 1
ATOM 3764 C C . THR A 1 496 ? -19.212 1.373 -13.750 1.00 96.94 496 THR A C 1
ATOM 3766 O O . THR A 1 496 ? -18.689 0.274 -13.927 1.00 96.94 496 THR A O 1
ATOM 3769 N N . GLU A 1 497 ? -19.749 2.065 -14.761 1.00 94.44 497 GLU A N 1
ATOM 3770 C CA . GLU A 1 497 ? -19.830 1.576 -16.137 1.00 94.44 497 GLU A CA 1
ATOM 3771 C C . GLU A 1 497 ? -18.436 1.283 -16.711 1.00 94.44 497 GLU A C 1
ATOM 3773 O O . GLU A 1 497 ? -17.533 2.120 -16.652 1.00 94.44 497 GLU A O 1
ATOM 3778 N N . GLY A 1 498 ? -18.271 0.084 -17.276 1.00 92.25 498 GLY A N 1
ATOM 3779 C CA . GLY A 1 498 ? -16.997 -0.389 -17.826 1.00 92.25 498 GLY A CA 1
ATOM 3780 C C . GLY A 1 498 ? -15.990 -0.873 -16.778 1.00 92.25 498 GLY A C 1
ATOM 3781 O O . GLY A 1 498 ? -14.897 -1.282 -17.156 1.00 92.25 498 GLY A O 1
ATOM 3782 N N . ILE A 1 499 ? -16.345 -0.837 -15.488 1.00 94.81 499 ILE A N 1
ATOM 3783 C CA . ILE A 1 499 ? -15.517 -1.331 -14.379 1.00 94.81 499 ILE A CA 1
ATOM 3784 C C . ILE A 1 499 ? -16.133 -2.601 -13.790 1.00 94.81 499 ILE A C 1
ATOM 3786 O O . ILE A 1 499 ? -15.429 -3.589 -13.593 1.00 94.81 499 ILE A O 1
ATOM 3790 N N . SER A 1 500 ? -17.441 -2.592 -13.532 1.00 94.38 500 SER A N 1
ATOM 3791 C CA . SER A 1 500 ? -18.194 -3.731 -13.001 1.00 94.38 500 SER A CA 1
ATOM 3792 C C . SER A 1 500 ? -19.483 -3.962 -13.793 1.00 94.38 500 SER A C 1
ATOM 3794 O O . SER A 1 500 ? -20.017 -3.045 -14.418 1.00 94.38 500 SER A O 1
ATOM 3796 N N . ASP A 1 501 ? -19.997 -5.195 -13.762 1.00 93.62 501 ASP A N 1
ATOM 3797 C CA . ASP A 1 501 ? -21.227 -5.560 -14.485 1.00 93.62 501 ASP A CA 1
ATOM 3798 C C . ASP A 1 501 ? -22.467 -4.869 -13.897 1.00 93.62 501 ASP A C 1
ATOM 3800 O O . ASP A 1 501 ? -23.411 -4.528 -14.610 1.00 93.62 501 ASP A O 1
ATOM 3804 N N . THR A 1 502 ? -22.456 -4.641 -12.583 1.00 95.06 502 THR A N 1
ATOM 3805 C CA . THR A 1 502 ? -23.460 -3.858 -11.859 1.00 95.06 502 THR A CA 1
ATOM 3806 C C . THR A 1 502 ? -22.787 -2.961 -10.811 1.00 95.06 502 THR A C 1
ATOM 3808 O O . THR A 1 502 ? -21.650 -3.234 -10.409 1.00 95.06 502 THR A O 1
ATOM 3811 N N . PRO A 1 503 ? -23.478 -1.933 -10.280 1.00 95.75 503 PRO A N 1
ATOM 3812 C CA . PRO A 1 503 ? -22.947 -1.107 -9.191 1.00 95.75 503 PRO A CA 1
ATOM 3813 C C . PRO A 1 503 ? -22.684 -1.854 -7.869 1.00 95.75 503 PRO A C 1
ATOM 3815 O O . PRO A 1 503 ? -22.104 -1.273 -6.957 1.00 95.75 503 PRO A O 1
ATOM 3818 N N . THR A 1 504 ? -23.125 -3.110 -7.746 1.00 96.19 504 THR A N 1
ATOM 3819 C CA . THR A 1 504 ? -23.052 -3.939 -6.527 1.00 96.19 504 THR A CA 1
ATOM 3820 C C . THR A 1 504 ? -22.268 -5.235 -6.746 1.00 96.19 504 THR A C 1
ATOM 3822 O O . THR A 1 504 ? -22.481 -6.223 -6.052 1.00 96.19 504 THR A O 1
ATOM 3825 N N . THR A 1 505 ? -21.390 -5.268 -7.744 1.00 94.31 505 THR A N 1
ATOM 3826 C CA . THR A 1 505 ? -20.499 -6.403 -8.024 1.00 94.31 505 THR A CA 1
ATOM 3827 C C . THR A 1 505 ? -19.063 -5.918 -8.069 1.00 94.31 505 THR A C 1
ATOM 3829 O O . THR A 1 505 ? -18.814 -4.792 -8.500 1.00 94.31 505 THR A O 1
ATOM 3832 N N . LEU A 1 506 ? -18.119 -6.770 -7.672 1.00 94.81 506 LEU A N 1
ATOM 3833 C CA . LEU A 1 506 ? -16.692 -6.485 -7.819 1.00 94.81 506 LEU A CA 1
ATOM 3834 C C . LEU A 1 506 ? -16.304 -6.190 -9.287 1.00 94.81 506 LEU A C 1
ATOM 3836 O O . LEU A 1 506 ? -17.014 -6.611 -10.207 1.00 94.81 506 LEU A O 1
ATOM 3840 N N . PRO A 1 507 ? -15.187 -5.471 -9.514 1.00 95.19 507 PRO A N 1
ATOM 3841 C CA . PRO A 1 507 ? -14.650 -5.225 -10.848 1.00 95.19 507 PRO A CA 1
ATOM 3842 C C . PRO A 1 507 ? -14.504 -6.481 -11.721 1.00 95.19 507 PRO A C 1
ATOM 3844 O O . PRO A 1 507 ? -14.225 -7.582 -11.233 1.00 95.19 507 PRO A O 1
ATOM 3847 N N . GLN A 1 508 ? -14.657 -6.299 -13.033 1.00 94.56 508 GLN A N 1
ATOM 3848 C CA . GLN A 1 508 ? -14.467 -7.355 -14.029 1.00 94.56 508 GLN A CA 1
ATOM 3849 C C . GLN A 1 508 ? -13.062 -7.962 -13.917 1.00 94.56 508 GLN A C 1
ATOM 3851 O O . GLN A 1 508 ? -12.087 -7.239 -13.741 1.00 94.56 508 GLN A O 1
ATOM 3856 N N . GLY A 1 509 ? -12.964 -9.291 -14.016 1.00 93.12 509 GLY A N 1
ATOM 3857 C CA . GLY A 1 509 ? -11.706 -10.038 -13.880 1.00 93.12 509 GLY A CA 1
ATOM 3858 C C . GLY A 1 509 ? -11.398 -10.536 -12.463 1.00 93.12 509 GLY A C 1
ATOM 3859 O O . GLY A 1 509 ? -10.554 -11.414 -12.316 1.00 93.12 509 GLY A O 1
ATOM 3860 N N . ILE A 1 510 ? -12.102 -10.046 -11.431 1.00 93.94 510 ILE A N 1
ATOM 3861 C CA . ILE A 1 510 ? -11.937 -10.536 -10.051 1.00 93.94 510 ILE A CA 1
ATOM 3862 C C . ILE A 1 510 ? -12.744 -11.815 -9.799 1.00 93.94 510 ILE A C 1
ATOM 3864 O O . ILE A 1 510 ? -12.276 -12.721 -9.123 1.00 93.94 510 ILE A O 1
ATOM 3868 N N . LEU A 1 511 ? -13.980 -11.913 -10.286 1.00 93.31 511 LEU A N 1
ATOM 3869 C CA . LEU A 1 511 ? -14.832 -13.069 -9.986 1.00 93.31 511 LEU A CA 1
ATOM 3870 C C . LEU A 1 511 ? -14.554 -14.256 -10.928 1.00 93.31 511 LEU A C 1
ATOM 3872 O O . LEU A 1 511 ? -14.321 -14.036 -12.117 1.00 93.31 511 LEU A O 1
ATOM 3876 N N . PRO A 1 512 ? -14.663 -15.513 -10.441 1.00 93.00 512 PRO A N 1
ATOM 3877 C CA . PRO A 1 512 ? -15.046 -15.906 -9.076 1.00 93.00 512 PRO A CA 1
ATOM 3878 C C . PRO A 1 512 ? -13.877 -16.055 -8.084 1.00 93.00 512 PRO A C 1
ATOM 3880 O O . PRO A 1 512 ? -14.121 -16.087 -6.881 1.00 93.00 512 PRO A O 1
ATOM 3883 N N . ASN A 1 513 ? -12.636 -16.168 -8.562 1.00 92.62 513 ASN A N 1
ATOM 3884 C CA . ASN A 1 513 ? -11.514 -16.701 -7.773 1.00 92.62 513 ASN A CA 1
ATOM 3885 C C . ASN A 1 513 ? -10.405 -15.686 -7.466 1.00 92.62 513 ASN A C 1
ATOM 3887 O O . ASN A 1 513 ? -9.407 -16.025 -6.828 1.00 92.62 513 ASN A O 1
ATOM 3891 N N . GLY A 1 514 ? -10.597 -14.441 -7.877 1.00 94.00 514 GLY A N 1
ATOM 3892 C CA . GLY A 1 514 ? -9.640 -13.362 -7.739 1.00 94.00 514 GLY A CA 1
ATOM 3893 C C . GLY A 1 514 ? -8.891 -13.052 -9.031 1.00 94.00 514 GLY A C 1
ATOM 3894 O O . GLY A 1 514 ? -8.887 -13.822 -9.993 1.00 94.00 514 GLY A O 1
ATOM 3895 N N . GLY A 1 515 ? -8.211 -11.911 -9.027 1.00 94.94 515 GLY A N 1
ATOM 3896 C CA . GLY A 1 515 ? -7.412 -11.456 -10.154 1.00 94.94 515 GLY A CA 1
ATOM 3897 C C . GLY A 1 515 ? -6.329 -10.476 -9.730 1.00 94.94 515 GLY A C 1
ATOM 3898 O O . GLY A 1 515 ? -6.280 -10.035 -8.581 1.00 94.94 515 GLY A O 1
ATOM 3899 N N . TYR A 1 516 ? -5.454 -10.150 -10.673 1.00 95.56 516 TYR A N 1
ATOM 3900 C CA . TYR A 1 516 ? -4.457 -9.097 -10.518 1.00 95.56 516 TYR A CA 1
ATOM 3901 C C . TYR A 1 516 ? -4.592 -8.093 -11.638 1.00 95.56 516 TYR A C 1
ATOM 3903 O O . TYR A 1 516 ? -4.835 -8.453 -12.792 1.00 95.56 516 TYR A O 1
ATOM 3911 N N . LYS A 1 517 ? -4.387 -6.824 -11.301 1.00 95.50 517 LYS A N 1
ATOM 3912 C CA . LYS A 1 517 ? -4.292 -5.792 -12.319 1.00 95.50 517 LYS A CA 1
ATOM 3913 C C . LYS A 1 517 ? -2.916 -5.811 -12.962 1.00 95.50 517 LYS A C 1
ATOM 3915 O O . LYS A 1 517 ? -1.908 -5.983 -12.274 1.00 95.50 517 LYS A O 1
ATOM 3920 N N . THR A 1 518 ? -2.853 -5.571 -14.267 1.00 95.62 518 THR A N 1
ATOM 3921 C CA . THR A 1 518 ? -1.573 -5.375 -14.952 1.00 95.62 518 THR A CA 1
ATOM 3922 C C . THR A 1 518 ? -0.892 -4.134 -14.377 1.00 95.62 518 THR A C 1
ATOM 3924 O O . THR A 1 518 ? -1.312 -2.999 -14.619 1.00 95.62 518 THR A O 1
ATOM 3927 N N . THR A 1 519 ? 0.150 -4.305 -13.566 1.00 94.31 519 THR A N 1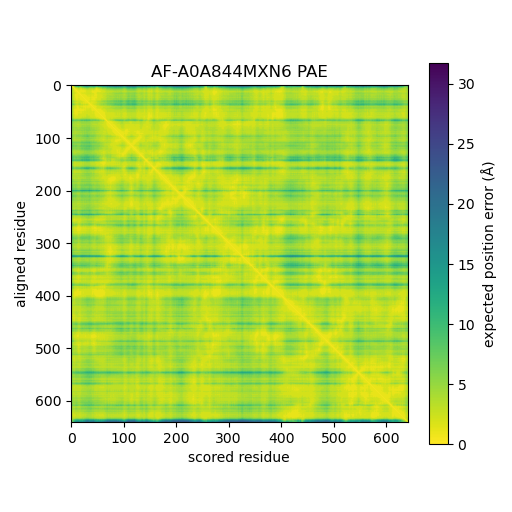
ATOM 3928 C CA . THR A 1 519 ? 0.864 -3.169 -12.973 1.00 94.31 519 THR A CA 1
ATOM 3929 C C . THR A 1 519 ? 1.631 -2.400 -14.043 1.00 94.31 519 THR A C 1
ATOM 3931 O O . THR A 1 519 ? 2.180 -2.989 -14.973 1.00 94.31 519 THR A O 1
ATOM 3934 N N . SER A 1 520 ? 1.701 -1.076 -13.904 1.00 95.06 520 SER A N 1
ATOM 3935 C CA . SER A 1 520 ? 2.569 -0.267 -14.758 1.00 95.06 520 SER A CA 1
ATOM 3936 C C . SER A 1 520 ? 4.028 -0.687 -14.574 1.00 95.06 520 SER A C 1
ATOM 3938 O O . SER A 1 520 ? 4.469 -0.896 -13.447 1.00 95.06 520 SER A O 1
ATOM 3940 N N . LEU A 1 521 ? 4.775 -0.780 -15.676 1.00 95.81 521 LEU A N 1
ATOM 3941 C CA . LEU A 1 521 ? 6.228 -1.015 -15.657 1.00 95.81 521 LEU A CA 1
ATOM 3942 C C . LEU A 1 521 ? 7.038 0.289 -15.546 1.00 95.81 521 LEU A C 1
ATOM 3944 O O . LEU A 1 521 ? 8.249 0.302 -15.748 1.00 95.81 521 LEU A O 1
ATOM 3948 N N . ARG A 1 522 ? 6.381 1.415 -15.272 1.00 93.19 522 ARG A N 1
ATOM 3949 C CA . ARG A 1 522 ? 7.041 2.698 -15.018 1.00 93.19 522 ARG A CA 1
ATOM 3950 C C . ARG A 1 522 ? 7.695 2.660 -13.635 1.00 93.19 522 ARG A C 1
ATOM 3952 O O . ARG A 1 522 ? 7.048 2.277 -12.666 1.00 93.19 522 ARG A O 1
ATOM 3959 N N . GLY A 1 523 ? 8.948 3.090 -13.531 1.00 93.88 523 GLY A N 1
ATOM 3960 C CA . GLY A 1 523 ? 9.690 3.157 -12.272 1.00 93.88 523 GLY A CA 1
ATOM 3961 C C . GLY A 1 523 ? 10.331 1.845 -11.806 1.00 93.88 523 GLY A C 1
ATOM 3962 O O . GLY A 1 523 ? 10.740 1.786 -10.649 1.00 93.88 523 GLY A O 1
ATOM 3963 N N . LEU A 1 524 ? 10.454 0.818 -12.663 1.00 95.38 524 LEU A N 1
ATOM 3964 C CA . LEU A 1 524 ? 10.987 -0.502 -12.270 1.00 95.38 524 LEU A CA 1
ATOM 3965 C C . LEU A 1 524 ? 12.382 -0.443 -11.627 1.00 95.38 524 LEU A C 1
ATOM 3967 O O . LEU A 1 524 ? 12.638 -1.162 -10.668 1.00 95.38 524 LEU A O 1
ATOM 3971 N N . ASP A 1 525 ? 13.262 0.439 -12.109 1.00 94.38 525 ASP A N 1
ATOM 3972 C CA . ASP A 1 525 ? 14.615 0.634 -11.553 1.00 94.38 525 ASP A CA 1
ATOM 3973 C C . ASP A 1 525 ? 14.607 1.061 -10.072 1.00 94.38 525 ASP A C 1
ATOM 3975 O O . ASP A 1 525 ? 15.580 0.856 -9.353 1.00 94.38 525 ASP A O 1
ATOM 3979 N N . LEU A 1 526 ? 13.494 1.630 -9.604 1.00 94.44 526 LEU A N 1
ATOM 3980 C CA . LEU A 1 526 ? 13.340 2.205 -8.268 1.00 94.44 526 LEU A CA 1
ATOM 3981 C C . LEU A 1 526 ? 12.458 1.354 -7.350 1.00 94.44 526 LEU A C 1
ATOM 3983 O O . LEU A 1 526 ? 12.304 1.691 -6.179 1.00 94.44 526 LEU A O 1
ATOM 3987 N N . SER A 1 527 ? 11.838 0.294 -7.867 1.00 94.56 527 SER A N 1
ATOM 3988 C CA . SER A 1 527 ? 10.789 -0.445 -7.162 1.00 94.56 527 SER A CA 1
ATOM 3989 C C . SER A 1 527 ? 11.074 -1.937 -7.038 1.00 94.56 527 SER A C 1
ATOM 3991 O O . SER A 1 527 ? 10.138 -2.699 -6.831 1.00 94.56 527 SER A O 1
ATOM 3993 N N . ALA A 1 528 ? 12.325 -2.367 -7.214 1.00 95.62 528 ALA A N 1
ATOM 3994 C CA . ALA A 1 528 ? 12.701 -3.750 -6.950 1.00 95.62 528 ALA A CA 1
ATOM 3995 C C . ALA A 1 528 ? 12.470 -4.093 -5.462 1.00 95.62 528 ALA A C 1
ATOM 3997 O O . ALA A 1 528 ? 12.760 -3.256 -4.599 1.00 95.62 528 ALA A O 1
ATOM 3998 N N . PRO A 1 529 ? 12.038 -5.323 -5.131 1.00 96.69 529 PRO A N 1
ATOM 3999 C CA . PRO A 1 529 ? 11.819 -6.482 -6.008 1.00 96.69 529 PRO A CA 1
ATOM 4000 C C . PRO A 1 529 ? 10.456 -6.492 -6.735 1.00 96.69 529 PRO A C 1
ATOM 4002 O O . PRO A 1 529 ? 9.692 -5.536 -6.687 1.00 96.69 529 PRO A O 1
ATOM 4005 N N . TYR A 1 530 ? 10.154 -7.561 -7.479 1.00 96.81 530 TYR A N 1
ATOM 4006 C CA . TYR A 1 530 ? 8.999 -7.591 -8.391 1.00 96.81 530 TYR A CA 1
ATOM 4007 C C . TYR A 1 530 ? 7.934 -8.616 -8.005 1.00 96.81 530 TYR A C 1
ATOM 4009 O O . TYR A 1 530 ? 8.188 -9.527 -7.217 1.00 96.81 530 TYR A O 1
ATOM 4017 N N . LEU A 1 531 ? 6.766 -8.466 -8.646 1.00 95.44 531 LEU A N 1
ATOM 4018 C CA . LEU A 1 531 ? 5.467 -9.052 -8.290 1.00 95.44 531 LEU A CA 1
ATOM 4019 C C . LEU A 1 531 ? 4.830 -8.387 -7.059 1.00 95.44 531 LEU A C 1
ATOM 4021 O O . LEU A 1 531 ? 5.410 -7.503 -6.433 1.00 95.44 531 LEU A O 1
ATOM 4025 N N . HIS A 1 532 ? 3.591 -8.761 -6.748 1.00 93.50 532 HIS A N 1
ATOM 4026 C CA . HIS A 1 532 ? 2.844 -8.190 -5.622 1.00 93.50 532 HIS A CA 1
ATOM 4027 C C . HIS A 1 532 ? 3.457 -8.535 -4.260 1.00 93.50 532 HIS A C 1
ATOM 4029 O O . HIS A 1 532 ? 3.405 -7.735 -3.329 1.00 93.50 532 HIS A O 1
ATOM 4035 N N . ASP A 1 533 ? 4.046 -9.724 -4.163 1.00 94.44 533 ASP A N 1
ATOM 4036 C CA . ASP A 1 533 ? 4.653 -10.279 -2.959 1.00 94.44 533 ASP A CA 1
ATOM 4037 C C . ASP A 1 533 ? 6.142 -9.918 -2.824 1.00 94.44 533 ASP A C 1
ATOM 4039 O O . ASP A 1 533 ? 6.783 -10.345 -1.870 1.00 94.44 533 ASP A O 1
ATOM 4043 N N . GLY A 1 534 ? 6.714 -9.199 -3.802 1.00 95.88 534 GLY A N 1
ATOM 4044 C CA . GLY A 1 534 ? 8.147 -8.904 -3.862 1.00 95.88 534 GLY A CA 1
ATOM 4045 C C . GLY A 1 534 ? 9.039 -10.153 -3.951 1.00 95.88 534 GLY A C 1
ATOM 4046 O O . GLY A 1 534 ? 10.251 -10.068 -3.752 1.00 95.88 534 GLY A O 1
ATOM 4047 N N . GLY A 1 535 ? 8.469 -11.333 -4.219 1.00 96.69 535 GLY A N 1
ATOM 4048 C CA . GLY A 1 535 ? 9.152 -12.616 -4.073 1.00 96.69 535 GLY A CA 1
ATOM 4049 C C . GLY A 1 535 ? 10.254 -12.846 -5.104 1.00 96.69 535 GLY A C 1
ATOM 4050 O O . GLY A 1 535 ? 11.191 -13.611 -4.849 1.00 96.69 535 GLY A O 1
ATOM 4051 N N . VAL A 1 536 ? 10.188 -12.155 -6.247 1.00 98.19 536 VAL A N 1
ATOM 4052 C CA . VAL A 1 536 ? 11.250 -12.174 -7.256 1.00 98.19 536 VAL A CA 1
ATOM 4053 C C . VAL A 1 536 ? 12.314 -11.148 -6.883 1.00 98.19 536 VAL A C 1
ATOM 4055 O O . VAL A 1 536 ? 12.308 -10.008 -7.350 1.00 98.19 536 VAL A O 1
ATOM 4058 N N . ALA A 1 537 ? 13.228 -11.586 -6.020 1.00 98.25 537 ALA A N 1
ATOM 4059 C CA . ALA A 1 537 ? 14.320 -10.792 -5.478 1.00 98.25 537 ALA A CA 1
ATOM 4060 C C . ALA A 1 537 ? 15.663 -11.510 -5.664 1.00 98.25 537 ALA A C 1
ATOM 4062 O O . ALA A 1 537 ? 15.795 -12.697 -5.360 1.00 98.25 537 ALA A O 1
ATOM 4063 N N . VAL A 1 538 ? 16.676 -10.784 -6.131 1.00 98.62 538 VAL A N 1
ATOM 4064 C CA . VAL A 1 538 ? 18.059 -11.263 -6.240 1.00 98.62 538 VAL A CA 1
ATOM 4065 C C . VAL A 1 538 ? 18.998 -10.174 -5.742 1.00 98.62 538 VAL A C 1
ATOM 4067 O O . VAL A 1 538 ? 18.907 -9.029 -6.175 1.00 98.62 538 VAL A O 1
ATOM 4070 N N . ARG A 1 539 ? 19.906 -10.520 -4.828 1.00 97.75 539 ARG A N 1
ATOM 4071 C CA . ARG A 1 539 ? 20.920 -9.598 -4.305 1.00 97.75 539 ARG A CA 1
ATOM 4072 C C . ARG A 1 539 ? 21.976 -9.297 -5.369 1.00 97.75 539 ARG A C 1
ATOM 4074 O O . ARG A 1 539 ? 22.411 -10.207 -6.079 1.00 97.75 539 ARG A O 1
ATOM 4081 N N . GLU A 1 540 ? 22.443 -8.051 -5.418 1.00 96.00 540 GLU A N 1
ATOM 4082 C CA . GLU A 1 540 ? 23.588 -7.653 -6.246 1.00 96.00 540 GLU A CA 1
ATOM 4083 C C . GLU A 1 540 ? 24.784 -8.607 -6.044 1.00 96.00 540 GLU A C 1
ATOM 4085 O O . GLU A 1 540 ? 25.076 -9.033 -4.924 1.00 96.00 540 GLU A O 1
ATOM 4090 N N . GLY A 1 541 ? 25.458 -8.974 -7.137 1.00 96.62 541 GLY A N 1
ATOM 4091 C CA . GLY A 1 541 ? 26.621 -9.869 -7.112 1.00 96.62 541 GLY A CA 1
ATOM 4092 C C . GLY A 1 541 ? 26.301 -11.363 -6.990 1.00 96.62 541 GLY A C 1
ATOM 4093 O O . GLY A 1 541 ? 27.227 -12.169 -6.978 1.00 96.62 541 GLY A O 1
ATOM 4094 N N . SER A 1 542 ? 25.022 -11.757 -6.937 1.00 98.38 542 SER A N 1
ATOM 4095 C CA . SER A 1 542 ? 24.638 -13.183 -6.911 1.00 98.38 542 SER A CA 1
ATOM 4096 C C . SER A 1 542 ? 24.737 -13.867 -8.274 1.00 98.38 542 SER A C 1
ATOM 4098 O O . SER A 1 542 ? 24.786 -15.097 -8.354 1.00 98.38 542 SER A O 1
ATOM 4100 N N . LEU A 1 543 ? 24.767 -13.066 -9.340 1.00 98.31 543 LEU A N 1
ATOM 4101 C CA . LEU A 1 543 ? 24.896 -13.496 -10.725 1.00 98.31 543 LEU A CA 1
ATOM 4102 C C . LEU A 1 543 ? 26.204 -12.948 -11.303 1.00 98.31 543 LEU A C 1
ATOM 4104 O O . LEU A 1 543 ? 26.519 -11.773 -11.107 1.00 98.31 543 LEU A O 1
ATOM 4108 N N . ASP A 1 544 ? 26.925 -13.785 -12.043 1.00 96.94 544 ASP A N 1
ATOM 4109 C CA . ASP A 1 544 ? 28.036 -13.360 -12.899 1.00 96.94 544 ASP A CA 1
ATOM 4110 C C . ASP A 1 544 ? 27.605 -13.436 -14.365 1.00 96.94 544 ASP A C 1
ATOM 4112 O O . ASP A 1 544 ? 26.953 -14.403 -14.763 1.00 96.94 544 ASP A O 1
ATOM 4116 N N . PHE A 1 545 ? 27.943 -12.415 -15.154 1.00 94.56 545 PHE A N 1
ATOM 4117 C CA . PHE A 1 545 ? 27.460 -12.239 -16.525 1.00 94.56 545 PHE A CA 1
ATOM 4118 C C . PHE A 1 545 ? 28.605 -12.315 -17.537 1.00 94.56 545 PHE A C 1
ATOM 4120 O O . PHE A 1 545 ? 29.581 -11.562 -17.476 1.00 94.56 545 PHE A O 1
ATOM 4127 N N . ALA A 1 546 ? 28.439 -13.165 -18.547 1.00 94.38 546 ALA A N 1
ATOM 4128 C CA . ALA A 1 546 ? 29.316 -13.212 -19.704 1.00 94.38 546 ALA A CA 1
ATOM 4129 C C . ALA A 1 546 ? 28.971 -12.113 -20.726 1.00 94.38 546 ALA A C 1
ATOM 4131 O O . ALA A 1 546 ? 27.922 -11.467 -20.693 1.00 94.38 546 ALA A O 1
ATOM 4132 N N . LYS A 1 547 ? 29.873 -11.905 -21.694 1.00 87.94 547 LYS A N 1
ATOM 4133 C CA . LYS A 1 547 ? 29.723 -10.860 -22.726 1.00 87.94 547 LYS A CA 1
ATOM 4134 C C . LYS A 1 547 ? 28.542 -11.078 -23.673 1.00 87.94 547 LYS A C 1
ATOM 4136 O O . LYS A 1 547 ? 28.091 -10.110 -24.274 1.00 87.94 547 LYS A O 1
ATOM 4141 N N . ASP A 1 548 ? 28.095 -12.317 -23.841 1.00 89.12 548 ASP A N 1
ATOM 4142 C CA . ASP A 1 548 ? 26.950 -12.685 -24.683 1.00 89.12 548 ASP A CA 1
ATOM 4143 C C . ASP A 1 548 ? 25.604 -12.600 -23.939 1.00 89.12 548 ASP A C 1
ATOM 4145 O O . ASP A 1 548 ? 24.562 -12.937 -24.499 1.00 89.12 548 ASP A O 1
ATOM 4149 N N . GLY A 1 549 ? 25.620 -12.138 -22.685 1.00 90.25 549 GLY A N 1
ATOM 4150 C CA . GLY A 1 549 ? 24.438 -12.005 -21.843 1.00 90.25 549 GLY A CA 1
ATOM 4151 C C . GLY A 1 549 ? 24.042 -13.277 -21.098 1.00 90.25 549 GLY A C 1
ATOM 4152 O O . GLY A 1 549 ? 23.081 -13.212 -20.328 1.00 90.25 549 GLY A O 1
ATOM 4153 N N . SER A 1 550 ? 24.755 -14.396 -21.294 1.00 94.50 550 SER A N 1
ATOM 4154 C CA . SER A 1 550 ? 24.605 -15.581 -20.442 1.00 94.50 550 SER A CA 1
ATOM 4155 C C . SER A 1 550 ? 25.088 -15.285 -19.024 1.00 94.50 550 SER A C 1
ATOM 4157 O O . SER A 1 550 ? 25.884 -14.367 -18.804 1.00 94.50 550 SER A O 1
ATOM 4159 N N . PHE A 1 551 ? 24.570 -16.028 -18.049 1.00 96.94 551 PHE A N 1
ATOM 4160 C CA . PHE A 1 551 ? 24.894 -15.814 -16.647 1.00 96.94 551 PHE A CA 1
ATOM 4161 C C . PHE A 1 551 ? 25.043 -17.130 -15.893 1.00 96.94 551 PHE A C 1
ATOM 4163 O O . PHE A 1 551 ? 24.535 -18.171 -16.307 1.00 96.94 551 PHE A O 1
ATOM 4170 N N . THR A 1 552 ? 25.720 -17.062 -14.753 1.00 97.62 552 THR A N 1
ATOM 4171 C CA . THR A 1 552 ? 25.780 -18.149 -13.775 1.00 97.62 552 THR A CA 1
ATOM 4172 C C . THR A 1 552 ? 25.423 -17.625 -12.396 1.00 97.62 552 THR A C 1
ATOM 4174 O O . THR A 1 552 ? 25.821 -16.518 -12.034 1.00 97.62 552 THR A O 1
ATOM 4177 N N . VAL A 1 553 ? 24.715 -18.430 -11.605 1.00 98.25 553 VAL A N 1
ATOM 4178 C CA . VAL A 1 553 ? 24.507 -18.136 -10.184 1.00 98.25 553 VAL A CA 1
ATOM 4179 C C . VAL A 1 553 ? 25.803 -18.436 -9.433 1.00 98.25 553 VAL A C 1
ATOM 4181 O O . VAL A 1 553 ? 26.213 -19.592 -9.333 1.00 98.25 553 VAL A O 1
ATOM 4184 N N . VAL A 1 554 ? 26.448 -17.395 -8.912 1.00 98.06 554 VAL A N 1
ATOM 4185 C CA . VAL A 1 554 ? 27.714 -17.500 -8.164 1.00 98.06 554 VAL A CA 1
ATOM 4186 C C . VAL A 1 554 ? 27.513 -17.447 -6.650 1.00 98.06 554 VAL A C 1
ATOM 4188 O O . VAL A 1 554 ? 28.384 -17.887 -5.903 1.00 98.06 554 VAL A O 1
ATOM 4191 N N . ASP A 1 555 ? 26.349 -16.978 -6.190 1.00 97.81 555 ASP A N 1
ATOM 4192 C CA . ASP A 1 555 ? 25.962 -16.990 -4.779 1.00 97.81 555 ASP A CA 1
ATOM 4193 C C . ASP A 1 555 ? 24.472 -17.326 -4.604 1.00 97.81 555 ASP A C 1
ATOM 4195 O O . ASP A 1 555 ? 23.592 -16.468 -4.673 1.00 97.81 555 ASP A O 1
ATOM 4199 N N . ASN A 1 556 ? 24.183 -18.596 -4.307 1.00 97.00 556 ASN A N 1
ATOM 4200 C CA . ASN A 1 556 ? 22.820 -19.062 -4.033 1.00 97.00 556 ASN A CA 1
ATOM 4201 C C . ASN A 1 556 ? 22.198 -18.418 -2.779 1.00 97.00 556 ASN A C 1
ATOM 4203 O O . ASN A 1 556 ? 20.977 -18.361 -2.664 1.00 97.00 556 ASN A O 1
ATOM 4207 N N . SER A 1 557 ? 23.008 -17.916 -1.836 1.00 97.12 557 SER A N 1
ATOM 4208 C CA . SER A 1 557 ? 22.506 -17.276 -0.609 1.00 97.12 557 SER A CA 1
ATOM 4209 C C . SER A 1 557 ? 21.940 -15.871 -0.841 1.00 97.12 557 SER A C 1
ATOM 4211 O O . SER A 1 557 ? 21.421 -15.248 0.090 1.00 97.12 557 SER A O 1
ATOM 4213 N N . GLY A 1 558 ? 22.089 -15.337 -2.056 1.00 97.81 558 GLY A N 1
ATOM 4214 C CA . GLY A 1 558 ? 21.524 -14.060 -2.477 1.00 97.81 558 GLY A CA 1
ATOM 4215 C C . GLY A 1 558 ? 20.200 -14.169 -3.235 1.00 97.81 558 GLY A C 1
ATOM 4216 O O . GLY A 1 558 ? 19.682 -13.141 -3.664 1.00 97.81 558 GLY A O 1
ATOM 4217 N N . LEU A 1 559 ? 19.643 -15.374 -3.397 1.00 98.50 559 LEU A N 1
ATOM 4218 C CA . LEU A 1 559 ? 18.373 -15.593 -4.091 1.00 98.50 559 LEU A CA 1
ATOM 4219 C C . LEU A 1 559 ? 17.165 -15.477 -3.148 1.00 98.50 559 LEU A C 1
ATOM 4221 O O . LEU A 1 559 ? 17.196 -15.944 -2.006 1.00 98.50 559 LEU A O 1
ATOM 4225 N N . GLY A 1 560 ? 16.084 -14.891 -3.659 1.00 98.31 560 GLY A N 1
ATOM 4226 C CA . GLY A 1 560 ? 14.811 -14.730 -2.964 1.00 98.31 560 GLY A CA 1
ATOM 4227 C C . GLY A 1 560 ? 14.818 -13.671 -1.864 1.00 98.31 560 GLY A C 1
ATOM 4228 O O . GLY A 1 560 ? 15.844 -13.079 -1.512 1.00 98.31 560 GLY A O 1
ATOM 4229 N N . LEU A 1 561 ? 13.644 -13.454 -1.274 1.00 97.94 561 LEU A N 1
ATOM 4230 C CA . LEU A 1 561 ? 13.456 -12.597 -0.101 1.00 97.94 561 LEU A CA 1
ATOM 4231 C C . LEU A 1 561 ? 14.321 -13.076 1.070 1.00 97.94 561 LEU A C 1
ATOM 4233 O O . LEU A 1 561 ? 14.911 -12.263 1.783 1.00 97.94 561 LEU A O 1
ATOM 4237 N N . THR A 1 562 ? 14.500 -14.397 1.192 1.00 96.75 562 THR A N 1
ATOM 4238 C CA . THR A 1 562 ? 15.347 -15.010 2.223 1.00 96.75 562 THR A CA 1
ATOM 4239 C C . THR A 1 562 ? 16.819 -14.594 2.129 1.00 96.75 562 THR A C 1
ATOM 4241 O O . THR A 1 562 ? 17.504 -14.574 3.152 1.00 96.75 562 THR A O 1
ATOM 4244 N N . GLY A 1 563 ? 17.319 -14.276 0.929 1.00 96.25 563 GLY A N 1
ATOM 4245 C CA . GLY A 1 563 ? 18.682 -13.794 0.677 1.00 96.25 563 GLY A CA 1
ATOM 4246 C C . GLY A 1 563 ? 18.809 -12.267 0.606 1.00 96.25 563 GLY A C 1
ATOM 4247 O O . GLY A 1 563 ? 19.927 -11.743 0.537 1.00 96.25 563 GLY A O 1
ATOM 4248 N N . THR A 1 564 ? 17.681 -11.552 0.635 1.00 97.19 564 THR A N 1
ATOM 4249 C CA . THR A 1 564 ? 17.581 -10.098 0.446 1.00 97.19 564 THR A CA 1
ATOM 4250 C C . THR A 1 564 ? 16.877 -9.435 1.637 1.00 97.19 564 THR A C 1
ATOM 4252 O O . THR A 1 564 ? 17.486 -9.266 2.699 1.00 97.19 564 THR A O 1
ATOM 4255 N N . LEU A 1 565 ? 15.604 -9.063 1.488 1.00 95.50 565 LEU A N 1
ATOM 4256 C CA . LEU A 1 565 ? 14.869 -8.189 2.401 1.00 95.50 565 LEU A CA 1
ATOM 4257 C C . LEU A 1 565 ? 14.604 -8.823 3.772 1.00 95.50 565 LEU A C 1
ATOM 4259 O O . LEU A 1 565 ? 14.598 -8.103 4.769 1.00 95.50 565 LEU A O 1
ATOM 4263 N N . SER A 1 566 ? 14.500 -10.154 3.874 1.00 95.38 566 SER A N 1
ATOM 4264 C CA . SER A 1 566 ? 14.452 -10.852 5.174 1.00 95.38 566 SER A CA 1
ATOM 4265 C C . SER A 1 566 ? 15.767 -10.743 5.959 1.00 95.38 566 SER A C 1
ATOM 4267 O O . SER A 1 566 ? 15.798 -11.000 7.157 1.00 95.38 566 SER A O 1
ATOM 4269 N N . GLN A 1 567 ? 16.860 -10.351 5.296 1.00 90.94 567 GLN A N 1
ATOM 4270 C CA . GLN A 1 567 ? 18.163 -10.068 5.900 1.00 90.94 567 GLN A CA 1
ATOM 4271 C C . GLN A 1 567 ? 18.527 -8.582 5.834 1.00 90.94 567 GLN A C 1
ATOM 4273 O O . GLN A 1 567 ? 19.702 -8.247 5.989 1.00 90.94 567 GLN A O 1
ATOM 4278 N N . THR A 1 568 ? 17.571 -7.680 5.581 1.00 87.81 568 THR A N 1
ATOM 4279 C CA . THR A 1 568 ? 17.811 -6.226 5.441 1.00 87.81 568 THR A CA 1
ATOM 4280 C C . THR A 1 568 ? 18.755 -5.841 4.299 1.00 87.81 568 THR A C 1
ATOM 4282 O O . THR A 1 568 ? 19.365 -4.773 4.318 1.00 87.81 568 THR A O 1
ATOM 4285 N N . LYS A 1 569 ? 18.900 -6.714 3.298 1.00 91.19 569 LYS A N 1
ATOM 4286 C CA . LYS A 1 569 ? 19.711 -6.461 2.105 1.00 91.19 569 LYS A CA 1
ATOM 4287 C C . LYS A 1 569 ? 18.784 -6.102 0.940 1.00 91.19 569 LYS A C 1
ATOM 4289 O O . LYS A 1 569 ? 17.817 -6.830 0.717 1.00 91.19 569 LYS A O 1
ATOM 4294 N N . PRO A 1 570 ? 19.052 -5.018 0.196 1.00 92.44 570 PRO A N 1
ATOM 4295 C CA . PRO A 1 570 ? 18.221 -4.649 -0.943 1.00 92.44 570 PRO A CA 1
ATOM 4296 C C . PRO A 1 570 ? 18.315 -5.694 -2.064 1.00 92.44 570 PRO A C 1
ATOM 4298 O O . PRO A 1 570 ? 19.316 -6.408 -2.190 1.00 92.44 570 PRO A O 1
ATOM 4301 N N . ALA A 1 571 ? 17.265 -5.770 -2.879 1.00 96.44 571 ALA A N 1
ATOM 4302 C CA . ALA A 1 571 ? 17.278 -6.508 -4.134 1.00 96.44 571 ALA A CA 1
ATOM 4303 C C . ALA A 1 571 ? 17.879 -5.633 -5.249 1.00 96.44 571 ALA A C 1
ATOM 4305 O O . ALA A 1 571 ? 17.638 -4.429 -5.293 1.00 96.44 571 ALA A O 1
ATOM 4306 N N . ASP A 1 572 ? 18.646 -6.238 -6.153 1.00 97.19 572 ASP A N 1
ATOM 4307 C CA . ASP A 1 572 ? 19.144 -5.582 -7.362 1.00 97.19 572 ASP A CA 1
ATOM 4308 C C . ASP A 1 572 ? 18.080 -5.626 -8.465 1.00 97.19 572 ASP A C 1
ATOM 4310 O O . ASP A 1 572 ? 17.532 -6.691 -8.773 1.00 97.19 572 ASP A O 1
ATOM 4314 N N . ALA A 1 573 ? 17.797 -4.478 -9.081 1.00 97.56 573 ALA A N 1
ATOM 4315 C CA . ALA A 1 573 ? 16.726 -4.337 -10.060 1.00 97.56 573 ALA A CA 1
ATOM 4316 C C . ALA A 1 573 ? 16.975 -5.180 -11.321 1.00 97.56 573 ALA A C 1
ATOM 4318 O O . ALA A 1 573 ? 16.060 -5.858 -11.794 1.00 97.56 573 ALA A O 1
ATOM 4319 N N . ALA A 1 574 ? 18.204 -5.195 -11.844 1.00 97.69 574 ALA A N 1
ATOM 4320 C CA . ALA A 1 574 ? 18.543 -5.928 -13.065 1.00 97.69 574 ALA A CA 1
ATOM 4321 C C . ALA A 1 574 ? 18.535 -7.448 -12.852 1.00 97.69 574 ALA A C 1
ATOM 4323 O O . ALA A 1 574 ? 17.956 -8.187 -13.653 1.00 97.69 574 ALA A O 1
ATOM 4324 N N . SER A 1 575 ? 19.133 -7.919 -11.758 1.00 98.38 575 SER A N 1
ATOM 4325 C CA . SER A 1 575 ? 19.187 -9.341 -11.402 1.00 98.38 575 SER A CA 1
ATOM 4326 C C . SER A 1 575 ? 17.808 -9.887 -11.036 1.00 98.38 575 SER A C 1
ATOM 4328 O O . SER A 1 575 ? 17.474 -11.014 -11.398 1.00 98.38 575 SER A O 1
ATOM 4330 N N . SER A 1 576 ? 16.970 -9.081 -10.382 1.00 98.69 576 SER A N 1
ATOM 4331 C CA . SER A 1 576 ? 15.594 -9.470 -10.062 1.00 98.69 576 SER A CA 1
ATOM 4332 C C . SER A 1 576 ? 14.713 -9.516 -11.321 1.00 98.69 576 SER A C 1
ATOM 4334 O O . SER A 1 576 ? 13.945 -10.459 -11.479 1.00 98.69 576 SER A O 1
ATOM 4336 N N . LEU A 1 577 ? 14.871 -8.591 -12.283 1.00 98.56 577 LEU A N 1
ATOM 4337 C CA . LEU A 1 577 ? 14.186 -8.692 -13.586 1.00 98.56 577 LEU A CA 1
ATOM 4338 C C . LEU A 1 577 ? 14.684 -9.884 -14.399 1.00 98.56 577 LEU A C 1
ATOM 4340 O O . LEU A 1 577 ? 13.889 -10.521 -15.084 1.00 98.56 577 LEU A O 1
ATOM 4344 N N . ARG A 1 578 ? 15.979 -10.215 -14.310 1.00 98.19 578 ARG A N 1
ATOM 4345 C CA . ARG A 1 578 ? 16.523 -11.436 -14.913 1.00 98.19 578 ARG A CA 1
ATOM 4346 C C . ARG A 1 578 ? 15.812 -12.665 -14.358 1.00 98.19 578 ARG A C 1
ATOM 4348 O O . ARG A 1 578 ? 15.332 -13.474 -15.138 1.00 98.19 578 ARG A O 1
ATOM 4355 N N . ALA A 1 579 ? 15.692 -12.761 -13.035 1.00 98.50 579 ALA A N 1
ATOM 4356 C CA . ALA A 1 579 ? 14.954 -13.837 -12.385 1.00 98.50 579 ALA A CA 1
ATOM 4357 C C . ALA A 1 579 ? 13.457 -13.823 -12.714 1.00 98.50 579 ALA A C 1
ATOM 4359 O O . ALA A 1 579 ? 12.838 -14.873 -12.700 1.00 98.50 579 ALA A O 1
ATOM 4360 N N . LEU A 1 580 ? 12.858 -12.671 -13.021 1.00 98.19 580 LEU A N 1
ATOM 4361 C CA . LEU A 1 580 ? 11.444 -12.603 -13.392 1.00 98.19 580 LEU A CA 1
ATOM 4362 C C . LEU A 1 580 ? 11.166 -13.306 -14.728 1.00 98.19 580 LEU A C 1
ATOM 4364 O O . LEU A 1 580 ? 10.161 -14.007 -14.847 1.00 98.19 580 LEU A O 1
ATOM 4368 N N . VAL A 1 581 ? 12.052 -13.108 -15.710 1.00 98.12 581 VAL A N 1
ATOM 4369 C CA . VAL A 1 581 ? 11.860 -13.559 -17.100 1.00 98.12 581 VAL A CA 1
ATOM 4370 C C . VAL A 1 581 ? 12.632 -14.833 -17.456 1.00 98.12 581 VAL A C 1
ATOM 4372 O O . VAL A 1 581 ? 12.478 -15.332 -18.566 1.00 98.12 581 VAL A O 1
ATOM 4375 N N . ASP A 1 582 ? 13.451 -15.368 -16.553 1.00 98.44 582 ASP A N 1
ATOM 4376 C CA . ASP A 1 582 ? 14.206 -16.609 -16.748 1.00 98.44 582 ASP A CA 1
ATOM 4377 C C . ASP A 1 582 ? 13.607 -17.747 -15.917 1.00 98.44 582 ASP A C 1
ATOM 4379 O O . ASP A 1 582 ? 13.592 -17.668 -14.685 1.00 98.44 582 ASP A O 1
ATOM 4383 N N . ARG A 1 583 ? 13.110 -18.814 -16.556 1.00 98.06 583 ARG A N 1
ATOM 4384 C CA . ARG A 1 583 ? 12.376 -19.858 -15.820 1.00 98.06 583 ARG A CA 1
ATOM 4385 C C . ARG A 1 583 ? 13.236 -20.613 -14.810 1.00 98.06 583 ARG A C 1
ATOM 4387 O O . ARG A 1 583 ? 12.743 -20.975 -13.743 1.00 98.06 583 ARG A O 1
ATOM 4394 N N . GLU A 1 584 ? 14.501 -20.871 -15.136 1.00 97.94 584 GLU A N 1
ATOM 4395 C CA . GLU A 1 584 ? 15.380 -21.690 -14.299 1.00 97.94 584 GLU A CA 1
ATOM 4396 C C . GLU A 1 584 ? 15.837 -20.885 -13.087 1.00 97.94 584 GLU A C 1
ATOM 4398 O O . GLU A 1 584 ? 15.725 -21.352 -11.950 1.00 97.94 584 GLU A O 1
ATOM 4403 N N . LEU A 1 585 ? 16.245 -19.632 -13.301 1.00 98.56 585 LEU A N 1
ATOM 4404 C CA . LEU A 1 585 ? 16.575 -18.731 -12.204 1.00 98.56 585 LEU A CA 1
ATOM 4405 C C . LEU A 1 585 ? 15.350 -18.429 -11.330 1.00 98.56 585 LEU A C 1
ATOM 4407 O O . LEU A 1 585 ? 15.473 -18.432 -10.101 1.00 98.56 585 LEU A O 1
ATOM 4411 N N . ARG A 1 586 ? 14.158 -18.230 -11.915 1.00 98.25 586 ARG A N 1
ATOM 4412 C CA . ARG A 1 586 ? 12.934 -18.024 -11.125 1.00 98.25 586 ARG A CA 1
ATOM 4413 C C . ARG A 1 586 ? 12.601 -19.231 -10.261 1.00 98.25 586 ARG A C 1
ATOM 4415 O O . ARG A 1 586 ? 12.228 -19.061 -9.103 1.00 98.25 586 ARG A O 1
ATOM 4422 N N . ALA A 1 587 ? 12.764 -20.444 -10.786 1.00 98.31 587 ALA A N 1
ATOM 4423 C CA . ALA A 1 587 ? 12.544 -21.667 -10.021 1.00 98.31 587 ALA A CA 1
ATOM 4424 C C . ALA A 1 587 ? 13.493 -21.772 -8.813 1.00 98.31 587 ALA A C 1
ATOM 4426 O O . ALA A 1 587 ? 13.064 -22.187 -7.732 1.00 98.31 587 ALA A O 1
ATOM 4427 N N . LEU A 1 588 ? 14.753 -21.345 -8.956 1.00 98.62 588 LEU A N 1
ATOM 4428 C CA . LEU A 1 588 ? 15.702 -21.270 -7.838 1.00 98.62 588 LEU A CA 1
ATOM 4429 C C . LEU A 1 588 ? 15.273 -20.232 -6.792 1.00 98.62 588 LEU A C 1
ATOM 4431 O O . LEU A 1 588 ? 15.306 -20.528 -5.598 1.00 98.62 588 LEU A O 1
ATOM 4435 N N . VAL A 1 589 ? 14.819 -19.052 -7.224 1.00 98.69 589 VAL A N 1
ATOM 4436 C CA . VAL A 1 589 ? 14.284 -18.006 -6.334 1.00 98.69 589 VAL A CA 1
ATOM 4437 C C . VAL A 1 589 ? 13.058 -18.502 -5.559 1.00 98.69 589 VAL A C 1
ATOM 4439 O O . VAL A 1 589 ? 13.023 -18.392 -4.333 1.00 98.69 589 VAL A O 1
ATOM 4442 N N . ILE A 1 590 ? 12.095 -19.127 -6.243 1.00 98.50 590 ILE A N 1
ATOM 4443 C CA . ILE A 1 590 ? 10.902 -19.714 -5.615 1.00 98.50 590 ILE A CA 1
ATOM 4444 C C . ILE A 1 590 ? 11.297 -20.807 -4.616 1.00 98.50 590 ILE A C 1
ATOM 4446 O O . ILE A 1 590 ? 10.757 -20.867 -3.512 1.00 98.50 590 ILE A O 1
ATOM 4450 N N . THR A 1 591 ? 12.261 -21.658 -4.972 1.00 98.50 591 THR A N 1
ATOM 4451 C CA . THR A 1 591 ? 12.769 -22.712 -4.081 1.00 98.50 591 THR A CA 1
ATOM 4452 C C . THR A 1 591 ? 13.407 -22.120 -2.826 1.00 98.50 591 THR A C 1
ATOM 4454 O O . THR A 1 591 ? 13.130 -22.591 -1.723 1.00 98.50 591 THR A O 1
ATOM 4457 N N . ALA A 1 592 ? 14.214 -21.065 -2.970 1.00 98.44 592 ALA A N 1
ATOM 4458 C CA . ALA A 1 592 ? 14.826 -20.369 -1.843 1.00 98.44 592 ALA A CA 1
ATOM 4459 C C . ALA A 1 592 ? 13.767 -19.761 -0.909 1.00 98.44 592 ALA A C 1
ATOM 4461 O O . ALA A 1 592 ? 13.859 -19.924 0.308 1.00 98.44 592 ALA A O 1
ATOM 4462 N N . ASN A 1 593 ? 12.725 -19.131 -1.463 1.00 98.44 593 ASN A N 1
ATOM 4463 C CA . ASN A 1 593 ? 11.627 -18.577 -0.670 1.00 98.44 593 ASN A CA 1
ATOM 4464 C C . ASN A 1 593 ? 10.830 -19.673 0.057 1.00 98.44 593 ASN A C 1
ATOM 4466 O O . ASN A 1 593 ? 10.606 -19.573 1.262 1.00 98.44 593 ASN A O 1
ATOM 4470 N N . LYS A 1 594 ? 10.460 -20.759 -0.637 1.00 97.81 594 LYS A N 1
ATOM 4471 C CA . LYS A 1 594 ? 9.691 -21.883 -0.062 1.00 97.81 594 LYS A CA 1
ATOM 4472 C C . LYS A 1 594 ? 10.456 -22.679 0.994 1.00 97.81 594 LYS A C 1
ATOM 4474 O O . LYS A 1 594 ? 9.835 -23.337 1.824 1.00 97.81 594 LYS A O 1
ATOM 4479 N N . ALA A 1 595 ? 11.786 -22.610 0.992 1.00 98.00 595 ALA A N 1
ATOM 4480 C CA . ALA A 1 595 ? 12.613 -23.193 2.045 1.00 98.00 595 ALA A CA 1
ATOM 4481 C C . ALA A 1 595 ? 12.552 -22.405 3.367 1.00 98.00 595 ALA A C 1
ATOM 4483 O O . ALA A 1 595 ? 12.988 -22.923 4.395 1.00 98.00 595 ALA A O 1
ATOM 4484 N N . ASN A 1 596 ? 12.021 -21.178 3.361 1.00 97.75 596 ASN A N 1
ATOM 4485 C CA . ASN A 1 596 ? 11.885 -20.343 4.546 1.00 97.75 596 ASN A CA 1
ATOM 4486 C C . ASN A 1 596 ? 10.436 -20.379 5.090 1.00 97.75 596 ASN A C 1
ATOM 4488 O O . ASN A 1 596 ? 9.539 -19.791 4.478 1.00 97.75 596 ASN A O 1
ATOM 4492 N N . PRO A 1 597 ? 10.182 -21.000 6.262 1.00 96.75 597 PRO A N 1
ATOM 4493 C CA . PRO A 1 597 ? 8.839 -21.092 6.845 1.00 96.75 597 PRO A CA 1
ATOM 4494 C C . PRO A 1 597 ? 8.162 -19.736 7.089 1.00 96.75 597 PRO A C 1
ATOM 4496 O O . PRO A 1 597 ? 6.941 -19.637 6.975 1.00 96.75 597 PRO A O 1
ATOM 4499 N N . ALA A 1 598 ? 8.952 -18.695 7.378 1.00 95.81 598 ALA A N 1
ATOM 4500 C CA . ALA A 1 598 ? 8.490 -17.320 7.554 1.00 95.81 598 ALA A CA 1
ATOM 4501 C C . ALA A 1 598 ? 7.768 -16.806 6.299 1.00 95.81 598 ALA A C 1
ATOM 4503 O O . ALA A 1 598 ? 6.672 -16.249 6.370 1.00 95.81 598 ALA A O 1
ATOM 4504 N N . LEU A 1 599 ? 8.367 -17.046 5.132 1.00 96.75 599 LEU A N 1
ATOM 4505 C CA . LEU A 1 599 ? 7.841 -16.611 3.840 1.00 96.75 599 LEU A CA 1
ATOM 4506 C C . LEU A 1 599 ? 6.654 -17.470 3.400 1.00 96.75 599 LEU A C 1
ATOM 4508 O O . LEU A 1 599 ? 5.654 -16.933 2.927 1.00 96.75 599 LEU A O 1
ATOM 4512 N N . VAL A 1 600 ? 6.713 -18.786 3.646 1.00 95.94 600 VAL A N 1
ATOM 4513 C CA . VAL A 1 600 ? 5.592 -19.706 3.387 1.00 95.94 600 VAL A CA 1
ATOM 4514 C C . VAL A 1 600 ? 4.348 -19.289 4.170 1.00 95.94 600 VAL A C 1
ATOM 4516 O O . VAL A 1 600 ? 3.262 -19.230 3.599 1.00 95.94 600 VAL A O 1
ATOM 4519 N N . ARG A 1 601 ? 4.490 -18.944 5.458 1.00 93.69 601 ARG A N 1
ATOM 4520 C CA . ARG A 1 601 ? 3.352 -18.498 6.275 1.00 93.69 601 ARG A CA 1
ATOM 4521 C C . ARG A 1 601 ? 2.691 -17.238 5.714 1.00 93.69 601 ARG A C 1
ATOM 4523 O O . ARG A 1 601 ? 1.472 -17.117 5.804 1.00 93.69 601 ARG A O 1
ATOM 4530 N N . ASN A 1 602 ? 3.487 -16.334 5.146 1.00 93.62 602 ASN A N 1
ATOM 4531 C CA . ASN A 1 602 ? 3.047 -15.053 4.594 1.00 93.62 602 ASN A CA 1
ATOM 4532 C C . ASN A 1 602 ? 2.666 -15.113 3.101 1.00 93.62 602 ASN A C 1
ATOM 4534 O O . ASN A 1 602 ? 2.343 -14.079 2.528 1.00 93.62 602 ASN A O 1
ATOM 4538 N N . ASN A 1 603 ? 2.692 -16.300 2.477 1.00 94.56 603 ASN A N 1
ATOM 4539 C CA . ASN A 1 603 ? 2.453 -16.505 1.042 1.00 94.56 603 ASN A CA 1
ATOM 4540 C C . ASN A 1 603 ? 3.364 -15.663 0.127 1.00 94.56 603 ASN A C 1
ATOM 4542 O O . ASN A 1 603 ? 2.923 -15.202 -0.922 1.00 94.56 603 ASN A O 1
ATOM 4546 N N . LEU A 1 604 ? 4.637 -15.506 0.503 1.00 95.75 604 LEU A N 1
ATOM 4547 C CA . LEU A 1 604 ? 5.647 -14.775 -0.268 1.00 95.75 604 LEU A CA 1
ATOM 4548 C C . LEU A 1 604 ? 6.576 -15.774 -0.962 1.00 95.75 604 LEU A C 1
ATOM 4550 O O . LEU A 1 604 ? 7.461 -16.342 -0.319 1.00 95.75 604 LEU A O 1
ATOM 4554 N N . ASP A 1 605 ? 6.380 -16.039 -2.252 1.00 95.00 605 ASP A N 1
ATOM 4555 C CA . ASP A 1 605 ? 7.148 -17.086 -2.938 1.00 95.00 605 ASP A CA 1
ATOM 4556 C C . ASP A 1 605 ? 7.754 -16.682 -4.283 1.00 95.00 605 ASP A C 1
ATOM 4558 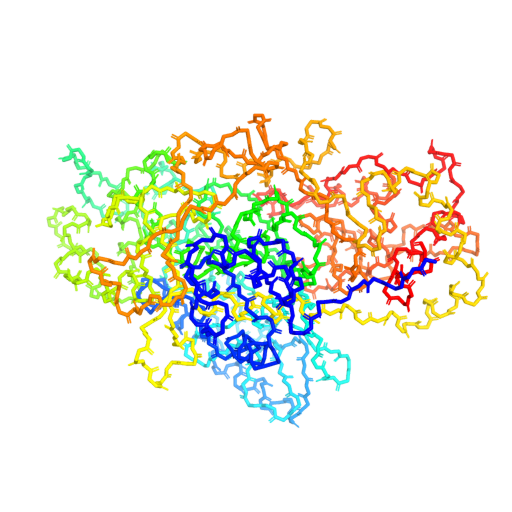O O . ASP A 1 605 ? 8.728 -17.310 -4.697 1.00 95.00 605 ASP A O 1
ATOM 4562 N N . GLY A 1 606 ? 7.298 -15.600 -4.914 1.00 95.56 606 GLY A N 1
ATOM 4563 C CA . GLY A 1 606 ? 7.790 -15.147 -6.217 1.00 95.56 606 GLY A CA 1
ATOM 4564 C C . GLY A 1 606 ? 7.151 -15.879 -7.401 1.00 95.56 606 GLY A C 1
ATOM 4565 O O . GLY A 1 606 ? 7.681 -15.849 -8.519 1.00 95.56 606 GLY A O 1
ATOM 4566 N N . THR A 1 607 ? 6.023 -16.560 -7.179 1.00 95.62 607 THR A N 1
ATOM 4567 C CA . THR A 1 607 ? 5.197 -17.117 -8.253 1.00 95.62 607 THR A CA 1
ATOM 4568 C C . THR A 1 607 ? 4.402 -15.997 -8.930 1.00 95.62 607 THR A C 1
ATOM 4570 O O . THR A 1 607 ? 3.588 -15.324 -8.307 1.00 95.62 607 THR A O 1
ATOM 4573 N N . GLY A 1 608 ? 4.615 -15.838 -10.232 1.00 93.50 608 GLY A N 1
ATOM 4574 C CA . GLY A 1 608 ? 3.970 -14.899 -11.148 1.00 93.50 608 GLY A CA 1
ATOM 4575 C C . GLY A 1 608 ? 3.722 -15.545 -12.515 1.00 93.50 608 GLY A C 1
ATOM 4576 O O . GLY A 1 608 ? 3.919 -16.744 -12.676 1.00 93.50 608 GLY A O 1
ATOM 4577 N N . HIS A 1 609 ? 3.352 -14.761 -13.521 1.00 93.12 609 HIS A N 1
ATOM 4578 C CA . HIS A 1 609 ? 2.985 -15.304 -14.832 1.00 93.12 609 HIS A CA 1
ATOM 4579 C C . HIS A 1 609 ? 4.147 -15.967 -15.600 1.00 93.12 609 HIS A C 1
ATOM 4581 O O . HIS A 1 609 ? 5.307 -15.568 -15.455 1.00 93.12 609 HIS A O 1
ATOM 4587 N N . ASP A 1 610 ? 3.841 -16.914 -16.488 1.00 91.06 610 ASP A N 1
ATOM 4588 C CA . ASP A 1 610 ? 4.829 -17.737 -17.214 1.00 91.06 610 ASP A CA 1
ATOM 4589 C C . ASP A 1 610 ? 5.264 -17.143 -18.575 1.00 91.06 610 ASP A C 1
ATOM 4591 O O . ASP A 1 610 ? 5.523 -17.852 -19.550 1.00 91.06 610 ASP A O 1
ATOM 4595 N N . PHE A 1 611 ? 5.367 -15.813 -18.658 1.00 92.75 611 PHE A N 1
ATOM 4596 C CA . PHE A 1 611 ? 5.920 -15.105 -19.821 1.00 92.75 611 PHE A CA 1
ATOM 4597 C C . PHE A 1 611 ? 7.444 -15.013 -19.717 1.00 92.75 611 PHE A C 1
ATOM 4599 O O . PHE A 1 611 ? 8.007 -13.990 -19.323 1.00 92.75 611 PHE A O 1
ATOM 4606 N N . TYR A 1 612 ? 8.108 -16.116 -20.052 1.00 97.25 612 TYR A N 1
ATOM 4607 C CA . TYR A 1 612 ? 9.562 -16.220 -20.012 1.00 97.25 612 TYR A CA 1
ATOM 4608 C C . TYR A 1 612 ? 10.228 -15.745 -21.304 1.00 97.25 612 TYR A C 1
ATOM 4610 O O . TYR A 1 612 ? 9.703 -15.896 -22.407 1.00 97.25 612 TYR A O 1
ATOM 4618 N N . VAL A 1 613 ? 11.439 -15.217 -21.156 1.00 98.31 613 VAL A N 1
ATOM 4619 C CA . VAL A 1 613 ? 12.336 -14.811 -22.237 1.00 98.31 613 VAL A CA 1
ATOM 4620 C C . VAL A 1 613 ? 13.670 -15.492 -21.991 1.00 98.31 613 VAL A C 1
ATOM 4622 O O . VAL A 1 613 ? 14.608 -14.877 -21.504 1.00 98.31 613 VAL A O 1
ATOM 4625 N N . ASP A 1 614 ? 13.728 -16.784 -22.290 1.00 98.25 614 ASP A N 1
ATOM 4626 C CA . ASP A 1 614 ? 14.883 -17.666 -22.117 1.00 98.25 614 ASP A CA 1
ATOM 4627 C C . ASP A 1 614 ? 15.098 -18.544 -23.365 1.00 98.25 614 ASP A C 1
ATOM 4629 O O . ASP A 1 614 ? 14.320 -18.490 -24.325 1.00 98.25 614 ASP A O 1
ATOM 4633 N N . GLU A 1 615 ? 16.157 -19.360 -23.371 1.00 96.94 615 GLU A N 1
ATOM 4634 C CA . GLU A 1 615 ? 16.493 -20.215 -24.522 1.00 96.94 615 GLU A CA 1
ATOM 4635 C C . GLU A 1 615 ? 15.377 -21.215 -24.844 1.00 96.94 615 GLU A C 1
ATOM 4637 O O . GLU A 1 615 ? 15.089 -21.477 -26.013 1.00 96.94 615 GLU A O 1
ATOM 4642 N N . GLN A 1 616 ? 14.691 -21.722 -23.815 1.00 97.50 616 GLN A N 1
ATOM 4643 C CA . GLN A 1 616 ? 13.568 -22.645 -23.975 1.00 97.50 616 GLN A CA 1
ATOM 4644 C C . GLN A 1 616 ? 12.330 -21.964 -24.588 1.00 97.50 616 GLN A C 1
ATOM 4646 O O . GLN A 1 616 ? 11.530 -22.630 -25.244 1.00 97.50 616 GLN A O 1
ATOM 4651 N N . ALA A 1 617 ? 12.166 -20.652 -24.407 1.00 97.56 617 ALA A N 1
ATOM 4652 C CA . ALA A 1 617 ? 11.170 -19.821 -25.086 1.00 97.56 617 ALA A CA 1
ATOM 4653 C C . ALA A 1 617 ? 11.646 -19.300 -26.461 1.00 97.56 617 ALA A C 1
ATOM 4655 O O . ALA A 1 617 ? 10.917 -18.567 -27.129 1.00 97.56 617 ALA A O 1
ATOM 4656 N N . GLY A 1 618 ? 12.848 -19.683 -26.911 1.00 98.00 618 GLY A N 1
ATOM 4657 C CA . GLY A 1 618 ? 13.406 -19.298 -28.210 1.00 98.00 618 GLY A CA 1
ATOM 4658 C C . GLY A 1 618 ? 14.159 -17.963 -28.227 1.00 98.00 618 GLY A C 1
ATOM 4659 O O . GLY A 1 618 ? 14.415 -17.431 -29.310 1.00 98.00 618 GLY A O 1
ATOM 4660 N N . PHE A 1 619 ? 14.529 -17.417 -27.065 1.00 98.50 619 PHE A N 1
ATOM 4661 C CA . PHE A 1 619 ? 15.287 -16.171 -26.948 1.00 98.50 619 PHE A CA 1
ATOM 4662 C C . PHE A 1 619 ? 16.728 -16.444 -26.515 1.00 98.50 619 PHE A C 1
ATOM 4664 O O . PHE A 1 619 ? 16.986 -17.173 -25.566 1.00 98.50 619 PHE A O 1
ATOM 4671 N N . SER A 1 620 ? 17.692 -15.821 -27.187 1.00 98.31 620 SER A N 1
ATOM 4672 C CA . SER A 1 620 ? 19.099 -15.880 -26.774 1.00 98.31 620 SER A CA 1
ATOM 4673 C C . SER A 1 620 ? 19.349 -15.116 -25.463 1.00 98.31 620 SER A C 1
ATOM 4675 O O . SER A 1 620 ? 18.649 -14.133 -25.184 1.00 98.31 620 SER A O 1
ATOM 4677 N N . PRO A 1 621 ? 20.414 -15.448 -24.710 1.00 98.06 621 PRO A N 1
ATOM 4678 C CA . PRO A 1 621 ? 20.799 -14.699 -23.510 1.00 98.06 621 PRO A CA 1
ATOM 4679 C C . PRO A 1 621 ? 21.005 -13.195 -23.757 1.00 98.06 621 PRO A C 1
ATOM 4681 O O . PRO A 1 621 ? 20.660 -12.355 -22.920 1.00 98.06 621 PRO A O 1
ATOM 4684 N N . GLN A 1 622 ? 21.486 -12.830 -24.950 1.00 98.06 622 GLN A N 1
ATOM 4685 C CA . GLN A 1 622 ? 21.617 -11.436 -25.368 1.00 98.06 622 GLN A CA 1
ATOM 4686 C C . GLN A 1 622 ? 20.256 -10.743 -25.543 1.00 98.06 622 GLN A C 1
ATOM 4688 O O . GLN A 1 622 ? 20.126 -9.575 -25.176 1.00 98.06 622 GLN A O 1
ATOM 4693 N N . GLN A 1 623 ? 19.243 -11.429 -26.088 1.00 98.62 623 GLN A N 1
ATOM 4694 C CA . GLN A 1 623 ? 17.881 -10.885 -26.202 1.00 98.62 623 GLN A CA 1
ATOM 4695 C C . GLN A 1 623 ? 17.249 -10.676 -24.824 1.00 98.62 623 GLN A C 1
ATOM 4697 O O . GLN A 1 623 ? 16.649 -9.628 -24.592 1.00 98.62 623 GLN A O 1
ATOM 4702 N N . GLN A 1 624 ? 17.439 -11.619 -23.899 1.00 98.50 624 GLN A N 1
ATOM 4703 C CA . GLN A 1 624 ? 16.999 -11.480 -22.509 1.00 98.50 624 GLN A CA 1
ATOM 4704 C C . GLN A 1 624 ? 17.689 -10.285 -21.823 1.00 98.50 624 GLN A C 1
ATOM 4706 O O . GLN A 1 624 ? 17.035 -9.479 -21.164 1.00 98.50 624 GLN A O 1
ATOM 4711 N N . ALA A 1 625 ? 18.996 -10.098 -22.039 1.00 98.06 625 ALA A N 1
ATOM 4712 C CA . ALA A 1 625 ? 19.725 -8.937 -21.523 1.00 98.06 625 ALA A CA 1
ATOM 4713 C C . ALA A 1 625 ? 19.245 -7.611 -22.122 1.00 98.06 625 ALA A C 1
ATOM 4715 O O . ALA A 1 625 ? 19.069 -6.630 -21.399 1.00 98.06 625 ALA A O 1
ATOM 4716 N N . ASP A 1 626 ? 19.002 -7.583 -23.432 1.00 98.25 626 ASP A N 1
ATOM 4717 C CA . ASP A 1 626 ? 18.445 -6.416 -24.105 1.00 98.25 626 ASP A CA 1
ATOM 4718 C C . ASP A 1 626 ? 17.046 -6.075 -23.557 1.00 98.25 626 ASP A C 1
ATOM 4720 O O . ASP A 1 626 ? 16.762 -4.898 -23.340 1.00 98.25 626 ASP A O 1
ATOM 4724 N N . LEU A 1 627 ? 16.201 -7.077 -23.280 1.00 98.56 627 LEU A N 1
ATOM 4725 C CA . LEU A 1 627 ? 14.882 -6.898 -22.663 1.00 98.56 627 LEU A CA 1
ATOM 4726 C C . LEU A 1 627 ? 14.969 -6.295 -21.256 1.00 98.56 627 LEU A C 1
ATOM 4728 O O . LEU A 1 627 ? 14.272 -5.322 -20.980 1.00 98.56 627 LEU A O 1
ATOM 4732 N N . VAL A 1 628 ? 15.823 -6.831 -20.379 1.00 98.19 628 VAL A N 1
ATOM 4733 C CA . VAL A 1 628 ? 16.010 -6.282 -19.021 1.00 98.19 628 VAL A CA 1
ATOM 4734 C C . VAL A 1 628 ? 16.463 -4.823 -19.090 1.00 98.19 628 VAL A C 1
ATOM 4736 O O . VAL A 1 628 ? 15.881 -3.965 -18.432 1.00 98.19 628 VAL A O 1
ATOM 4739 N N . ASN A 1 629 ? 17.432 -4.517 -19.956 1.00 97.69 629 ASN A N 1
ATOM 4740 C CA . ASN A 1 629 ? 17.879 -3.142 -20.177 1.00 97.69 629 ASN A CA 1
ATOM 4741 C C . ASN A 1 629 ? 16.757 -2.241 -20.703 1.00 97.69 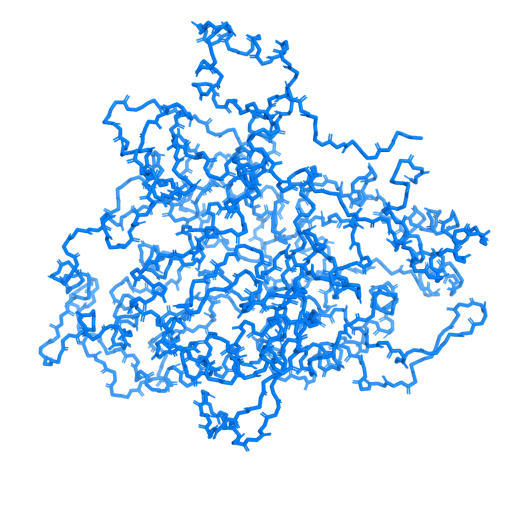629 ASN A C 1
ATOM 4743 O O . ASN A 1 629 ? 16.702 -1.068 -20.357 1.00 97.69 629 ASN A O 1
ATOM 4747 N N . PHE A 1 630 ? 15.873 -2.765 -21.553 1.00 97.62 630 PHE A N 1
ATOM 4748 C CA . PHE A 1 630 ? 14.709 -2.025 -22.023 1.00 97.62 630 PHE A CA 1
ATOM 4749 C C . PHE A 1 630 ? 13.732 -1.699 -20.889 1.00 97.62 630 PHE A C 1
ATOM 4751 O O . PHE A 1 630 ? 13.343 -0.542 -20.754 1.00 97.62 630 PHE A O 1
ATOM 4758 N N . MET A 1 631 ? 13.393 -2.680 -20.050 1.00 97.31 631 MET A N 1
ATOM 4759 C CA . MET A 1 631 ? 12.491 -2.490 -18.908 1.00 97.31 631 MET A CA 1
ATOM 4760 C C . MET A 1 631 ? 13.038 -1.478 -17.888 1.00 97.31 631 MET A C 1
ATOM 4762 O O . MET A 1 631 ? 12.280 -0.675 -17.356 1.00 97.31 631 MET A O 1
ATOM 4766 N N . LEU A 1 632 ? 14.357 -1.448 -17.671 1.00 97.25 632 LEU A N 1
ATOM 4767 C CA . LEU A 1 632 ? 15.017 -0.473 -16.788 1.00 97.25 632 LEU A CA 1
ATOM 4768 C C . LEU A 1 632 ? 15.175 0.932 -17.398 1.00 97.25 632 LEU A C 1
ATOM 4770 O O . LEU A 1 632 ? 15.537 1.863 -16.680 1.00 97.25 632 LEU A O 1
ATOM 4774 N N . ALA A 1 633 ? 14.918 1.089 -18.700 1.00 95.88 633 ALA A N 1
ATOM 4775 C CA . ALA A 1 633 ? 15.067 2.343 -19.444 1.00 95.88 633 ALA A CA 1
ATOM 4776 C C . ALA A 1 633 ? 13.723 2.999 -19.814 1.00 95.88 633 ALA A C 1
ATOM 4778 O O . ALA A 1 633 ? 13.703 4.025 -20.502 1.00 95.88 633 ALA A O 1
ATOM 4779 N N . LEU A 1 634 ? 12.590 2.420 -19.391 1.00 93.19 634 LEU A N 1
ATOM 4780 C CA . LEU A 1 634 ? 11.251 2.894 -19.764 1.00 93.19 634 LEU A CA 1
ATOM 4781 C C . LEU A 1 634 ? 11.017 4.360 -19.377 1.00 93.19 634 LEU A C 1
ATOM 4783 O O . LEU A 1 634 ? 10.308 5.088 -20.076 1.00 93.19 634 LEU A O 1
ATOM 4787 N N . ASP A 1 635 ? 11.642 4.820 -18.294 1.00 91.81 635 ASP A N 1
ATOM 4788 C CA . ASP A 1 635 ? 11.466 6.168 -17.755 1.00 91.81 635 ASP A CA 1
ATOM 4789 C C . ASP A 1 635 ? 12.366 7.233 -18.402 1.00 91.81 635 ASP A C 1
ATOM 4791 O O . ASP A 1 635 ? 12.145 8.424 -18.186 1.00 91.81 635 ASP A O 1
ATOM 4795 N N . ASP A 1 636 ? 13.320 6.842 -19.253 1.00 86.25 636 ASP A N 1
ATOM 4796 C CA . ASP A 1 636 ? 14.252 7.778 -19.897 1.00 86.25 636 ASP A CA 1
ATOM 4797 C C . ASP A 1 636 ? 13.611 8.593 -21.022 1.00 86.25 636 ASP A C 1
ATOM 4799 O O . ASP A 1 636 ? 13.898 9.781 -21.184 1.00 86.25 636 ASP A O 1
ATOM 4803 N N . ASP A 1 637 ? 12.787 7.924 -21.830 1.00 77.06 637 ASP A N 1
ATOM 4804 C CA . ASP A 1 637 ? 12.055 8.497 -22.960 1.00 77.06 637 ASP A CA 1
ATOM 4805 C C . ASP A 1 637 ? 10.782 7.663 -23.226 1.00 77.06 637 ASP A C 1
ATOM 4807 O O . ASP A 1 637 ? 10.722 6.924 -24.213 1.00 77.06 637 ASP A O 1
ATOM 4811 N N . PRO A 1 638 ? 9.763 7.733 -22.338 1.00 65.62 638 PRO A N 1
ATOM 4812 C CA . PRO A 1 638 ? 8.527 6.946 -22.436 1.00 65.62 638 PRO A CA 1
ATOM 4813 C C . PRO A 1 638 ? 7.893 6.921 -23.821 1.00 65.62 638 PRO A C 1
ATOM 4815 O O . PRO A 1 638 ? 7.301 5.931 -24.228 1.00 65.62 638 PRO A O 1
ATOM 4818 N N . GLY A 1 639 ? 7.956 8.059 -24.517 1.00 65.00 639 GLY A N 1
ATOM 4819 C CA . GLY A 1 639 ? 7.279 8.260 -25.793 1.00 65.00 639 GLY A CA 1
ATOM 4820 C C . GLY A 1 639 ? 8.039 7.722 -26.987 1.00 65.00 639 GLY A C 1
ATOM 4821 O O . GLY A 1 639 ? 7.554 7.810 -28.117 1.00 65.00 639 GLY A O 1
ATOM 4822 N N . ARG A 1 640 ? 9.252 7.220 -26.780 1.00 72.44 640 ARG A N 1
ATOM 4823 C CA . ARG A 1 640 ? 10.084 6.682 -27.850 1.00 72.44 640 ARG A CA 1
ATOM 4824 C C . ARG A 1 640 ? 9.861 5.195 -28.087 1.00 72.44 640 ARG A C 1
ATOM 4826 O O . ARG A 1 640 ? 10.214 4.731 -29.175 1.00 72.44 640 ARG A O 1
ATOM 4833 N N . PHE A 1 641 ? 9.317 4.483 -27.108 1.00 65.88 641 PHE A N 1
ATOM 4834 C CA . PHE A 1 641 ? 9.279 3.027 -27.088 1.00 65.88 641 PHE A CA 1
ATOM 4835 C C . PHE A 1 641 ? 7.886 2.445 -27.282 1.00 65.88 641 PHE A C 1
ATOM 4837 O O . PHE A 1 641 ? 6.913 3.052 -26.786 1.00 65.88 641 PHE A O 1
#

Mean predicted aligned error: 4.1 Å

Secondary structure (DSSP, 8-state):
-PPPPPPPTT-EEETTEEE-HHHHHHHHHHTT--TTSHHHHHHTTEEE--HHHHHHHHHHHHHSPBS-IIIIIIII-HHHHHHTTHHHHHHHHHHTTT--BSS-EEE-SS-EEETTEEE-TT-EEE----B-TT-SS-TTB-TTS-B-THHHHEEE-TTS-EEETS--TT--HHHHHHTSTTGGGGGGGTT--TT-GGG-SSPPEEE-TTS-EEEPP-HHHHHHHHHHHHHTSPTTEE----SS----EEPPP---TT--SBTTTTB--SSGGGGHHHHHHHIIIIIS-SSGGGGGHHHHHS--HHHHHHHHHTT-SSTTTSPPSSS---HHHHHHHH---HHHHTSTTEEEPTTS-STTSPPP-SS-TTSEEE---TT-TT-TT-SSTTHHHHHHHHHHTT--PPP---HHHHHHHHTTHHHHHHHHHHHTTGGGTS-TTTT----EEEHHHHT--STGGGTTGGGGGGPPPPEEE-TT--SSPPTT--EEEPP-TTT-SSTTSPPTTTTTT-EEE----TTGGGS-SBSTT--B-B-TTSEEE-TTS-EEES-GGGBHHHHTGGGTPPPPHHHHHHHHH-HHHHHHHHHHHHT-HHHHHTT----------SGGGT--HHHHHHHHHHHTTTTT-GGG-